Protein AF-A0AAW1TXA4-F1 (afdb_monomer)

Foldseek 3Di:
DPDDDPQDADAQAEFDADAPAPAKDKDKDFDPDFAQDPPRDPDRHTYGIYIYIYHHPDPPDDRVVVSVLVVVQCVDPQLVVQVVPDPDPVSNVVSVVVVVVVDDDDDPPPDDPPPDDDPPPPPCVVVVPDDPVVVVVVVVVVVVVLVVVCVVVLLDFPVAFLRSVVVLCVVQVVCLVVVVVVCPDPVNVVVVVVVCVVQLVQLQVLQCLLCVLQVNPGHSVNSVVCQVVVLVVCCNPPSDNVDHDHDDPVVSVVLSVLNVVCVVVVHDSVVVVVVVVVVVVVVVSVCSRRSVSSCCSVCDPVNVVVVVVVVVVVVVVVVVVVVVVVCVVDPPVVVPDPDPDPPDDDDDDDDDDDDDDDDDDDDDDDDDDDDDDDDDDDDDPPPPPVVPPDDPVVVVVCCCVPVVCVCVVVVVVCVVVVVVVVVVVVVVVPDPDDDDDDDDDDDDDDDDDDDDDDDD

Secondary structure (DSSP, 8-state):
-PPPPTT--EEEEEEEE-TT-SS-EEEEEEEEEEE--TTT-SS---EEEEEEEEE---TT--HHHHHHHHHHHHTSHHHHHHHHH--SHHHHHHHHHHHHH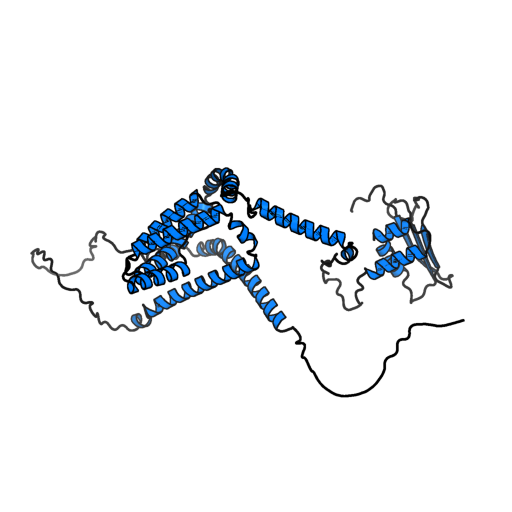HS-PPPTTS--TTS-PPP-S-TTSTTTTS-HHHHHHHHHHHHHHHHHHHHHHT-S--SSTTHHHHHHHHHHGGGHHHHHHHTTSHHHHHHHHHHHHHHHHHHHHHHHHHHHHTTTSS-HHHHHHHHHHHHHHHHHH-S-TTPPP---HHHHHHHHHHHHHHHHHT--HHHHHHHHHHHHHHHHHHHHHTTGGGGGGG--HHHHHHHHHHHHHHHHHHHHHHHHHHHHHS-THHHHS------------------------------------------SSSSSGGGTTS-HHHHHHHIIIIIHHHHHHHHHHHHHHHHHHHHHHHHHHS--------------------------

Mean predicted aligned error: 21.29 Å

Structure (mmCIF, N/CA/C/O backbone):
data_AF-A0AAW1TXA4-F1
#
_entry.id   AF-A0AAW1TXA4-F1
#
loop_
_atom_site.group_PDB
_atom_site.id
_atom_site.type_symbol
_atom_site.label_atom_id
_atom_site.label_alt_id
_atom_site.label_comp_id
_atom_site.label_asym_id
_atom_site.label_entity_id
_atom_site.label_seq_id
_atom_site.pdbx_PDB_ins_code
_atom_site.Cartn_x
_atom_site.Cartn_y
_atom_site.Cartn_z
_atom_site.occupancy
_atom_site.B_iso_or_equiv
_atom_site.auth_seq_id
_atom_site.auth_comp_id
_atom_site.auth_asym_id
_atom_site.auth_atom_id
_atom_site.pdbx_PDB_model_num
ATOM 1 N N . MET A 1 1 ? 42.302 7.452 -24.140 1.00 42.84 1 MET A N 1
ATOM 2 C CA . MET A 1 1 ? 41.934 7.221 -25.554 1.00 42.84 1 MET A CA 1
ATOM 3 C C . MET A 1 1 ? 41.126 5.936 -25.645 1.00 42.84 1 MET A C 1
ATOM 5 O O . MET A 1 1 ? 41.574 4.929 -25.106 1.00 42.84 1 MET A O 1
ATOM 9 N N . LYS A 1 2 ? 39.926 5.968 -26.246 1.00 45.69 2 LYS A N 1
ATOM 10 C CA . LYS A 1 2 ? 39.178 4.743 -26.594 1.00 45.69 2 LYS A CA 1
ATOM 11 C C . LYS A 1 2 ? 40.062 3.888 -27.514 1.00 45.69 2 LYS A C 1
ATOM 13 O O . LYS A 1 2 ? 40.710 4.440 -28.398 1.00 45.69 2 LYS A O 1
ATOM 18 N N . LYS A 1 3 ? 40.112 2.571 -27.291 1.00 64.00 3 LYS A N 1
ATOM 19 C CA . LYS A 1 3 ? 40.817 1.641 -28.188 1.00 64.00 3 LYS A CA 1
ATOM 20 C C . LYS A 1 3 ? 40.164 1.714 -29.572 1.00 64.00 3 LYS A C 1
ATOM 22 O O . LYS A 1 3 ? 38.961 1.497 -29.682 1.00 64.00 3 LYS A O 1
ATOM 27 N N . ILE A 1 4 ? 40.953 2.053 -30.587 1.00 72.44 4 ILE A N 1
ATOM 28 C CA . ILE A 1 4 ? 40.536 2.024 -31.993 1.00 72.44 4 ILE A CA 1
ATOM 29 C C . ILE A 1 4 ? 40.312 0.556 -32.374 1.00 72.44 4 ILE A C 1
ATOM 31 O O . ILE A 1 4 ? 41.081 -0.315 -31.961 1.00 72.44 4 ILE A O 1
ATOM 35 N N . SER A 1 5 ? 39.228 0.267 -33.093 1.00 74.06 5 SER A N 1
ATOM 36 C CA . SER A 1 5 ? 38.907 -1.093 -33.527 1.00 74.06 5 SER A CA 1
ATOM 37 C C . SER A 1 5 ? 39.913 -1.573 -34.579 1.00 74.06 5 SER A C 1
ATOM 39 O O . SER A 1 5 ? 40.418 -0.788 -35.378 1.00 74.06 5 SER A O 1
ATOM 41 N N . CYS A 1 6 ? 40.207 -2.876 -34.603 1.00 66.50 6 CYS A N 1
ATOM 42 C CA . CYS A 1 6 ? 41.157 -3.455 -35.563 1.00 66.50 6 CYS A CA 1
ATOM 43 C C . CYS A 1 6 ? 40.684 -3.358 -37.029 1.00 66.50 6 CYS A C 1
ATOM 45 O O . CYS A 1 6 ? 41.471 -3.594 -37.937 1.00 66.50 6 CYS A O 1
ATOM 47 N N . THR A 1 7 ? 39.414 -3.012 -37.253 1.00 77.50 7 THR A N 1
ATOM 48 C CA . THR A 1 7 ? 38.775 -2.821 -38.566 1.00 77.50 7 THR A CA 1
ATOM 49 C C . THR A 1 7 ? 38.449 -1.352 -38.849 1.00 77.50 7 THR A C 1
ATOM 51 O O . THR A 1 7 ? 37.590 -1.068 -39.679 1.00 77.50 7 THR A O 1
ATOM 54 N N . ALA A 1 8 ? 39.043 -0.410 -38.112 1.00 82.00 8 ALA A N 1
ATOM 55 C CA . ALA A 1 8 ? 38.817 1.007 -38.356 1.00 82.00 8 ALA A CA 1
ATOM 56 C C . ALA A 1 8 ? 39.364 1.414 -39.734 1.00 82.00 8 ALA A C 1
ATOM 58 O O . ALA A 1 8 ? 40.484 1.057 -40.097 1.00 82.00 8 ALA A O 1
ATOM 59 N N . GLU A 1 9 ? 38.577 2.193 -40.471 1.00 88.88 9 GLU A N 1
ATOM 60 C CA . GLU A 1 9 ? 38.967 2.808 -41.739 1.00 88.88 9 GLU A CA 1
ATOM 61 C C . GLU A 1 9 ? 38.910 4.335 -41.598 1.00 88.88 9 GLU A C 1
ATOM 63 O O . GLU A 1 9 ? 38.059 4.873 -40.888 1.00 88.88 9 GLU A O 1
ATOM 68 N N . ALA A 1 10 ? 39.819 5.042 -42.268 1.00 89.25 10 ALA A N 1
ATOM 69 C CA . ALA A 1 10 ? 39.917 6.495 -42.205 1.00 89.25 10 ALA A CA 1
ATOM 70 C C . ALA A 1 10 ? 39.165 7.183 -43.358 1.00 89.25 10 ALA A C 1
ATOM 72 O O . ALA A 1 10 ? 39.171 6.722 -44.507 1.00 89.25 10 ALA A O 1
ATOM 73 N N . CYS A 1 11 ? 38.561 8.332 -43.048 1.00 91.12 11 CYS A N 1
ATOM 74 C CA . CYS A 1 11 ? 38.061 9.304 -44.015 1.00 91.12 11 CYS A CA 1
ATOM 75 C C . CYS A 1 11 ? 38.919 10.567 -43.922 1.00 91.12 11 CYS A C 1
ATOM 77 O O . CYS A 1 11 ? 38.895 11.256 -42.904 1.00 91.12 11 CYS A O 1
ATOM 79 N N . ASN A 1 12 ? 39.664 10.872 -44.980 1.00 91.88 12 ASN A N 1
ATOM 80 C CA . ASN A 1 12 ? 40.547 12.033 -45.026 1.00 91.88 12 ASN A CA 1
ATOM 81 C C . ASN A 1 12 ? 39.839 13.211 -45.691 1.00 91.88 12 ASN A C 1
ATOM 83 O O . ASN A 1 12 ? 39.382 13.103 -46.828 1.00 91.88 12 ASN A O 1
ATOM 87 N N . ILE A 1 13 ? 39.761 14.335 -44.984 1.00 93.06 13 ILE A N 1
ATOM 88 C CA . ILE A 1 13 ? 39.079 15.554 -45.424 1.00 93.06 13 ILE A CA 1
ATOM 89 C C . ILE A 1 13 ? 40.139 16.639 -45.596 1.00 93.06 13 ILE A C 1
ATOM 91 O O . ILE A 1 13 ? 40.734 17.095 -44.625 1.00 93.06 13 ILE A O 1
ATOM 95 N N . MET A 1 14 ? 40.384 17.035 -46.839 1.00 91.50 14 MET A N 1
ATOM 96 C CA . MET A 1 14 ? 41.370 18.041 -47.217 1.00 91.50 14 MET A CA 1
ATOM 97 C C . MET A 1 14 ? 40.659 19.244 -47.816 1.00 91.50 14 MET A C 1
ATOM 99 O O . MET A 1 14 ? 39.961 19.134 -48.824 1.00 91.50 14 MET A O 1
ATOM 103 N N . VAL A 1 15 ? 40.854 20.397 -47.189 1.00 92.25 15 VAL A N 1
ATOM 104 C CA . VAL A 1 15 ? 40.222 21.654 -47.583 1.00 92.25 15 VAL A CA 1
ATOM 105 C C . VAL A 1 15 ? 41.281 22.753 -47.662 1.00 92.25 15 VAL A C 1
ATOM 107 O O . VAL A 1 15 ? 42.160 22.810 -46.802 1.00 92.25 15 VAL A O 1
ATOM 110 N N . GLY A 1 16 ? 41.242 23.605 -48.688 1.00 89.19 16 GLY A N 1
ATOM 111 C CA . GLY A 1 16 ? 42.282 24.620 -48.873 1.00 89.19 16 GLY A CA 1
ATOM 112 C C . GLY A 1 16 ? 41.961 25.704 -49.900 1.00 89.19 16 GLY A C 1
ATOM 113 O O . GLY A 1 16 ? 41.262 25.471 -50.883 1.00 89.19 16 GLY A O 1
ATOM 114 N N . GLY A 1 17 ? 42.498 26.900 -49.655 1.00 88.50 17 GLY A N 1
ATOM 115 C CA . GLY A 1 17 ? 42.453 28.026 -50.585 1.00 88.50 17 GLY A CA 1
ATOM 116 C C . GLY A 1 17 ? 43.663 28.017 -51.517 1.00 88.50 17 GLY A C 1
ATOM 117 O O . GLY A 1 17 ? 44.782 27.795 -51.057 1.00 88.50 17 GLY A O 1
ATOM 118 N N . VAL A 1 18 ? 43.446 28.237 -52.812 1.00 89.06 18 VAL A N 1
ATOM 119 C CA . VAL A 1 18 ? 44.491 28.189 -53.831 1.00 89.06 18 VAL A CA 1
ATOM 120 C C . VAL A 1 18 ? 44.287 29.264 -54.899 1.00 89.06 18 VAL A C 1
ATOM 122 O O . VAL A 1 18 ? 43.211 29.376 -55.477 1.00 89.06 18 VAL A O 1
ATOM 125 N N . ASP A 1 19 ? 45.342 30.025 -55.191 1.00 86.50 19 ASP A N 1
ATOM 126 C CA . ASP A 1 19 ? 45.274 31.270 -55.975 1.00 86.50 19 ASP A CA 1
ATOM 127 C C . ASP A 1 19 ? 45.052 31.068 -57.483 1.00 86.50 19 ASP A C 1
ATOM 129 O O . ASP A 1 19 ? 44.720 32.014 -58.191 1.00 86.50 19 ASP A O 1
ATOM 133 N N . TYR A 1 20 ? 45.240 29.846 -57.990 1.00 87.94 20 TYR A N 1
ATOM 134 C CA . TYR A 1 20 ? 45.138 29.528 -59.420 1.00 87.94 20 TYR A CA 1
ATOM 135 C C . TYR A 1 20 ? 43.778 28.948 -59.845 1.00 87.94 20 TYR A C 1
ATOM 137 O O . TYR A 1 20 ? 43.605 28.598 -61.012 1.00 87.94 20 TYR A O 1
ATOM 145 N N . LEU A 1 21 ? 42.825 28.790 -58.920 1.00 86.69 21 LEU A N 1
ATOM 146 C CA . LEU A 1 21 ? 41.495 28.247 -59.212 1.00 86.69 21 LEU A CA 1
ATOM 147 C C . LEU A 1 21 ? 40.468 29.379 -59.332 1.00 86.69 21 LEU A C 1
ATOM 149 O O . LEU A 1 21 ? 40.192 30.059 -58.353 1.00 86.69 21 LEU A O 1
ATOM 153 N N . ASP A 1 22 ? 39.820 29.522 -60.489 1.00 84.50 22 ASP A N 1
ATOM 154 C CA . ASP A 1 22 ? 38.753 30.524 -60.672 1.00 84.50 22 ASP A CA 1
ATOM 155 C C . ASP A 1 22 ? 37.431 30.133 -59.982 1.00 84.50 22 ASP A C 1
ATOM 157 O O . ASP A 1 22 ? 36.577 30.978 -59.705 1.00 84.50 22 ASP A O 1
ATOM 161 N N . LYS A 1 23 ? 37.224 28.835 -59.723 1.00 86.75 23 LYS A N 1
ATOM 162 C CA . LYS A 1 23 ? 36.007 28.270 -59.119 1.00 86.75 23 LYS A CA 1
ATOM 163 C C . LYS A 1 23 ? 36.366 27.188 -58.101 1.00 86.75 23 LYS A C 1
ATOM 165 O O . LYS A 1 23 ? 37.361 26.496 -58.310 1.00 86.75 23 LYS A O 1
ATOM 170 N N . PRO A 1 24 ? 35.564 26.998 -57.037 1.00 88.12 24 PRO A N 1
ATOM 171 C CA . PRO A 1 24 ? 35.779 25.905 -56.101 1.00 88.12 24 PRO A CA 1
ATOM 172 C C . PRO A 1 24 ? 35.553 24.546 -56.778 1.00 88.12 24 PRO A C 1
ATOM 174 O O . PRO A 1 24 ? 34.574 24.343 -57.497 1.00 88.12 24 PRO A O 1
ATOM 177 N N . LEU A 1 25 ? 36.461 23.614 -56.516 1.00 89.50 25 LEU A N 1
ATOM 178 C CA . LEU A 1 25 ? 36.434 22.222 -56.930 1.00 89.50 25 LEU A CA 1
ATOM 179 C C . LEU A 1 25 ? 36.222 21.349 -55.691 1.00 89.50 25 LEU A C 1
ATOM 181 O O . LEU A 1 25 ? 37.025 21.383 -54.759 1.00 89.50 25 LEU A O 1
ATOM 185 N N . ALA A 1 26 ? 35.162 20.543 -55.707 1.00 90.06 26 ALA A N 1
ATOM 186 C CA . ALA A 1 26 ? 34.879 19.551 -54.679 1.00 90.06 26 ALA A CA 1
ATOM 187 C C . ALA A 1 26 ? 34.898 18.144 -55.288 1.00 90.06 26 ALA A C 1
ATOM 189 O O . ALA A 1 26 ? 34.290 17.912 -56.333 1.00 90.06 26 ALA A O 1
ATOM 190 N N . ALA A 1 27 ? 35.561 17.201 -54.625 1.00 91.44 27 ALA A N 1
ATOM 191 C CA . ALA A 1 27 ? 35.566 15.797 -55.008 1.00 91.44 27 ALA A CA 1
ATOM 192 C C . ALA A 1 27 ? 35.427 14.906 -53.772 1.00 91.44 27 ALA A C 1
ATOM 194 O O . ALA A 1 27 ? 36.200 15.020 -52.822 1.00 91.44 27 ALA A O 1
ATOM 195 N N . PHE A 1 28 ? 34.455 13.994 -53.809 1.00 91.81 28 PHE A N 1
ATOM 196 C CA . PHE A 1 28 ? 34.300 12.923 -52.829 1.00 91.81 28 PHE A CA 1
ATOM 197 C C . PHE A 1 28 ? 34.663 11.598 -53.497 1.00 91.81 28 PHE A C 1
ATOM 199 O O . PHE A 1 28 ? 34.015 11.171 -54.452 1.00 91.81 28 PHE A O 1
ATOM 206 N N . ILE A 1 29 ? 35.731 10.965 -53.026 1.00 91.88 29 ILE A N 1
ATOM 207 C CA . ILE A 1 29 ? 36.340 9.792 -53.647 1.00 91.88 29 ILE A CA 1
ATOM 208 C C . ILE A 1 29 ? 36.236 8.620 -52.675 1.00 91.88 29 ILE A C 1
ATOM 210 O O . ILE A 1 29 ? 36.717 8.681 -51.543 1.00 91.88 29 ILE A O 1
ATOM 214 N N . ARG A 1 30 ? 35.646 7.518 -53.145 1.00 91.69 30 ARG A N 1
ATOM 215 C CA . ARG A 1 30 ? 35.623 6.236 -52.437 1.00 91.69 30 ARG A CA 1
ATOM 216 C C . ARG A 1 30 ? 36.601 5.269 -53.091 1.00 91.69 30 ARG A C 1
ATOM 218 O O . ARG A 1 30 ? 36.435 4.913 -54.258 1.00 91.69 30 ARG A O 1
ATOM 225 N N . LEU A 1 31 ? 37.588 4.802 -52.333 1.00 90.94 31 LEU A N 1
ATOM 226 C CA . LEU A 1 31 ? 38.533 3.790 -52.798 1.00 90.94 31 LEU A CA 1
ATOM 227 C C . LEU A 1 31 ? 37.883 2.398 -52.798 1.00 90.94 31 LEU A C 1
ATOM 229 O O . LEU A 1 31 ? 37.070 2.072 -51.934 1.00 90.94 31 LEU A O 1
ATOM 233 N N . LYS A 1 32 ? 38.242 1.553 -53.773 1.00 87.75 32 LYS A N 1
ATOM 234 C CA . LYS A 1 32 ? 37.720 0.175 -53.881 1.00 87.75 32 LYS A CA 1
ATOM 235 C C . LYS A 1 32 ? 38.222 -0.723 -52.745 1.00 87.75 32 LYS A C 1
ATOM 237 O O . LYS A 1 32 ? 37.461 -1.537 -52.222 1.00 87.75 32 LYS A O 1
ATOM 242 N N . SER A 1 33 ? 39.479 -0.552 -52.354 1.00 88.38 33 SER A N 1
ATOM 243 C CA . SER A 1 33 ? 40.130 -1.180 -51.202 1.00 88.38 33 SER A CA 1
ATOM 244 C C . SER A 1 33 ? 40.700 -0.083 -50.309 1.00 88.38 33 SER A C 1
ATOM 246 O O . SER A 1 33 ? 41.148 0.940 -50.822 1.00 88.38 33 SER A O 1
ATOM 248 N N . SER A 1 34 ? 40.678 -0.282 -48.993 1.00 88.75 34 SER A N 1
ATOM 249 C CA . SER A 1 34 ? 41.295 0.647 -48.048 1.00 88.75 34 SER A CA 1
ATOM 250 C C . SER A 1 34 ? 42.822 0.600 -48.202 1.00 88.75 34 SER A C 1
ATOM 252 O O . SER A 1 34 ? 43.397 -0.490 -48.224 1.00 88.75 34 SER A O 1
ATOM 254 N N . VAL A 1 35 ? 43.481 1.752 -48.326 1.00 90.62 35 VAL A N 1
ATOM 255 C CA . VAL A 1 35 ? 44.934 1.845 -48.570 1.00 90.62 35 VAL A CA 1
ATOM 256 C C . VAL A 1 35 ? 45.591 2.666 -47.467 1.00 90.62 35 VAL A C 1
ATOM 258 O O . VAL A 1 35 ? 45.064 3.704 -47.073 1.00 90.62 35 VAL A O 1
ATOM 261 N N . LEU A 1 36 ? 46.741 2.215 -46.964 1.00 88.38 36 LEU A N 1
ATOM 262 C CA . LEU A 1 36 ? 47.550 2.999 -46.033 1.00 88.38 36 LEU A CA 1
ATOM 263 C C . LEU A 1 36 ? 48.265 4.108 -46.816 1.00 88.38 36 LEU A C 1
ATOM 265 O O . LEU A 1 36 ? 49.089 3.822 -47.681 1.00 88.38 36 LEU A O 1
ATOM 269 N N . LEU A 1 37 ? 47.899 5.361 -46.548 1.00 85.75 37 LEU A N 1
ATOM 270 C CA . LEU A 1 37 ? 48.538 6.530 -47.143 1.00 85.75 37 LEU A CA 1
ATOM 271 C C . LEU A 1 37 ? 49.483 7.138 -46.107 1.00 85.75 37 LEU A C 1
ATOM 273 O O . LEU A 1 37 ? 49.033 7.752 -45.138 1.00 85.75 37 LEU A O 1
ATOM 277 N N . ASP A 1 38 ? 50.784 6.947 -46.311 1.00 76.62 38 ASP A N 1
ATOM 278 C CA . ASP A 1 38 ? 51.809 7.473 -45.411 1.00 76.62 38 ASP A CA 1
ATOM 279 C C . ASP A 1 38 ? 51.759 9.010 -45.375 1.00 76.62 38 ASP A C 1
ATOM 281 O O . ASP A 1 38 ? 51.639 9.671 -46.408 1.00 76.62 38 ASP A O 1
ATOM 285 N N . ASN A 1 39 ? 51.865 9.577 -44.169 1.00 79.94 39 ASN A N 1
ATOM 286 C CA . ASN A 1 39 ? 51.863 11.018 -43.868 1.00 79.94 39 ASN A CA 1
ATOM 287 C C . ASN A 1 39 ? 50.530 11.778 -44.019 1.00 79.94 39 ASN A C 1
ATOM 289 O O . ASN A 1 39 ? 50.529 12.995 -43.842 1.00 79.94 39 ASN A O 1
ATOM 293 N N . LEU A 1 40 ? 49.401 11.116 -44.303 1.00 80.69 40 LEU A N 1
ATOM 294 C CA . LEU A 1 40 ? 48.085 11.787 -44.317 1.00 80.69 40 LEU A CA 1
ATOM 295 C C . LEU A 1 40 ? 47.307 11.655 -43.004 1.00 80.69 40 LEU A C 1
ATOM 297 O O . LEU A 1 40 ? 46.517 12.534 -42.672 1.00 80.69 40 LEU A O 1
ATOM 301 N N . THR A 1 41 ? 47.528 10.580 -42.250 1.00 80.00 41 THR A N 1
ATOM 302 C CA . THR A 1 41 ? 46.833 10.310 -40.987 1.00 80.00 41 THR A CA 1
ATOM 303 C C . THR A 1 41 ? 47.828 10.251 -39.832 1.00 80.00 41 THR A C 1
ATOM 305 O O . THR A 1 41 ? 48.856 9.586 -39.928 1.00 80.00 41 THR A O 1
ATOM 308 N N . GLU A 1 42 ? 47.514 10.908 -38.711 1.00 79.88 42 GLU A N 1
ATOM 309 C CA . GLU A 1 42 ? 48.340 10.884 -37.487 1.00 79.88 42 GLU A CA 1
ATOM 310 C C . GLU A 1 42 ? 48.451 9.469 -36.883 1.00 79.88 42 GLU A C 1
ATOM 312 O O . GLU A 1 42 ? 49.449 9.113 -36.260 1.00 79.88 42 GLU A O 1
ATOM 317 N N . VAL A 1 43 ? 47.429 8.638 -37.110 1.00 81.38 43 VAL A N 1
ATOM 318 C CA . VAL A 1 43 ? 47.366 7.232 -36.691 1.00 81.38 43 VAL A CA 1
ATOM 319 C C . VAL A 1 43 ? 47.442 6.342 -37.941 1.00 81.38 43 VAL A C 1
ATOM 321 O O . VAL A 1 43 ? 46.798 6.679 -38.936 1.00 81.38 43 VAL A O 1
ATOM 324 N N . PRO A 1 44 ? 48.173 5.205 -37.926 1.00 79.38 44 PRO A N 1
ATOM 325 C CA . PRO A 1 44 ? 48.311 4.316 -39.085 1.00 79.38 44 PRO A CA 1
ATOM 326 C C . PRO A 1 44 ? 47.024 3.508 -39.339 1.00 79.38 44 PRO A C 1
ATOM 328 O O . PRO A 1 44 ? 46.944 2.316 -39.046 1.00 79.38 44 PRO A O 1
ATOM 331 N N . VAL A 1 45 ? 45.993 4.177 -39.857 1.00 87.50 45 VAL A N 1
ATOM 332 C CA . VAL A 1 45 ? 44.677 3.611 -40.187 1.00 87.50 45 VAL A CA 1
ATOM 333 C C . VAL A 1 45 ? 44.501 3.641 -41.709 1.00 87.50 45 VAL A C 1
ATOM 335 O O . VAL A 1 45 ? 44.762 4.676 -42.328 1.00 87.50 45 VAL A O 1
ATOM 338 N N . PRO A 1 46 ? 44.064 2.543 -42.354 1.00 90.06 46 PRO A N 1
ATOM 339 C CA . PRO A 1 46 ? 43.912 2.523 -43.802 1.00 90.06 46 PRO A CA 1
ATOM 340 C C . PRO A 1 46 ? 42.780 3.466 -44.242 1.00 90.06 46 PRO A C 1
ATOM 342 O O . PRO A 1 46 ? 41.690 3.473 -43.676 1.00 90.06 46 PRO A O 1
ATOM 345 N N . THR A 1 47 ? 43.033 4.276 -45.266 1.00 91.50 47 THR A N 1
ATOM 346 C CA . THR A 1 47 ? 42.089 5.267 -45.795 1.00 91.50 47 THR A CA 1
ATOM 347 C C . THR A 1 47 ? 41.120 4.623 -46.776 1.00 91.50 47 THR A C 1
ATOM 349 O O . THR A 1 47 ? 41.540 3.934 -47.707 1.00 91.50 47 THR A O 1
ATOM 352 N N . ARG A 1 48 ? 39.822 4.884 -46.598 1.00 91.94 48 ARG A N 1
ATOM 353 C CA . ARG A 1 48 ? 38.741 4.425 -47.483 1.00 91.94 48 ARG A CA 1
ATOM 354 C C . ARG A 1 48 ? 38.114 5.554 -48.290 1.00 91.94 48 ARG A C 1
ATOM 356 O O . ARG A 1 48 ? 37.820 5.372 -49.474 1.00 91.94 48 ARG A O 1
ATOM 363 N N . PHE A 1 49 ? 37.911 6.700 -47.650 1.00 93.25 49 PHE A N 1
ATOM 364 C CA . PHE A 1 49 ? 37.257 7.864 -48.239 1.00 93.25 49 PHE A CA 1
ATOM 365 C C . PHE A 1 49 ? 38.207 9.057 -48.260 1.00 93.25 49 PHE A C 1
ATOM 367 O O . PHE A 1 49 ? 38.981 9.266 -47.323 1.00 93.25 49 PHE A O 1
ATOM 374 N N . LEU A 1 50 ? 38.131 9.836 -49.333 1.00 92.50 50 LEU A N 1
ATOM 375 C CA . LEU A 1 50 ? 38.901 11.054 -49.526 1.00 92.50 50 LEU A CA 1
ATOM 376 C C . LEU A 1 50 ? 37.954 12.169 -49.959 1.00 92.50 50 LEU A C 1
ATOM 378 O O . LEU A 1 50 ? 37.265 12.035 -50.969 1.00 92.50 50 LEU A O 1
ATOM 382 N N . PHE A 1 51 ? 37.935 13.271 -49.226 1.00 93.56 51 PHE A N 1
ATOM 383 C CA . PHE A 1 51 ? 37.242 14.483 -49.629 1.00 93.56 51 PHE A CA 1
ATOM 384 C C . PHE A 1 51 ? 38.253 15.589 -49.893 1.00 93.56 51 PHE A C 1
ATOM 386 O O . PHE A 1 51 ? 39.103 15.871 -49.052 1.00 93.56 51 PHE A O 1
ATOM 393 N N . LEU A 1 52 ? 38.153 16.201 -51.067 1.00 93.31 52 LEU A N 1
ATOM 394 C CA . LEU A 1 52 ? 39.000 17.294 -51.524 1.00 93.31 52 LEU A CA 1
ATOM 395 C C . LEU A 1 52 ? 38.109 18.494 -51.826 1.00 93.31 52 LEU A C 1
ATOM 397 O O . LEU A 1 52 ? 37.218 18.390 -52.667 1.00 93.31 52 LEU A O 1
ATOM 401 N N . LEU A 1 53 ? 38.364 19.624 -51.175 1.00 92.44 53 LEU A N 1
ATOM 402 C CA . LEU A 1 53 ? 37.714 20.898 -51.465 1.00 92.44 53 LEU A CA 1
ATOM 403 C C . LEU A 1 53 ? 38.774 21.986 -51.624 1.00 92.44 53 LEU A C 1
ATOM 405 O O . LEU A 1 53 ? 39.386 22.417 -50.649 1.00 92.44 53 LEU A O 1
ATOM 409 N N . LEU A 1 54 ? 38.985 22.429 -52.858 1.00 91.69 54 LEU A N 1
ATOM 410 C CA . LEU A 1 54 ? 39.948 23.473 -53.198 1.00 91.69 54 LEU A CA 1
ATOM 411 C C . LEU A 1 54 ? 39.223 24.629 -53.875 1.00 91.69 54 LEU A C 1
ATOM 413 O O . LEU A 1 54 ? 38.335 24.395 -54.685 1.00 91.69 54 LEU A O 1
ATOM 417 N N . GLY A 1 55 ? 39.582 25.873 -53.594 1.00 90.25 55 GLY A N 1
ATOM 418 C CA . GLY A 1 55 ? 38.977 27.018 -54.278 1.00 90.25 55 GLY A CA 1
ATOM 419 C C . GLY A 1 55 ? 39.777 28.302 -54.111 1.00 90.25 55 GLY A C 1
ATOM 420 O O . GLY A 1 55 ? 40.719 28.316 -53.324 1.00 90.25 55 GLY A O 1
ATOM 421 N N . PRO A 1 56 ? 39.419 29.383 -54.824 1.00 89.12 56 PRO A N 1
ATOM 422 C CA . PRO A 1 56 ? 40.110 30.659 -54.684 1.00 89.12 56 PRO A CA 1
ATOM 423 C C . PRO A 1 56 ? 40.029 31.166 -53.240 1.00 89.12 56 PRO A C 1
ATOM 425 O O . PRO A 1 56 ? 38.970 31.022 -52.609 1.00 89.12 56 PRO A O 1
ATOM 428 N N . PRO A 1 57 ? 41.093 31.798 -52.707 1.00 81.06 57 PRO A N 1
ATOM 429 C CA . PRO A 1 57 ? 41.034 32.464 -51.413 1.00 81.06 57 PRO A CA 1
ATOM 430 C C . PRO A 1 57 ? 40.037 33.627 -51.492 1.00 81.06 57 PRO A C 1
ATOM 432 O O . PRO A 1 57 ? 40.338 34.724 -51.958 1.00 81.06 57 PRO A O 1
ATOM 435 N N . SER A 1 58 ? 38.809 33.377 -51.052 1.00 73.19 58 SER A N 1
ATOM 436 C CA . SER A 1 58 ? 37.728 34.357 -51.023 1.00 73.19 58 SER A CA 1
ATOM 437 C C . SER A 1 58 ? 37.292 34.564 -49.579 1.00 73.19 58 SER A C 1
ATOM 439 O O . SER A 1 58 ? 37.128 33.614 -48.822 1.00 73.19 58 SER A O 1
ATOM 441 N N . ARG A 1 59 ? 37.089 35.824 -49.178 1.00 66.12 59 ARG A N 1
ATOM 442 C CA . ARG A 1 59 ? 36.725 36.195 -47.795 1.00 66.12 59 ARG A CA 1
ATOM 443 C C . ARG A 1 59 ? 35.327 35.706 -47.372 1.00 66.12 59 ARG A C 1
ATOM 445 O O . ARG A 1 59 ? 34.942 35.882 -46.225 1.00 66.12 59 ARG A O 1
ATOM 452 N N . SER A 1 60 ? 34.555 35.147 -48.301 1.00 66.88 60 SER A N 1
ATOM 453 C CA . SER A 1 60 ? 33.165 34.727 -48.114 1.00 66.88 60 SER A CA 1
ATOM 454 C C . SER A 1 60 ? 32.980 33.231 -47.856 1.00 66.88 60 SER A C 1
ATOM 456 O O . SER A 1 60 ? 31.885 32.841 -47.463 1.00 66.88 60 SER A O 1
ATOM 458 N N . ILE A 1 61 ? 33.985 32.388 -48.123 1.00 75.19 61 ILE A N 1
ATOM 459 C CA . ILE A 1 61 ? 33.856 30.928 -48.020 1.00 75.19 61 ILE A CA 1
ATOM 460 C C . ILE A 1 61 ? 34.921 30.394 -47.066 1.00 75.19 61 ILE A C 1
ATOM 462 O O . ILE A 1 61 ? 36.094 30.289 -47.420 1.00 75.19 61 ILE A O 1
ATOM 466 N N . ASP A 1 62 ? 34.493 29.989 -45.873 1.00 83.00 62 ASP A N 1
ATOM 467 C CA . ASP A 1 62 ? 35.352 29.303 -44.913 1.00 83.00 62 ASP A CA 1
ATOM 468 C C . ASP A 1 62 ? 35.404 27.803 -45.239 1.00 83.00 62 ASP A C 1
ATOM 470 O O . ASP A 1 62 ? 34.609 26.999 -44.746 1.00 83.00 62 ASP A O 1
ATOM 474 N N . PHE A 1 63 ? 36.362 27.405 -46.083 1.00 88.12 63 PHE A N 1
ATOM 475 C CA . PHE A 1 63 ? 36.558 26.002 -46.483 1.00 88.12 63 PHE A CA 1
ATOM 476 C C . PHE A 1 63 ? 36.752 25.057 -45.284 1.00 88.12 63 PHE A C 1
ATOM 478 O O . PHE A 1 63 ? 36.320 23.903 -45.323 1.00 88.12 63 PHE A O 1
ATOM 485 N N . CYS A 1 64 ? 37.343 25.557 -44.196 1.00 87.69 64 CYS A N 1
ATOM 486 C CA . CYS A 1 64 ? 37.498 24.825 -42.941 1.00 87.69 64 CYS A CA 1
ATOM 487 C C . CYS A 1 64 ? 36.153 24.448 -42.305 1.00 87.69 64 CYS A C 1
ATOM 489 O O . CYS A 1 64 ? 36.003 23.321 -41.839 1.00 87.69 64 CYS A O 1
ATOM 491 N N . GLU A 1 65 ? 35.162 25.343 -42.315 1.00 87.25 65 GLU A N 1
ATOM 492 C CA . GLU A 1 65 ? 33.841 25.061 -41.736 1.00 87.25 65 GLU A CA 1
ATOM 493 C C . GLU A 1 65 ? 33.072 24.029 -42.567 1.00 87.25 65 GLU A C 1
ATOM 495 O O . GLU A 1 65 ? 32.417 23.148 -42.012 1.00 87.25 65 GLU A O 1
ATOM 500 N N . ILE A 1 66 ? 33.240 24.050 -43.893 1.00 88.56 66 ILE A N 1
ATOM 501 C CA . ILE A 1 66 ? 32.678 23.022 -44.782 1.00 88.56 66 ILE A CA 1
ATOM 502 C C . ILE A 1 66 ? 33.310 21.654 -44.487 1.00 88.56 66 ILE A C 1
ATOM 504 O O . ILE A 1 66 ? 32.602 20.653 -44.364 1.00 88.56 66 ILE A O 1
ATOM 508 N N . GLY A 1 67 ? 34.635 21.606 -44.311 1.00 90.44 67 GLY A N 1
ATOM 509 C CA . GLY A 1 67 ? 35.339 20.384 -43.918 1.00 90.44 67 GLY A CA 1
ATOM 510 C C . GLY A 1 67 ? 34.876 19.845 -42.560 1.00 90.44 67 GLY A C 1
ATOM 511 O O . GLY A 1 67 ? 34.643 18.645 -42.418 1.00 90.44 67 GLY A O 1
ATOM 512 N N . ARG A 1 68 ? 34.669 20.728 -41.574 1.00 88.44 68 ARG A N 1
ATOM 513 C CA . ARG A 1 68 ? 34.137 20.367 -40.248 1.00 88.44 68 ARG A CA 1
ATOM 514 C C . ARG A 1 68 ? 32.712 19.821 -40.322 1.00 88.44 68 ARG A C 1
ATOM 516 O O . ARG A 1 68 ? 32.420 18.821 -39.669 1.00 88.44 68 ARG A O 1
ATOM 523 N N . ALA A 1 69 ? 31.845 20.443 -41.119 1.00 88.12 69 ALA A N 1
ATOM 524 C CA . ALA A 1 69 ? 30.476 19.975 -41.320 1.00 88.12 69 ALA A CA 1
ATOM 525 C C . ALA A 1 69 ? 30.452 18.572 -41.946 1.00 88.12 69 ALA A C 1
ATOM 527 O O . ALA A 1 69 ? 29.736 17.692 -41.468 1.00 88.12 69 ALA A O 1
ATOM 528 N N . LEU A 1 70 ? 31.295 18.323 -42.954 1.00 90.62 70 LEU A N 1
ATOM 529 C CA . LEU A 1 70 ? 31.406 16.998 -43.559 1.00 90.62 70 LEU A CA 1
ATOM 530 C C . LEU A 1 70 ? 31.980 15.958 -42.586 1.00 90.62 70 LEU A C 1
ATOM 532 O O . LEU A 1 70 ? 31.509 14.823 -42.563 1.00 90.62 70 LEU A O 1
ATOM 536 N N . ALA A 1 71 ? 32.956 16.334 -41.755 1.00 89.44 71 ALA A N 1
ATOM 537 C CA . ALA A 1 71 ? 33.504 15.449 -40.726 1.00 89.44 71 ALA A CA 1
ATOM 538 C C . ALA A 1 71 ? 32.428 15.010 -39.718 1.00 89.44 71 ALA A C 1
ATOM 540 O O . ALA A 1 71 ? 32.372 13.839 -39.333 1.00 89.44 71 ALA A O 1
ATOM 541 N N . ALA A 1 72 ? 31.541 15.933 -39.332 1.00 88.19 72 ALA A N 1
ATOM 542 C CA . ALA A 1 72 ? 30.402 15.626 -38.475 1.00 88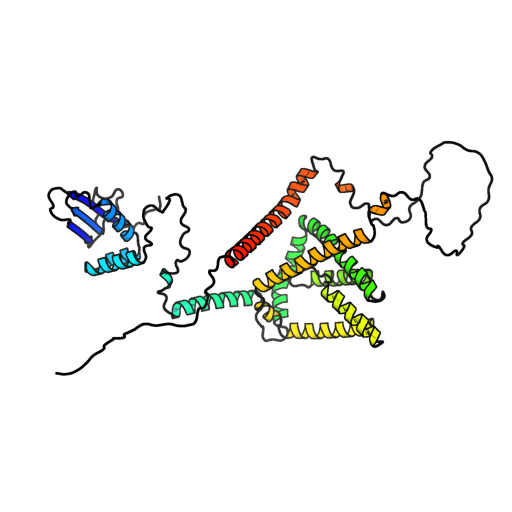.19 72 ALA A CA 1
ATOM 543 C C . ALA A 1 72 ? 29.420 14.663 -39.161 1.00 88.19 72 ALA A C 1
ATOM 545 O O . ALA A 1 72 ? 28.992 13.697 -38.536 1.00 88.19 72 ALA A O 1
ATOM 546 N N . CYS A 1 73 ? 29.135 14.858 -40.453 1.00 88.94 73 CYS A N 1
ATOM 547 C CA . CYS A 1 73 ? 28.276 13.951 -41.223 1.00 88.94 73 CYS A CA 1
ATOM 548 C C . CYS A 1 73 ? 28.880 12.542 -41.337 1.00 88.94 73 CYS A C 1
ATOM 550 O O . CYS A 1 73 ? 28.187 11.555 -41.134 1.00 88.94 73 CYS A O 1
ATOM 552 N N . MET A 1 74 ? 30.187 12.430 -41.596 1.00 89.31 74 MET A N 1
ATOM 553 C CA . MET A 1 74 ? 30.894 11.140 -41.675 1.00 89.31 74 MET A CA 1
ATOM 554 C C . MET A 1 74 ? 30.992 10.399 -40.334 1.00 89.31 74 MET A C 1
ATOM 556 O O . MET A 1 74 ? 31.354 9.224 -40.320 1.00 89.31 74 MET A O 1
ATOM 560 N N . SER A 1 75 ? 30.694 11.072 -39.219 1.00 86.94 75 SER A N 1
ATOM 561 C CA . SER A 1 75 ? 30.629 10.451 -37.892 1.00 86.94 75 SER A CA 1
ATOM 562 C C . SER A 1 75 ? 29.281 9.772 -37.618 1.00 86.94 75 SER A C 1
ATOM 564 O O . SER A 1 75 ? 29.168 9.044 -36.632 1.00 86.94 75 SER A O 1
ATOM 566 N N . ASP A 1 76 ? 28.270 10.008 -38.459 1.00 86.94 76 ASP A N 1
ATOM 567 C CA . ASP A 1 76 ? 26.962 9.366 -38.362 1.00 86.94 76 ASP A CA 1
ATOM 568 C C . ASP A 1 76 ? 26.951 7.991 -39.055 1.00 86.94 76 ASP A C 1
ATOM 570 O O . ASP A 1 76 ? 27.411 7.834 -40.189 1.00 86.94 76 ASP A O 1
ATOM 574 N N . GLU A 1 77 ? 26.399 6.983 -38.374 1.00 84.00 77 GLU A N 1
ATOM 575 C CA . GLU A 1 77 ? 26.371 5.596 -38.858 1.00 84.00 77 GLU A CA 1
ATOM 576 C C . GLU A 1 77 ? 25.489 5.429 -40.108 1.00 84.00 77 GLU A C 1
ATOM 578 O O . GLU A 1 77 ? 25.810 4.630 -40.992 1.00 84.00 77 GLU A O 1
ATOM 583 N N . ILE A 1 78 ? 24.394 6.194 -40.213 1.00 83.69 78 ILE A N 1
ATOM 584 C CA . ILE A 1 78 ? 23.447 6.106 -41.332 1.00 83.69 78 ILE A CA 1
ATOM 585 C C . ILE A 1 78 ? 24.092 6.702 -42.581 1.00 83.69 78 ILE A C 1
ATOM 587 O O . ILE A 1 78 ? 24.087 6.077 -43.645 1.00 83.69 78 ILE A O 1
ATOM 591 N N . PHE A 1 79 ? 24.700 7.883 -42.455 1.00 89.38 79 PHE A N 1
ATOM 592 C CA . PHE A 1 79 ? 25.414 8.500 -43.569 1.00 89.38 79 PHE A CA 1
ATOM 593 C C . PHE A 1 79 ? 26.605 7.667 -44.029 1.00 89.38 79 PHE A C 1
ATOM 595 O O . PHE A 1 79 ? 26.838 7.535 -45.232 1.00 89.38 79 PHE A O 1
ATOM 602 N N . GLN A 1 80 ? 27.334 7.059 -43.090 1.00 89.44 80 GLN A N 1
ATOM 603 C CA . GLN A 1 80 ? 28.443 6.177 -43.417 1.00 89.44 80 GLN A CA 1
ATOM 604 C C . GLN A 1 80 ? 27.977 4.982 -44.271 1.00 89.44 80 GLN A C 1
ATOM 606 O O . GLN A 1 80 ? 28.605 4.682 -45.290 1.00 89.44 80 GLN A O 1
ATOM 611 N N . ASP A 1 81 ? 26.857 4.335 -43.927 1.00 87.88 81 ASP A N 1
ATOM 612 C CA . ASP A 1 81 ? 26.290 3.233 -44.723 1.00 87.88 81 ASP A CA 1
ATOM 613 C C . ASP A 1 81 ? 25.861 3.701 -46.129 1.00 87.88 81 ASP A C 1
ATOM 615 O O . ASP A 1 81 ? 26.157 3.041 -47.133 1.00 87.88 81 ASP A O 1
ATOM 619 N N . VAL A 1 82 ? 25.260 4.892 -46.239 1.00 89.94 82 VAL A N 1
ATOM 620 C CA . VAL A 1 82 ? 24.938 5.515 -47.538 1.00 89.94 82 VAL A CA 1
ATOM 621 C C . VAL A 1 82 ? 26.209 5.786 -48.355 1.00 89.94 82 VAL A C 1
ATOM 623 O O . VAL A 1 82 ? 26.248 5.495 -49.554 1.00 89.94 82 VAL A O 1
ATOM 626 N N . ALA A 1 83 ? 27.288 6.262 -47.734 1.00 90.50 83 ALA A N 1
ATOM 627 C CA . ALA A 1 83 ? 28.569 6.489 -48.404 1.00 90.50 83 ALA A CA 1
ATOM 628 C C . ALA A 1 83 ? 29.203 5.178 -48.922 1.00 90.50 83 ALA A C 1
ATOM 630 O O . ALA A 1 83 ? 29.780 5.145 -50.016 1.00 90.50 83 ALA A O 1
ATOM 631 N N . TYR A 1 84 ? 29.047 4.061 -48.203 1.00 90.25 84 TYR A N 1
ATOM 632 C CA . TYR A 1 84 ? 29.511 2.745 -48.663 1.00 90.25 84 TYR A CA 1
ATOM 633 C C . TYR A 1 84 ? 28.684 2.158 -49.807 1.00 90.25 84 TYR A C 1
ATOM 635 O O . TYR A 1 84 ? 29.243 1.451 -50.647 1.00 90.25 84 TYR A O 1
ATOM 643 N N . ARG A 1 85 ? 27.379 2.440 -49.860 1.00 88.94 85 ARG A N 1
ATOM 644 C CA . ARG A 1 85 ? 26.464 1.847 -50.852 1.00 88.94 85 ARG A CA 1
ATOM 645 C C . ARG A 1 85 ? 26.225 2.713 -52.079 1.00 88.94 85 ARG A C 1
ATOM 647 O O . ARG A 1 85 ? 25.874 2.181 -53.128 1.00 88.94 85 ARG A O 1
ATOM 654 N N . SER A 1 86 ? 26.415 4.024 -51.964 1.00 89.50 86 SER A N 1
ATOM 655 C CA . SER A 1 86 ? 26.114 4.967 -53.041 1.00 89.50 86 SER A CA 1
ATOM 656 C C . SER A 1 86 ? 26.921 4.657 -54.305 1.00 89.50 86 SER A C 1
ATOM 658 O O . SER A 1 86 ? 28.123 4.382 -54.258 1.00 89.50 86 SER A O 1
ATOM 660 N N . ALA A 1 87 ? 26.248 4.661 -55.452 1.00 86.56 87 ALA A N 1
ATOM 661 C CA . ALA A 1 87 ? 26.887 4.542 -56.764 1.00 86.56 87 ALA A CA 1
ATOM 662 C C . ALA A 1 87 ? 27.008 5.906 -57.459 1.00 86.56 87 ALA A C 1
ATOM 664 O O . ALA A 1 87 ? 27.924 6.112 -58.249 1.00 86.56 87 ALA A O 1
ATOM 665 N N . ASN A 1 88 ? 26.113 6.838 -57.112 1.00 88.81 88 ASN A N 1
ATOM 666 C CA . ASN A 1 88 ? 25.972 8.147 -57.744 1.00 88.81 88 ASN A CA 1
ATOM 667 C C . ASN A 1 88 ? 26.037 9.276 -56.705 1.00 88.81 88 ASN A C 1
ATOM 669 O O . ASN A 1 88 ? 25.644 9.093 -55.552 1.00 88.81 88 ASN A O 1
ATOM 673 N N . CYS A 1 89 ? 26.451 10.467 -57.148 1.00 87.31 89 CYS A N 1
ATOM 674 C CA . CYS A 1 89 ? 26.515 11.675 -56.315 1.00 87.31 89 CYS A CA 1
ATOM 675 C C . CYS A 1 89 ? 25.146 12.050 -55.713 1.00 87.31 89 CYS A C 1
ATOM 677 O O . CYS A 1 89 ? 25.061 12.416 -54.546 1.00 87.31 89 CYS A O 1
ATOM 679 N N . GLU A 1 90 ? 24.058 11.867 -56.465 1.00 89.69 90 GLU A N 1
ATOM 680 C CA . GLU A 1 90 ? 22.693 12.175 -56.013 1.00 89.69 90 GLU A CA 1
ATOM 681 C C . GLU A 1 90 ? 22.273 11.377 -54.772 1.00 89.69 90 GLU A C 1
ATOM 683 O O . GLU A 1 90 ? 21.598 11.904 -53.894 1.00 89.69 90 GLU A O 1
ATOM 688 N N . GLN A 1 91 ? 22.710 10.119 -54.659 1.00 88.38 91 GLN A N 1
ATOM 689 C CA . GLN A 1 91 ? 22.406 9.280 -53.495 1.00 88.38 91 GLN A CA 1
ATOM 690 C C . GLN A 1 91 ? 23.153 9.755 -52.247 1.00 88.38 91 GLN A C 1
ATOM 692 O O . GLN A 1 91 ? 22.622 9.676 -51.142 1.00 88.38 91 GLN A O 1
ATOM 697 N N . LEU A 1 92 ? 24.372 10.269 -52.427 1.00 90.00 92 LEU A N 1
ATOM 698 C CA . LEU A 1 92 ? 25.150 10.853 -51.341 1.00 90.00 92 LEU A CA 1
ATOM 699 C C . LEU A 1 92 ? 24.537 12.185 -50.881 1.00 90.00 92 LEU A C 1
ATOM 701 O O . LEU A 1 92 ? 24.414 12.413 -49.680 1.00 90.00 92 LEU A O 1
ATOM 705 N N . LEU A 1 93 ? 24.090 13.025 -51.822 1.00 90.06 93 LEU A N 1
ATOM 706 C CA . LEU A 1 93 ? 23.383 14.277 -51.523 1.00 90.06 93 LEU A CA 1
ATOM 707 C C . LEU A 1 93 ? 22.048 14.027 -50.810 1.00 90.06 93 LEU A C 1
ATOM 709 O O . LEU A 1 93 ? 21.760 14.692 -49.823 1.00 90.06 93 LEU A O 1
ATOM 713 N N . ALA A 1 94 ? 21.282 13.017 -51.229 1.00 88.06 94 ALA A N 1
ATOM 714 C CA . ALA A 1 94 ? 20.051 12.630 -50.542 1.00 88.06 94 ALA A CA 1
ATOM 715 C C . ALA A 1 94 ? 20.305 12.176 -49.092 1.00 88.06 94 ALA A C 1
ATOM 717 O O . ALA A 1 94 ? 19.513 12.479 -48.202 1.00 88.06 94 ALA A O 1
ATOM 718 N N . GLY A 1 95 ? 21.420 11.478 -48.842 1.00 87.38 95 GLY A N 1
ATOM 719 C CA . GLY A 1 95 ? 21.846 11.124 -47.486 1.00 87.38 95 GLY A CA 1
ATOM 720 C C . GLY A 1 95 ? 22.198 12.351 -46.641 1.00 87.38 95 GLY A C 1
ATOM 721 O O . GLY A 1 95 ? 21.822 12.419 -45.474 1.00 87.38 95 GLY A O 1
ATOM 722 N N . LEU A 1 96 ? 22.867 13.340 -47.238 1.00 89.81 96 LEU A N 1
ATOM 723 C CA . LEU A 1 96 ? 23.196 14.600 -46.570 1.00 89.81 96 LEU A CA 1
ATOM 724 C C . LEU A 1 96 ? 21.935 15.411 -46.229 1.00 89.81 96 LEU A C 1
ATOM 726 O O . LEU A 1 96 ? 21.818 15.917 -45.115 1.00 89.81 96 LEU A O 1
ATOM 730 N N . ASP A 1 97 ? 20.970 15.486 -47.146 1.00 87.44 97 ASP A N 1
ATOM 731 C CA . ASP A 1 97 ? 19.685 16.156 -46.914 1.00 87.44 97 ASP A CA 1
ATOM 732 C C . ASP A 1 97 ? 18.885 15.504 -45.776 1.00 87.44 97 ASP A C 1
ATOM 734 O O . ASP A 1 97 ?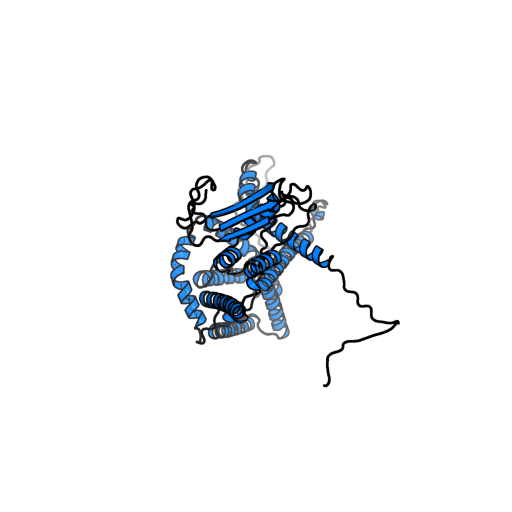 18.198 16.198 -45.026 1.00 87.44 97 ASP A O 1
ATOM 738 N N . GLU A 1 98 ? 18.960 14.178 -45.621 1.00 83.81 98 GLU A N 1
ATOM 739 C CA . GLU A 1 98 ? 18.306 13.468 -44.514 1.00 83.81 98 GLU A CA 1
ATOM 740 C C . GLU A 1 98 ? 18.929 13.855 -43.160 1.00 83.81 98 GLU A C 1
ATOM 742 O O . GLU A 1 98 ? 18.194 14.153 -42.219 1.00 83.81 98 GLU A O 1
ATOM 747 N N . ILE A 1 99 ? 20.262 13.960 -43.076 1.00 86.25 99 ILE A N 1
ATOM 748 C CA . ILE A 1 99 ? 20.957 14.436 -41.864 1.00 86.25 99 ILE A CA 1
ATOM 749 C C . ILE A 1 99 ? 20.565 15.874 -41.543 1.00 86.25 99 ILE A C 1
ATOM 751 O O . ILE A 1 99 ? 20.292 16.201 -40.391 1.00 86.25 99 ILE A O 1
ATOM 755 N N . LEU A 1 100 ? 20.524 16.746 -42.553 1.00 84.81 100 LEU A N 1
ATOM 756 C CA . LEU A 1 100 ? 20.186 18.155 -42.356 1.00 84.81 100 LEU A CA 1
ATOM 757 C C . LEU A 1 100 ? 18.749 18.350 -41.851 1.00 84.81 100 LEU A C 1
ATOM 759 O O . LEU A 1 100 ? 18.493 19.320 -41.143 1.00 84.81 100 LEU A O 1
ATOM 763 N N . LYS A 1 101 ? 17.822 17.432 -42.159 1.00 80.88 101 LYS A N 1
ATOM 764 C CA . LYS A 1 101 ? 16.461 17.441 -41.591 1.00 80.88 101 LYS A CA 1
ATOM 765 C C . LYS A 1 101 ? 16.423 17.041 -40.116 1.00 80.88 101 LYS A C 1
ATOM 767 O O . LYS A 1 101 ? 15.543 17.506 -39.398 1.00 80.88 101 LYS A O 1
ATOM 772 N N . GLU A 1 102 ? 17.326 16.166 -39.675 1.00 74.25 102 GLU A N 1
ATOM 773 C CA . GLU A 1 102 ? 17.426 15.729 -38.274 1.00 74.25 102 GLU A CA 1
ATOM 774 C C . GLU A 1 102 ? 18.288 16.684 -37.429 1.00 74.25 102 GLU A C 1
ATOM 776 O O . GLU A 1 102 ? 18.131 16.763 -36.210 1.00 74.25 102 GLU A O 1
ATOM 781 N N . ALA A 1 103 ? 19.173 17.453 -38.066 1.00 78.81 103 ALA A N 1
ATOM 782 C CA . ALA A 1 103 ? 20.053 18.396 -37.398 1.00 78.81 103 ALA A CA 1
ATOM 783 C C . ALA A 1 103 ? 19.281 19.579 -36.787 1.00 78.81 103 ALA A C 1
ATOM 785 O O . ALA A 1 103 ? 18.692 20.411 -37.481 1.00 78.81 103 ALA A O 1
ATOM 786 N N . THR A 1 104 ? 19.358 19.720 -35.465 1.00 75.25 104 THR A N 1
ATOM 787 C CA . THR A 1 104 ? 18.842 20.902 -34.769 1.00 75.25 104 THR A CA 1
ATOM 788 C C . THR A 1 104 ? 19.769 22.093 -35.002 1.00 75.25 104 THR A C 1
ATOM 790 O O . THR A 1 104 ? 20.876 22.154 -34.463 1.00 75.25 104 THR A O 1
ATOM 793 N N . VAL A 1 105 ? 19.313 23.071 -35.784 1.00 74.81 105 VAL A N 1
ATOM 794 C CA . VAL A 1 105 ? 20.055 24.315 -36.018 1.00 74.81 105 VAL A CA 1
ATOM 795 C C . VAL A 1 105 ? 19.817 25.284 -34.863 1.00 74.81 105 VAL A C 1
ATOM 797 O O . VAL A 1 105 ? 18.685 25.668 -34.573 1.00 74.81 105 VAL A O 1
ATOM 800 N N . LEU A 1 106 ? 20.901 25.714 -34.218 1.00 73.44 106 LEU A N 1
ATOM 801 C CA . LEU A 1 106 ? 20.858 26.750 -33.190 1.00 73.44 106 LEU A CA 1
ATOM 802 C C . LEU A 1 106 ? 21.178 28.120 -33.810 1.00 73.44 106 LEU A C 1
ATOM 804 O O . LEU A 1 106 ? 22.175 28.244 -34.525 1.00 73.44 106 LEU A O 1
ATOM 808 N N . PRO A 1 107 ? 20.376 29.168 -33.543 1.00 75.88 107 PRO A N 1
ATOM 809 C CA . PRO A 1 107 ? 20.635 30.497 -34.082 1.00 75.88 107 PRO A CA 1
ATOM 810 C C . PRO A 1 107 ? 21.909 31.115 -33.472 1.00 75.88 107 PRO A C 1
ATOM 812 O O . PRO A 1 107 ? 22.082 31.089 -32.246 1.00 75.88 107 PRO A O 1
ATOM 815 N N . PRO A 1 108 ? 22.789 31.722 -34.292 1.00 69.69 108 PRO A N 1
ATOM 816 C CA . PRO A 1 108 ? 24.027 32.327 -33.808 1.00 69.69 108 PRO A CA 1
ATOM 817 C C . PRO A 1 108 ? 23.746 33.535 -32.896 1.00 69.69 108 PRO A C 1
ATOM 819 O O . PRO A 1 108 ? 22.839 34.327 -33.145 1.00 69.69 108 PRO A O 1
ATOM 822 N N . GLY A 1 109 ? 24.527 33.682 -31.819 1.00 66.94 109 GLY A N 1
ATOM 823 C CA . GLY A 1 109 ? 24.517 34.861 -30.936 1.00 66.94 109 GLY A CA 1
ATOM 824 C C . GLY A 1 109 ? 23.527 34.846 -29.760 1.00 66.94 109 GLY A C 1
ATOM 825 O O . GLY A 1 109 ? 23.627 35.706 -28.891 1.00 66.94 109 GLY A O 1
ATOM 826 N N . LYS A 1 110 ? 22.608 33.872 -29.682 1.00 61.25 110 LYS A N 1
ATOM 827 C CA . LYS A 1 110 ? 21.683 33.699 -28.534 1.00 61.25 110 LYS A CA 1
ATOM 828 C C . LYS A 1 110 ? 22.047 32.535 -27.608 1.00 61.25 110 LYS A C 1
ATOM 830 O O . LYS A 1 110 ? 21.356 32.296 -26.620 1.00 61.25 110 LYS A O 1
ATOM 835 N N . TRP A 1 111 ? 23.107 31.802 -27.935 1.00 64.25 111 TRP A N 1
ATOM 836 C CA . TRP A 1 111 ? 23.504 30.584 -27.240 1.00 64.25 111 TRP A CA 1
ATOM 837 C C . TRP A 1 111 ? 24.814 30.777 -26.468 1.00 64.25 111 TRP A C 1
ATOM 839 O O . TRP A 1 111 ? 25.818 31.192 -27.045 1.00 64.25 111 TRP A O 1
ATOM 849 N N . ASN A 1 112 ? 24.814 30.443 -25.173 1.00 63.78 112 ASN A N 1
ATOM 850 C CA . ASN A 1 112 ? 26.001 30.491 -24.318 1.00 63.78 112 ASN A CA 1
ATOM 851 C C . ASN A 1 112 ? 26.697 29.113 -24.288 1.00 63.78 112 ASN A C 1
ATOM 853 O O . ASN A 1 112 ? 26.059 28.136 -23.896 1.00 63.78 112 ASN A O 1
ATOM 857 N N . PRO A 1 113 ? 28.006 29.007 -24.605 1.00 65.81 113 PRO A N 1
ATOM 858 C CA . PRO A 1 113 ? 28.745 27.733 -24.614 1.00 65.81 113 PRO A CA 1
ATOM 859 C C . PRO A 1 113 ? 28.754 26.979 -23.274 1.00 65.81 113 PRO A C 1
ATOM 861 O O . PRO A 1 113 ? 28.944 25.767 -23.247 1.00 65.81 113 PRO A O 1
ATOM 864 N N . ASN A 1 114 ? 28.532 27.692 -22.165 1.00 64.56 114 ASN A N 1
ATOM 865 C CA . ASN A 1 114 ? 28.522 27.135 -20.810 1.00 64.56 114 ASN A CA 1
ATOM 866 C C . ASN A 1 114 ? 27.136 26.628 -20.373 1.00 64.56 114 ASN A C 1
ATOM 868 O O . ASN A 1 114 ? 27.012 26.007 -19.316 1.00 64.56 114 ASN A O 1
ATOM 872 N N . THR A 1 115 ? 26.085 26.886 -21.153 1.00 63.53 115 THR A N 1
ATOM 873 C CA . THR A 1 115 ? 24.747 26.369 -20.866 1.00 63.53 115 THR A CA 1
ATOM 874 C C . THR A 1 115 ? 24.696 24.904 -21.288 1.00 63.53 115 THR A C 1
ATOM 876 O O . THR A 1 115 ? 24.780 24.573 -22.468 1.00 63.53 115 THR A O 1
ATOM 879 N N . ARG A 1 116 ? 24.590 24.000 -20.311 1.00 59.09 116 ARG A N 1
ATOM 880 C CA . ARG A 1 116 ? 24.499 22.556 -20.552 1.00 59.09 116 ARG A CA 1
ATOM 881 C C . ARG A 1 116 ? 23.172 22.247 -21.251 1.00 59.09 116 ARG A C 1
ATOM 883 O O . ARG A 1 116 ? 22.131 22.247 -20.600 1.00 59.09 116 ARG A O 1
ATOM 890 N N . VAL A 1 117 ? 23.214 21.983 -22.561 1.00 64.62 117 VAL A N 1
ATOM 891 C CA . VAL A 1 117 ? 22.074 21.415 -23.299 1.00 64.62 117 VAL A CA 1
ATOM 892 C C . VAL A 1 117 ? 21.743 20.094 -22.620 1.00 64.62 117 VAL A C 1
ATOM 894 O O . VAL A 1 117 ? 22.590 19.197 -22.562 1.00 64.62 117 VAL A O 1
ATOM 897 N N . GLN A 1 118 ? 20.548 19.975 -22.049 1.00 49.81 118 GLN A N 1
ATOM 898 C CA . GLN A 1 118 ? 20.077 18.658 -21.646 1.00 49.81 118 GLN A CA 1
ATOM 899 C C . GLN A 1 118 ? 19.973 17.816 -22.922 1.00 49.81 118 GLN A C 1
ATOM 901 O O . GLN A 1 118 ? 19.425 18.316 -23.907 1.00 49.81 118 GLN A O 1
ATOM 906 N N . PRO A 1 119 ? 20.526 16.589 -22.952 1.00 55.94 119 PRO A N 1
ATOM 907 C CA . PRO A 1 119 ? 20.333 15.713 -24.099 1.00 55.94 119 PRO A CA 1
ATOM 908 C C . PRO A 1 119 ? 18.832 15.647 -24.369 1.00 55.94 119 PRO A C 1
ATOM 910 O O . PRO A 1 119 ? 18.066 15.428 -23.430 1.00 55.94 119 PRO A O 1
ATOM 913 N N . CYS A 1 120 ? 18.417 15.927 -25.608 1.00 47.22 120 CYS A N 1
ATOM 914 C CA . CYS A 1 120 ? 17.009 15.853 -25.978 1.00 47.22 120 CYS A CA 1
ATOM 915 C C . CYS A 1 120 ? 16.510 14.461 -25.583 1.00 47.22 120 CYS A C 1
ATOM 917 O O . CYS A 1 120 ? 16.958 13.457 -26.132 1.00 47.22 120 CYS A O 1
ATOM 919 N N . VAL A 1 121 ? 15.640 14.407 -24.571 1.00 46.56 121 VAL A N 1
ATOM 920 C CA . VAL A 1 121 ? 15.056 13.155 -24.065 1.00 46.56 121 VAL A CA 1
ATOM 921 C C . VAL A 1 121 ? 14.113 12.551 -25.116 1.00 46.56 121 VAL A C 1
ATOM 923 O O . VAL A 1 121 ? 13.819 11.361 -25.094 1.00 46.56 121 VAL A O 1
ATOM 926 N N . ASP A 1 122 ? 13.761 13.341 -26.126 1.00 46.94 122 ASP A N 1
ATOM 927 C CA . ASP A 1 122 ? 13.105 12.905 -27.343 1.00 46.94 122 ASP A CA 1
ATOM 928 C C . ASP A 1 122 ? 14.107 12.418 -28.401 1.00 46.94 122 ASP A C 1
ATOM 930 O O . ASP A 1 122 ? 14.253 12.993 -29.475 1.00 46.94 122 ASP A O 1
ATOM 934 N N . ILE A 1 123 ? 14.691 11.238 -28.172 1.00 45.38 123 ILE A N 1
ATOM 935 C CA . ILE A 1 123 ? 15.066 10.327 -29.279 1.00 45.38 123 ILE A CA 1
ATOM 936 C C . ILE A 1 123 ? 13.785 9.628 -29.802 1.00 45.38 123 ILE A C 1
ATOM 938 O O . ILE A 1 123 ? 13.774 8.470 -30.214 1.00 45.38 123 ILE A O 1
ATOM 942 N N . THR A 1 124 ? 12.651 10.328 -29.762 1.00 42.31 124 THR A N 1
ATOM 943 C CA . THR A 1 124 ? 11.364 9.929 -30.332 1.00 42.31 124 THR A CA 1
ATOM 944 C C . THR A 1 124 ? 11.238 10.367 -31.792 1.00 42.31 124 THR A C 1
ATOM 946 O O . THR A 1 124 ? 10.415 9.802 -32.508 1.00 42.31 124 THR A O 1
ATOM 949 N N . SER A 1 125 ? 12.110 11.246 -32.308 1.00 44.31 125 SER A N 1
ATOM 950 C CA . SER A 1 125 ? 12.186 11.526 -33.753 1.00 44.31 125 SER A CA 1
ATOM 951 C C . SER A 1 125 ? 12.764 10.351 -34.556 1.00 44.31 125 SER A C 1
ATOM 953 O O . SER A 1 125 ? 12.336 10.116 -35.685 1.00 44.31 125 SER A O 1
ATOM 955 N N . ARG A 1 126 ? 13.616 9.513 -33.942 1.00 45.38 126 ARG A N 1
ATOM 956 C CA . ARG A 1 126 ? 14.012 8.205 -34.502 1.00 45.38 126 ARG A CA 1
ATOM 957 C C . ARG A 1 126 ? 12.848 7.192 -34.487 1.00 45.38 126 ARG A C 1
ATOM 959 O O . ARG A 1 126 ? 12.851 6.232 -35.255 1.00 45.38 126 ARG A O 1
ATOM 966 N N . ASN A 1 127 ? 11.813 7.433 -33.673 1.00 40.50 127 ASN A N 1
ATOM 967 C CA . ASN A 1 127 ? 10.624 6.582 -33.543 1.00 40.50 127 ASN A CA 1
ATOM 968 C C . ASN A 1 127 ? 9.452 6.971 -34.461 1.00 40.50 127 ASN A C 1
ATOM 970 O O . ASN A 1 127 ? 8.497 6.198 -34.569 1.00 40.50 127 ASN A O 1
ATOM 974 N N . THR A 1 128 ? 9.505 8.088 -35.194 1.00 44.00 128 THR A N 1
ATOM 975 C CA . THR A 1 128 ? 8.429 8.441 -36.146 1.00 44.00 128 THR A CA 1
ATOM 976 C C . THR A 1 128 ? 8.422 7.546 -37.400 1.00 44.00 128 THR A C 1
ATOM 978 O O . THR A 1 128 ? 7.482 7.591 -38.188 1.00 44.00 128 THR A O 1
ATOM 981 N N . ARG A 1 129 ? 9.426 6.668 -37.572 1.00 49.97 129 ARG A N 1
ATOM 982 C CA . ARG A 1 129 ? 9.463 5.616 -38.610 1.00 49.97 129 ARG A CA 1
ATOM 983 C C . ARG A 1 129 ? 9.315 4.186 -38.074 1.00 49.97 129 ARG A C 1
ATOM 985 O O . ARG A 1 129 ? 9.643 3.235 -38.781 1.00 49.97 129 ARG A O 1
ATOM 992 N N . ARG A 1 130 ? 8.783 3.987 -36.866 1.00 43.28 130 ARG A N 1
ATOM 993 C CA . ARG A 1 130 ? 8.280 2.659 -36.480 1.00 43.28 130 ARG A CA 1
ATOM 994 C C . ARG A 1 130 ? 6.953 2.411 -37.196 1.00 43.28 130 ARG A C 1
ATOM 996 O O . ARG A 1 130 ? 6.046 3.242 -37.128 1.00 43.28 130 ARG A O 1
ATOM 1003 N N . ARG A 1 131 ? 6.859 1.299 -37.936 1.00 48.47 131 ARG A N 1
ATOM 1004 C CA . ARG A 1 131 ? 5.612 0.877 -38.603 1.00 48.47 131 ARG A CA 1
ATOM 1005 C C . ARG A 1 131 ? 4.520 0.774 -37.521 1.00 48.47 131 ARG A C 1
ATOM 1007 O O . ARG A 1 131 ? 4.874 0.490 -36.380 1.00 48.47 131 ARG A O 1
ATOM 1014 N N . PRO A 1 132 ? 3.221 0.963 -37.817 1.00 53.59 132 PRO A N 1
ATOM 1015 C CA . PRO A 1 132 ? 2.151 0.832 -36.811 1.00 53.59 132 PRO A CA 1
ATOM 1016 C C . PRO A 1 132 ? 2.258 -0.458 -35.968 1.00 53.59 132 PRO A C 1
ATOM 1018 O O . PRO A 1 132 ? 2.025 -0.430 -34.767 1.00 53.59 132 PRO A O 1
ATOM 1021 N N . ILE A 1 133 ? 2.778 -1.531 -36.573 1.00 52.44 133 ILE A N 1
ATOM 1022 C CA . ILE A 1 133 ? 3.082 -2.832 -35.957 1.00 52.44 133 ILE A CA 1
ATOM 1023 C C . ILE A 1 133 ? 4.100 -2.744 -34.797 1.00 52.44 133 ILE A C 1
ATOM 1025 O O . ILE A 1 133 ? 4.021 -3.517 -33.849 1.00 52.44 133 ILE A O 1
ATOM 1029 N N . ASP A 1 134 ? 5.074 -1.836 -34.848 1.00 51.91 134 ASP A N 1
ATOM 1030 C CA . ASP A 1 134 ? 6.135 -1.736 -33.836 1.00 51.91 134 ASP A CA 1
ATOM 1031 C C . ASP A 1 134 ? 5.713 -0.884 -32.626 1.00 51.91 134 ASP A C 1
ATOM 1033 O O . ASP A 1 134 ? 6.204 -1.119 -31.525 1.00 51.91 134 ASP A O 1
ATOM 1037 N N . LYS A 1 135 ? 4.775 0.065 -32.801 1.00 54.59 135 LYS A N 1
ATOM 1038 C CA . LYS A 1 135 ? 4.126 0.772 -31.678 1.00 54.59 135 LYS A CA 1
ATOM 1039 C C . LYS A 1 135 ? 3.179 -0.155 -30.921 1.00 54.59 135 LYS A C 1
ATOM 1041 O O . LYS A 1 135 ? 3.234 -0.203 -29.700 1.00 54.59 135 LYS A O 1
ATOM 1046 N N . GLU A 1 136 ? 2.395 -0.941 -31.655 1.00 59.00 136 GLU A N 1
ATOM 1047 C CA . GLU A 1 136 ? 1.502 -1.953 -31.084 1.00 59.00 136 GLU A CA 1
ATOM 1048 C C . GLU A 1 136 ? 2.295 -3.016 -30.309 1.00 59.00 136 GLU A C 1
ATOM 1050 O O . GLU A 1 136 ? 1.922 -3.368 -29.199 1.00 59.00 136 GLU A O 1
ATOM 1055 N N . LYS A 1 137 ? 3.460 -3.453 -30.815 1.00 57.91 137 LYS A N 1
ATOM 1056 C CA . LYS A 1 137 ? 4.369 -4.355 -30.083 1.00 57.91 137 LYS A CA 1
ATOM 1057 C C . LYS A 1 137 ? 4.975 -3.740 -28.823 1.00 57.91 137 LYS A C 1
ATOM 1059 O O . LYS A 1 137 ? 5.187 -4.464 -27.859 1.00 57.91 137 LYS A O 1
ATOM 1064 N N . GLU A 1 138 ? 5.292 -2.448 -28.821 1.00 59.28 138 GLU A N 1
ATOM 1065 C CA . GLU A 1 138 ? 5.859 -1.778 -27.644 1.00 59.28 138 GLU A CA 1
ATOM 1066 C C . GLU A 1 138 ? 4.793 -1.522 -26.566 1.00 59.28 138 GLU A C 1
ATOM 1068 O O . GLU A 1 138 ? 5.062 -1.686 -25.377 1.00 59.28 138 GLU A O 1
ATOM 1073 N N . GLU A 1 139 ? 3.568 -1.173 -26.965 1.00 66.19 139 GLU A N 1
ATOM 1074 C CA . GLU A 1 139 ? 2.416 -1.115 -26.058 1.00 66.19 139 GLU A CA 1
ATOM 1075 C C . GLU A 1 139 ? 2.061 -2.504 -25.520 1.00 66.19 139 GLU A C 1
ATOM 1077 O O . GLU A 1 139 ? 1.863 -2.649 -24.316 1.00 66.19 139 GLU A O 1
ATOM 1082 N N . LEU A 1 140 ? 2.104 -3.538 -26.367 1.00 69.62 140 LEU A N 1
ATOM 1083 C CA . LEU A 1 140 ? 1.920 -4.930 -25.959 1.00 69.62 140 LEU A CA 1
ATOM 1084 C C . LEU A 1 140 ? 3.008 -5.378 -24.973 1.00 69.62 140 LEU A C 1
ATOM 1086 O O . LEU A 1 140 ? 2.694 -6.029 -23.987 1.00 69.62 140 LEU A O 1
ATOM 1090 N N . GLN A 1 141 ? 4.269 -4.988 -25.184 1.00 73.44 141 GLN A N 1
ATOM 1091 C CA . GLN A 1 141 ? 5.367 -5.273 -24.252 1.00 73.44 141 GLN A CA 1
ATOM 1092 C C . GLN A 1 141 ? 5.170 -4.579 -22.902 1.00 73.44 141 GLN A C 1
ATOM 1094 O O . GLN A 1 141 ? 5.343 -5.214 -21.866 1.00 73.44 141 GLN A O 1
ATOM 1099 N N . LYS A 1 142 ? 4.756 -3.306 -22.892 1.00 73.56 142 LYS A N 1
ATOM 1100 C CA . LYS A 1 142 ? 4.435 -2.587 -21.647 1.00 73.56 142 LYS A CA 1
ATOM 1101 C C . LYS A 1 142 ? 3.231 -3.200 -20.935 1.00 73.56 142 LYS A C 1
ATOM 1103 O O . LYS A 1 142 ? 3.225 -3.291 -19.709 1.00 73.56 142 LYS A O 1
ATOM 1108 N N . GLU A 1 143 ? 2.223 -3.644 -21.681 1.00 73.56 143 GLU A N 1
ATOM 1109 C CA . GLU A 1 143 ? 1.067 -4.337 -21.117 1.00 73.56 143 GLU A CA 1
ATOM 1110 C C . GLU A 1 143 ? 1.446 -5.725 -20.576 1.00 73.56 143 GLU A C 1
ATOM 1112 O O . GLU A 1 143 ? 0.986 -6.109 -19.503 1.00 73.56 143 GLU A O 1
ATOM 1117 N N . GLU A 1 144 ? 2.325 -6.461 -21.259 1.00 75.75 144 GLU A N 1
ATOM 1118 C CA . GLU A 1 144 ? 2.873 -7.738 -20.793 1.00 75.75 144 GLU A CA 1
ATOM 1119 C C . GLU A 1 144 ? 3.733 -7.572 -19.538 1.00 75.75 144 GLU A C 1
ATOM 1121 O O . GLU A 1 144 ? 3.603 -8.363 -18.608 1.00 75.75 144 GLU A O 1
ATOM 1126 N N . GLU A 1 145 ? 4.583 -6.548 -19.469 1.00 75.88 145 GLU A N 1
ATOM 1127 C CA . GLU A 1 145 ? 5.356 -6.224 -18.265 1.00 75.88 145 GLU A CA 1
ATOM 1128 C C . GLU A 1 145 ? 4.432 -5.852 -17.103 1.00 75.88 145 GLU A C 1
ATOM 1130 O O . GLU A 1 145 ? 4.581 -6.376 -15.998 1.00 75.88 145 GLU A O 1
ATOM 1135 N N . ALA A 1 146 ? 3.409 -5.030 -17.353 1.00 73.06 146 ALA A N 1
ATOM 1136 C CA . ALA A 1 146 ? 2.398 -4.711 -16.353 1.00 73.06 146 ALA A CA 1
ATOM 1137 C C . ALA A 1 146 ? 1.621 -5.960 -15.900 1.00 73.06 146 ALA A C 1
ATOM 1139 O O . ALA A 1 146 ? 1.331 -6.102 -14.713 1.00 73.06 146 ALA A O 1
ATOM 1140 N N . ARG A 1 147 ? 1.306 -6.891 -16.809 1.00 73.62 147 ARG A N 1
ATOM 1141 C CA . ARG A 1 147 ? 0.677 -8.179 -16.472 1.00 73.62 147 ARG A CA 1
ATOM 1142 C C . ARG A 1 147 ? 1.601 -9.067 -15.645 1.00 73.62 147 ARG A C 1
ATOM 1144 O O . ARG A 1 147 ? 1.146 -9.591 -14.637 1.00 73.62 147 ARG A O 1
ATOM 1151 N N . LYS A 1 148 ? 2.887 -9.165 -15.988 1.00 76.19 148 LYS A N 1
ATOM 1152 C CA . LYS A 1 148 ? 3.880 -9.921 -15.204 1.00 76.19 148 LYS A CA 1
ATOM 1153 C C . LYS A 1 148 ? 4.011 -9.379 -13.787 1.00 76.19 148 LYS A C 1
ATOM 1155 O O . LYS A 1 148 ? 3.965 -10.152 -12.840 1.00 76.19 148 LYS A O 1
ATOM 1160 N N . ILE A 1 149 ? 4.064 -8.057 -13.623 1.00 76.00 149 ILE A N 1
ATOM 1161 C CA . ILE A 1 149 ? 4.080 -7.429 -12.294 1.00 76.00 149 ILE A CA 1
ATOM 1162 C C . ILE A 1 149 ? 2.799 -7.775 -11.516 1.00 76.00 149 ILE A C 1
ATOM 1164 O O . ILE A 1 149 ? 2.860 -8.062 -10.321 1.00 76.00 149 ILE A O 1
ATOM 1168 N N . ARG A 1 150 ? 1.630 -7.799 -12.172 1.00 74.81 150 ARG A N 1
ATOM 1169 C CA . ARG A 1 150 ? 0.359 -8.213 -11.541 1.00 74.81 150 ARG A CA 1
ATOM 1170 C C . ARG A 1 150 ? 0.364 -9.684 -11.126 1.00 74.81 150 ARG A C 1
ATOM 1172 O O . ARG A 1 150 ? -0.153 -10.017 -10.062 1.00 74.81 150 ARG A O 1
ATOM 1179 N N . GLU A 1 151 ? 0.948 -10.555 -11.940 1.00 71.88 151 GLU A N 1
ATOM 1180 C CA . GLU A 1 151 ? 1.094 -11.982 -11.641 1.00 71.88 151 GLU A CA 1
ATOM 1181 C C . GLU A 1 151 ? 2.064 -12.212 -10.474 1.00 71.88 151 GLU A C 1
ATOM 1183 O O . GLU A 1 151 ? 1.728 -12.926 -9.531 1.00 71.88 151 GLU A O 1
ATOM 1188 N N . GLU A 1 152 ? 3.218 -11.540 -10.471 1.00 71.69 152 GLU A N 1
ATOM 1189 C CA . GLU A 1 152 ? 4.208 -11.600 -9.386 1.00 71.69 152 GLU A CA 1
ATOM 1190 C C . GLU A 1 152 ? 3.653 -11.063 -8.062 1.00 71.69 152 GLU A C 1
ATOM 1192 O O . GLU A 1 152 ? 3.918 -11.614 -6.988 1.00 71.69 152 GLU A O 1
ATOM 1197 N N . THR A 1 153 ? 2.837 -10.009 -8.130 1.00 72.19 153 THR A N 1
ATOM 1198 C CA . THR A 1 153 ? 2.149 -9.439 -6.965 1.00 72.19 153 THR A CA 1
ATOM 1199 C C . THR A 1 153 ? 0.915 -10.241 -6.547 1.00 72.19 153 THR A C 1
ATOM 1201 O O . THR A 1 153 ? 0.432 -10.035 -5.433 1.00 72.19 153 THR A O 1
ATOM 1204 N N . GLY A 1 154 ? 0.499 -11.261 -7.306 1.00 71.31 154 GLY A N 1
ATOM 1205 C CA . GLY A 1 154 ? -0.634 -12.126 -6.957 1.00 71.31 154 GLY A CA 1
ATOM 1206 C C . GLY A 1 154 ? -1.989 -11.431 -7.099 1.00 71.31 154 GLY A C 1
ATOM 1207 O O . GLY A 1 154 ? -2.985 -11.895 -6.557 1.00 71.31 154 GLY A O 1
ATOM 1208 N N . LEU A 1 155 ? -2.039 -10.316 -7.830 1.00 75.81 155 LEU A N 1
ATOM 1209 C CA . LEU A 1 155 ? -3.241 -9.504 -8.024 1.00 75.81 155 LEU A CA 1
ATOM 1210 C C . LEU A 1 155 ? -4.028 -9.907 -9.286 1.00 75.81 155 LEU A C 1
ATOM 1212 O O . LEU A 1 155 ? -4.841 -9.141 -9.806 1.00 75.81 155 LEU A O 1
ATOM 1216 N N . VAL A 1 156 ? -3.783 -11.114 -9.797 1.00 78.62 156 VAL A N 1
ATOM 1217 C CA . VAL A 1 156 ? -4.535 -11.724 -10.898 1.00 78.62 156 VAL A CA 1
ATOM 1218 C C . VAL A 1 156 ? -5.540 -12.713 -10.321 1.00 78.62 156 VAL A C 1
ATOM 1220 O O . VAL A 1 156 ? -5.218 -13.479 -9.416 1.00 78.62 156 VAL A O 1
ATOM 1223 N N . ARG A 1 157 ? -6.768 -12.712 -10.854 1.00 78.62 157 ARG A N 1
ATOM 1224 C CA . ARG A 1 157 ? -7.801 -13.668 -10.431 1.00 78.62 157 ARG A CA 1
ATOM 1225 C C . ARG A 1 157 ? -7.342 -15.096 -10.692 1.00 78.62 157 ARG A C 1
ATOM 1227 O O . ARG A 1 157 ? -7.012 -15.434 -11.826 1.00 78.62 157 ARG A O 1
ATOM 1234 N N . SER A 1 158 ? -7.406 -15.940 -9.666 1.00 76.44 158 SER A N 1
ATOM 1235 C CA . SER A 1 158 ? -7.000 -17.339 -9.774 1.00 76.44 158 SER A CA 1
ATOM 1236 C C . SER A 1 158 ? -8.071 -18.211 -10.436 1.00 76.44 158 SER A C 1
ATOM 1238 O O . SER A 1 158 ? -7.755 -19.301 -10.907 1.00 76.44 158 SER A O 1
ATOM 1240 N N . GLY A 1 159 ? -9.336 -17.770 -10.450 1.00 77.50 159 GLY A N 1
ATOM 1241 C CA . GLY A 1 159 ? -10.460 -18.498 -11.059 1.00 77.50 159 GLY A CA 1
ATOM 1242 C C . GLY A 1 159 ? -10.917 -19.740 -10.281 1.00 77.50 159 GLY A C 1
ATOM 1243 O O . GLY A 1 159 ? -11.804 -20.458 -10.739 1.00 77.50 159 GLY A O 1
ATOM 1244 N N . VAL A 1 160 ? -10.340 -19.978 -9.102 1.00 85.00 160 VAL A N 1
ATOM 1245 C CA . VAL A 1 160 ? -10.665 -21.070 -8.177 1.00 85.00 160 VAL A CA 1
ATOM 1246 C C . VAL A 1 160 ? -11.041 -20.449 -6.836 1.00 85.00 160 VAL A C 1
ATOM 1248 O O . VAL A 1 160 ? -10.407 -19.484 -6.415 1.00 85.00 160 VAL A O 1
ATOM 1251 N N . LEU A 1 161 ? -12.047 -21.002 -6.152 1.00 85.62 161 LEU A N 1
ATOM 1252 C CA . LEU A 1 161 ? -12.422 -20.534 -4.815 1.00 85.62 161 LEU A CA 1
ATOM 1253 C C . LEU A 1 161 ? -11.223 -20.640 -3.860 1.00 85.62 161 LEU A C 1
ATOM 1255 O O . LEU A 1 161 ? -10.612 -21.703 -3.758 1.00 85.62 161 LEU A O 1
ATOM 1259 N N . PHE A 1 162 ? -10.907 -19.538 -3.170 1.00 85.69 162 PHE A N 1
ATOM 1260 C CA . PHE A 1 162 ? -9.732 -19.379 -2.293 1.00 85.69 162 PHE A CA 1
ATOM 1261 C C . PHE A 1 162 ? -8.363 -19.489 -2.992 1.00 85.69 162 PHE A C 1
ATOM 1263 O O . PHE A 1 162 ? -7.335 -19.569 -2.316 1.00 85.69 162 PHE A O 1
ATOM 1270 N N . GLY A 1 163 ? -8.312 -19.472 -4.327 1.00 84.06 163 GLY A N 1
ATOM 1271 C CA . GLY A 1 163 ? -7.065 -19.611 -5.081 1.00 84.06 163 GLY A CA 1
ATOM 1272 C C . GLY A 1 163 ? -6.054 -18.500 -4.781 1.00 84.06 163 GLY A C 1
ATOM 1273 O O . GLY A 1 163 ? -4.879 -18.794 -4.546 1.00 84.06 163 GLY A O 1
ATOM 1274 N N . GLY A 1 164 ? -6.506 -17.242 -4.697 1.00 86.38 164 GLY A N 1
ATOM 1275 C CA . GLY A 1 164 ? -5.658 -16.108 -4.320 1.00 86.38 164 GLY A CA 1
ATOM 1276 C C . GLY A 1 164 ? -5.048 -16.267 -2.925 1.00 86.38 164 GLY A C 1
ATOM 1277 O O . GLY A 1 164 ? -3.836 -16.141 -2.765 1.00 86.38 164 GLY A O 1
ATOM 1278 N N . LEU A 1 165 ? -5.858 -16.665 -1.936 1.00 88.19 165 LEU A N 1
ATOM 1279 C CA . LEU A 1 165 ? -5.402 -16.871 -0.556 1.00 88.19 165 LEU A CA 1
ATOM 1280 C C . LEU A 1 165 ? -4.312 -17.951 -0.455 1.00 88.19 165 LEU A C 1
ATOM 1282 O O . LEU A 1 165 ? -3.302 -17.753 0.220 1.00 88.19 165 LEU A O 1
ATOM 1286 N N . PHE A 1 166 ? -4.483 -19.093 -1.130 1.00 88.50 166 PHE A N 1
ATOM 1287 C CA . PHE A 1 166 ? -3.464 -20.149 -1.124 1.00 88.50 166 PHE A CA 1
ATOM 1288 C C . PHE A 1 166 ? -2.158 -19.702 -1.791 1.00 88.50 166 PHE A C 1
ATOM 1290 O O . PHE A 1 166 ? -1.077 -20.042 -1.301 1.00 88.50 166 PHE A O 1
ATOM 1297 N N . ASN A 1 167 ? -2.239 -18.923 -2.872 1.00 87.94 167 ASN A N 1
ATOM 1298 C CA . ASN A 1 167 ? -1.060 -18.362 -3.532 1.00 87.94 167 ASN A CA 1
ATOM 1299 C C . ASN A 1 167 ? -0.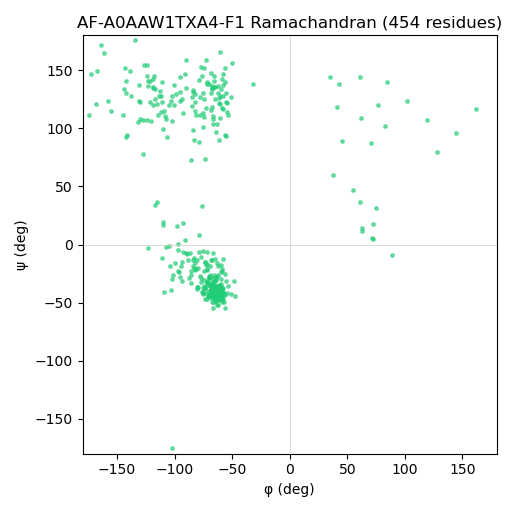317 -17.375 -2.620 1.00 87.94 167 ASN A C 1
ATOM 1301 O O . ASN A 1 167 ? 0.914 -17.429 -2.536 1.00 87.94 167 ASN A O 1
ATOM 1305 N N . ASP A 1 168 ? -1.048 -16.545 -1.875 1.00 88.94 168 ASP A N 1
ATOM 1306 C CA . ASP A 1 168 ? -0.476 -15.623 -0.892 1.00 88.94 168 ASP A CA 1
ATOM 1307 C C . ASP A 1 168 ? 0.231 -16.363 0.245 1.00 88.94 168 ASP A C 1
ATOM 1309 O O . ASP A 1 168 ? 1.382 -16.051 0.564 1.00 88.94 168 ASP A O 1
ATOM 1313 N N . ILE A 1 169 ? -0.400 -17.403 0.801 1.00 89.88 169 ILE A N 1
ATOM 1314 C CA . ILE A 1 169 ? 0.206 -18.244 1.843 1.00 89.88 169 ILE A CA 1
ATOM 1315 C C . ILE A 1 169 ? 1.473 -18.921 1.314 1.00 89.88 169 ILE A C 1
ATOM 1317 O O . ILE A 1 169 ? 2.512 -18.878 1.971 1.00 89.88 169 ILE A O 1
ATOM 1321 N N . LYS A 1 170 ? 1.423 -19.509 0.113 1.00 90.75 170 LYS A N 1
ATOM 1322 C CA . LYS A 1 170 ? 2.574 -20.184 -0.506 1.00 90.75 170 LYS A CA 1
ATOM 1323 C C . LYS A 1 170 ? 3.760 -19.236 -0.696 1.00 90.75 170 LYS A C 1
ATOM 1325 O O . LYS A 1 170 ? 4.905 -19.644 -0.505 1.00 90.75 170 LYS A O 1
ATOM 1330 N N . ARG A 1 171 ? 3.491 -17.979 -1.054 1.00 88.62 171 ARG A N 1
ATOM 1331 C CA . ARG A 1 171 ? 4.506 -16.936 -1.227 1.00 88.62 171 ARG A CA 1
ATOM 1332 C C . ARG A 1 171 ? 5.062 -16.428 0.106 1.00 88.62 171 ARG A C 1
ATOM 1334 O O . ARG A 1 171 ? 6.257 -16.160 0.182 1.00 88.62 171 ARG A O 1
ATOM 1341 N N . ARG A 1 172 ? 4.227 -16.309 1.145 1.00 90.00 172 ARG A N 1
ATOM 1342 C CA . ARG A 1 172 ? 4.597 -15.773 2.469 1.00 90.00 172 ARG A CA 1
ATOM 1343 C C . ARG A 1 172 ? 5.304 -16.791 3.369 1.00 90.00 172 ARG A C 1
ATOM 1345 O O . ARG A 1 172 ? 6.248 -16.425 4.065 1.00 90.00 172 ARG A O 1
ATOM 1352 N N . ALA A 1 173 ? 4.884 -18.055 3.337 1.00 89.69 173 ALA A N 1
ATOM 1353 C CA . ALA A 1 173 ? 5.370 -19.123 4.214 1.00 89.69 173 ALA A CA 1
ATOM 1354 C C . ALA A 1 173 ? 6.907 -19.242 4.351 1.00 89.69 173 ALA A C 1
ATOM 1356 O O . ALA A 1 173 ? 7.366 -19.385 5.486 1.00 89.69 173 ALA A O 1
ATOM 1357 N N . PRO A 1 174 ? 7.732 -19.166 3.280 1.00 90.88 174 PRO A N 1
ATOM 1358 C CA . PRO A 1 174 ? 9.181 -19.341 3.423 1.00 90.88 174 PRO A CA 1
ATOM 1359 C C . PRO A 1 174 ? 9.873 -18.191 4.172 1.00 90.88 174 PRO A C 1
ATOM 1361 O O . PRO A 1 174 ? 10.915 -18.409 4.785 1.00 90.88 174 PRO A O 1
ATOM 1364 N N . TRP A 1 175 ? 9.303 -16.983 4.153 1.00 90.00 175 TRP A N 1
ATOM 1365 C CA . TRP A 1 175 ? 9.915 -15.791 4.753 1.00 90.00 175 TRP A CA 1
ATOM 1366 C C . TRP A 1 175 ? 9.670 -15.678 6.257 1.00 90.00 175 TRP A C 1
ATOM 1368 O O . TRP A 1 175 ? 10.442 -15.027 6.951 1.00 90.00 175 TRP A O 1
ATOM 1378 N N . PHE A 1 176 ? 8.652 -16.362 6.788 1.00 89.75 176 PHE A N 1
ATOM 1379 C CA . PHE A 1 176 ? 8.221 -16.221 8.182 1.00 89.75 176 PHE A CA 1
ATOM 1380 C C . PHE A 1 176 ? 9.351 -16.438 9.206 1.00 89.75 176 PHE A C 1
ATOM 1382 O O . PHE A 1 176 ? 9.489 -15.685 10.167 1.00 89.75 176 PHE A O 1
ATOM 1389 N N . TRP A 1 177 ? 10.204 -17.443 8.983 1.00 89.00 177 TRP A N 1
ATOM 1390 C CA . TRP A 1 177 ? 11.337 -17.733 9.872 1.00 89.00 177 TRP A CA 1
ATOM 1391 C C . TRP A 1 177 ? 12.515 -16.770 9.690 1.00 89.00 177 TRP A C 1
ATOM 1393 O O . TRP A 1 177 ? 13.253 -16.521 10.644 1.00 89.00 177 TRP A O 1
ATOM 1403 N N . SER A 1 178 ? 12.683 -16.214 8.485 1.00 92.12 178 SER A N 1
ATOM 1404 C CA . SER A 1 178 ? 13.679 -15.170 8.224 1.00 92.12 178 SER A CA 1
ATOM 1405 C C . SER A 1 178 ? 13.297 -13.876 8.939 1.00 92.12 178 SER A C 1
ATOM 1407 O O . SER A 1 178 ? 14.125 -13.317 9.650 1.00 92.12 178 SER A O 1
ATOM 1409 N N . ASP A 1 179 ? 12.029 -13.467 8.845 1.00 91.19 179 ASP A N 1
ATOM 1410 C CA . ASP A 1 179 ? 11.516 -12.230 9.446 1.00 91.19 179 ASP A CA 1
ATOM 1411 C C . ASP A 1 179 ? 11.687 -12.219 10.975 1.00 91.19 179 ASP A C 1
ATOM 1413 O O . ASP A 1 179 ? 12.099 -11.214 11.556 1.00 91.19 179 ASP A O 1
ATOM 1417 N N . LEU A 1 180 ? 11.437 -13.354 11.644 1.00 88.06 180 LEU A N 1
ATOM 1418 C CA . LEU A 1 180 ? 11.667 -13.480 13.089 1.00 88.06 180 LEU A CA 1
ATOM 1419 C C . LEU A 1 180 ? 13.147 -13.353 13.458 1.00 88.06 180 LEU A C 1
ATOM 1421 O O . LEU A 1 180 ? 13.469 -12.784 14.498 1.00 88.06 180 LEU A O 1
ATOM 1425 N N . LYS A 1 181 ? 14.051 -13.866 12.617 1.00 89.44 181 LYS A N 1
ATOM 1426 C CA . LYS A 1 181 ? 15.496 -13.748 12.838 1.00 89.44 181 LYS A CA 1
ATOM 1427 C C . LYS A 1 181 ? 15.976 -12.309 12.631 1.00 89.44 181 LYS A C 1
ATOM 1429 O O . LYS A 1 181 ? 16.784 -11.827 13.423 1.00 89.44 181 LYS A O 1
ATOM 1434 N N . ASP A 1 182 ? 15.454 -11.626 11.615 1.00 88.94 182 ASP A N 1
ATOM 1435 C CA . ASP A 1 182 ? 15.803 -10.238 11.294 1.00 88.94 182 ASP A CA 1
ATOM 1436 C C . ASP A 1 182 ? 15.276 -9.245 12.345 1.00 88.94 182 ASP A C 1
ATOM 1438 O O . ASP A 1 182 ? 15.912 -8.224 12.619 1.00 88.94 182 ASP A O 1
ATOM 1442 N N . GLY A 1 183 ? 14.170 -9.579 13.019 1.00 86.00 183 GLY A N 1
ATOM 1443 C CA . GLY A 1 183 ? 13.596 -8.782 14.107 1.00 86.00 183 GLY A CA 1
ATOM 1444 C C . GLY A 1 183 ? 14.484 -8.624 15.352 1.00 86.00 183 GLY A C 1
ATOM 1445 O O . GLY A 1 183 ? 14.250 -7.717 16.149 1.00 86.00 183 GLY A O 1
ATOM 1446 N N . PHE A 1 184 ? 15.531 -9.442 15.522 1.00 86.62 184 PHE A N 1
ATOM 1447 C CA . PHE A 1 184 ? 16.455 -9.356 16.667 1.00 86.62 184 PHE A CA 1
ATOM 1448 C C . PHE A 1 184 ? 17.509 -8.239 16.553 1.00 86.62 184 PHE A C 1
ATOM 1450 O O . PHE A 1 184 ? 18.420 -8.146 17.379 1.00 86.62 184 PHE A O 1
ATOM 1457 N N . HIS A 1 185 ? 17.410 -7.365 15.552 1.00 90.06 185 HIS A N 1
ATOM 1458 C CA . HIS A 1 185 ? 18.308 -6.225 15.411 1.00 90.06 185 HIS A CA 1
ATOM 1459 C C . HIS A 1 185 ? 18.029 -5.136 16.470 1.00 90.06 185 HIS A C 1
ATOM 1461 O O . HIS A 1 185 ? 16.884 -4.788 16.747 1.00 90.06 185 HIS A O 1
ATOM 1467 N N . LEU A 1 186 ? 19.074 -4.517 17.037 1.00 88.19 186 LEU A N 1
ATOM 1468 C CA . LEU A 1 186 ? 18.937 -3.538 18.134 1.00 88.19 186 LEU A CA 1
ATOM 1469 C C . LEU A 1 186 ? 18.084 -2.306 17.752 1.00 88.19 186 LEU A C 1
ATOM 1471 O O . LEU A 1 186 ? 17.398 -1.724 18.588 1.00 88.19 186 LEU A O 1
ATOM 1475 N N . GLN A 1 187 ? 18.081 -1.930 16.470 1.00 89.56 187 GLN A N 1
ATOM 1476 C CA . GLN A 1 187 ? 17.242 -0.848 15.935 1.00 89.56 187 GLN A CA 1
ATOM 1477 C C . GLN A 1 187 ? 15.733 -1.162 16.001 1.00 89.56 187 GLN A C 1
ATOM 1479 O O . GLN A 1 187 ? 14.912 -0.244 16.099 1.00 89.56 187 GLN A O 1
ATOM 1484 N N . CYS A 1 188 ? 15.355 -2.444 15.988 1.00 90.75 188 CYS A N 1
ATOM 1485 C CA . CYS A 1 188 ? 13.964 -2.871 16.123 1.00 90.75 188 CYS A CA 1
ATOM 1486 C C . CYS A 1 188 ? 13.422 -2.556 17.522 1.00 90.75 188 CYS A C 1
ATOM 1488 O O . CYS A 1 188 ? 12.265 -2.170 17.642 1.00 90.75 188 CYS A O 1
ATOM 1490 N N . ILE A 1 189 ? 14.268 -2.601 18.559 1.00 90.31 189 ILE A N 1
ATOM 1491 C CA . ILE A 1 189 ? 13.881 -2.254 19.937 1.00 90.31 189 ILE A CA 1
ATOM 1492 C C . ILE A 1 189 ? 13.481 -0.777 20.036 1.00 90.31 189 ILE A C 1
ATOM 1494 O O . ILE A 1 189 ? 12.443 -0.452 20.609 1.00 90.31 189 ILE A O 1
ATOM 1498 N N . ALA A 1 190 ? 14.266 0.123 19.433 1.00 89.94 190 ALA A N 1
ATOM 1499 C CA . ALA A 1 190 ? 13.941 1.551 19.407 1.00 89.94 190 ALA A CA 1
ATOM 1500 C C . ALA A 1 190 ? 12.623 1.820 18.661 1.00 89.94 190 ALA A C 1
ATOM 1502 O O . ALA A 1 190 ? 11.794 2.606 19.119 1.00 89.94 190 ALA A O 1
ATOM 1503 N N . SER A 1 191 ? 12.412 1.124 17.540 1.00 91.00 191 SER A N 1
ATOM 1504 C CA . SER A 1 191 ? 11.177 1.229 16.756 1.00 91.00 191 SER A CA 1
ATOM 1505 C C . SER A 1 191 ? 9.971 0.692 17.534 1.00 91.00 191 SER A C 1
ATOM 1507 O O . SER A 1 191 ? 8.920 1.319 17.523 1.00 91.00 191 SER A O 1
ATOM 1509 N N . TRP A 1 192 ? 10.128 -0.413 18.269 1.00 90.56 192 TRP A N 1
ATOM 1510 C CA . TRP A 1 192 ? 9.076 -1.004 19.098 1.00 90.56 192 TRP A CA 1
ATOM 1511 C C . TRP A 1 192 ? 8.604 -0.058 20.209 1.00 90.56 192 TRP A C 1
ATOM 1513 O O . TRP A 1 192 ? 7.404 0.175 20.338 1.00 90.56 192 TRP A O 1
ATOM 1523 N N . ILE A 1 193 ? 9.534 0.551 20.955 1.00 91.81 193 ILE A N 1
ATOM 1524 C CA . ILE A 1 193 ? 9.197 1.520 22.012 1.00 91.81 193 ILE A CA 1
ATOM 1525 C C . ILE A 1 193 ? 8.496 2.749 21.416 1.00 91.81 193 ILE A C 1
ATOM 1527 O O . ILE A 1 193 ? 7.500 3.221 21.962 1.00 91.81 193 ILE A O 1
ATOM 1531 N N . PHE A 1 194 ? 8.986 3.259 20.281 1.00 91.25 194 PHE A N 1
ATOM 1532 C CA . PHE A 1 194 ? 8.371 4.403 19.606 1.00 91.25 194 PHE A CA 1
ATOM 1533 C C . PHE A 1 194 ? 6.948 4.091 19.114 1.00 91.25 194 PHE A C 1
ATOM 1535 O O . PHE A 1 194 ? 6.022 4.847 19.409 1.00 91.25 194 PHE A O 1
ATOM 1542 N N . LEU A 1 195 ? 6.755 2.962 18.420 1.00 91.12 195 LEU A N 1
ATOM 1543 C CA . LEU A 1 195 ? 5.441 2.530 17.935 1.00 91.12 195 LEU A CA 1
ATOM 1544 C C . LEU A 1 195 ? 4.466 2.282 19.089 1.00 91.12 195 LEU A C 1
ATOM 1546 O O . LEU A 1 195 ? 3.291 2.612 18.951 1.00 91.12 195 LEU A O 1
ATOM 1550 N N . TYR A 1 196 ? 4.935 1.751 20.223 1.00 91.25 196 TYR A N 1
ATOM 1551 C CA . TYR A 1 196 ? 4.097 1.526 21.399 1.00 91.25 196 TYR A CA 1
ATOM 1552 C C . TYR A 1 196 ? 3.424 2.824 21.861 1.00 91.25 196 TYR A C 1
ATOM 1554 O O . TYR A 1 196 ? 2.198 2.892 21.902 1.00 91.25 196 TYR A O 1
ATOM 1562 N N . PHE A 1 197 ? 4.195 3.886 22.118 1.00 89.12 197 PHE A N 1
ATOM 1563 C CA . PHE A 1 197 ? 3.621 5.173 22.532 1.00 89.12 197 PHE A CA 1
ATOM 1564 C C . PHE A 1 197 ? 2.804 5.845 21.423 1.00 89.12 197 PHE A C 1
ATOM 1566 O O . PHE A 1 197 ? 1.775 6.459 21.711 1.00 89.12 197 PHE A O 1
ATOM 1573 N N . ALA A 1 198 ? 3.223 5.699 20.162 1.00 88.06 198 ALA A N 1
ATOM 1574 C CA . ALA A 1 198 ? 2.493 6.247 19.023 1.00 88.06 198 ALA A CA 1
ATOM 1575 C C . ALA A 1 198 ? 1.104 5.610 18.851 1.00 88.06 198 ALA A C 1
ATOM 1577 O O . ALA A 1 198 ? 0.162 6.311 18.495 1.00 88.06 198 ALA A O 1
ATOM 1578 N N . CYS A 1 199 ? 0.959 4.311 19.131 1.00 88.56 199 CYS A N 1
ATOM 1579 C CA . CYS A 1 199 ? -0.317 3.600 19.011 1.00 88.56 199 CYS A CA 1
ATOM 1580 C C . CYS A 1 199 ? -1.167 3.692 20.284 1.00 88.56 199 CYS A C 1
ATOM 1582 O O . CYS A 1 199 ? -2.394 3.669 20.198 1.00 88.56 199 CYS A O 1
ATOM 1584 N N . LEU A 1 200 ? -0.532 3.823 21.455 1.00 88.94 200 LEU A N 1
ATOM 1585 C CA . LEU A 1 200 ? -1.215 3.883 22.747 1.00 88.94 200 LEU A CA 1
ATOM 1586 C C . LEU A 1 200 ? -2.055 5.160 22.914 1.00 88.94 200 LEU A C 1
ATOM 1588 O O . LEU A 1 200 ? -3.138 5.111 23.487 1.00 88.94 200 LEU A O 1
ATOM 1592 N N . SER A 1 201 ? -1.587 6.303 22.409 1.00 86.12 201 SER A N 1
ATOM 1593 C CA . SER A 1 201 ? -2.336 7.560 22.542 1.00 86.12 201 SER A CA 1
ATOM 1594 C C . SER A 1 201 ? -3.662 7.538 21.754 1.00 86.12 201 SER A C 1
ATOM 1596 O O . SER A 1 201 ? -4.710 7.669 22.390 1.00 86.12 201 SER A O 1
ATOM 1598 N N . PRO A 1 202 ? -3.680 7.250 20.432 1.00 84.50 202 PRO A N 1
ATOM 1599 C CA . PRO A 1 202 ? -4.922 7.195 19.659 1.00 84.50 202 PRO A CA 1
ATOM 1600 C C . PRO A 1 202 ? -5.919 6.146 20.160 1.00 84.50 202 PRO A C 1
ATOM 1602 O O . PRO A 1 202 ? -7.122 6.386 20.158 1.00 84.50 202 PRO A O 1
ATOM 1605 N N . ILE A 1 203 ? -5.451 4.973 20.600 1.00 88.62 203 ILE A N 1
ATOM 1606 C CA . ILE A 1 203 ? -6.364 3.919 21.066 1.00 88.62 203 ILE A CA 1
ATOM 1607 C C . ILE A 1 203 ? -7.061 4.306 22.377 1.00 88.62 203 ILE A C 1
ATOM 1609 O O . ILE A 1 203 ? -8.249 4.029 22.537 1.00 88.62 203 ILE A O 1
ATOM 1613 N N . ILE A 1 204 ? -6.361 4.999 23.285 1.00 89.31 204 ILE A N 1
ATOM 1614 C CA . ILE A 1 204 ? -6.950 5.503 24.530 1.00 89.31 204 ILE A CA 1
ATOM 1615 C C . ILE A 1 204 ? -7.911 6.654 24.233 1.00 89.31 204 ILE A C 1
ATOM 1617 O O . ILE A 1 204 ? -9.014 6.669 24.776 1.00 89.31 204 ILE A O 1
ATOM 1621 N N . THR A 1 205 ? -7.538 7.601 23.365 1.00 86.12 205 THR A N 1
ATOM 1622 C CA . THR A 1 205 ? -8.408 8.741 23.033 1.00 86.12 205 THR A CA 1
ATOM 1623 C C . THR A 1 205 ? -9.680 8.286 22.327 1.00 86.12 205 THR A C 1
ATOM 1625 O O . THR A 1 205 ? -10.771 8.668 22.748 1.00 86.12 205 THR A O 1
ATOM 1628 N N . PHE A 1 206 ? -9.573 7.423 21.311 1.00 85.06 206 PHE A N 1
ATOM 1629 C CA . PHE A 1 206 ? -10.749 6.883 20.627 1.00 85.06 206 PHE A CA 1
ATOM 1630 C C . PHE A 1 206 ? -11.586 5.993 21.545 1.00 85.06 206 PHE A C 1
ATOM 1632 O O . PHE A 1 206 ? -12.808 6.090 21.508 1.00 85.06 206 PHE A O 1
ATOM 1639 N N . GLY A 1 207 ? -10.963 5.186 22.407 1.00 88.31 207 GLY A N 1
ATOM 1640 C CA . GLY A 1 207 ? -11.682 4.381 23.395 1.00 88.31 207 GLY A CA 1
ATOM 1641 C C . GLY A 1 207 ? -12.436 5.229 24.428 1.00 88.31 207 GLY A C 1
ATOM 1642 O O . GLY A 1 207 ? -13.563 4.906 24.795 1.00 88.31 207 GLY A O 1
ATOM 1643 N N . ALA A 1 208 ? -11.859 6.354 24.860 1.00 86.50 208 ALA A N 1
ATOM 1644 C CA . ALA A 1 208 ? -12.512 7.291 25.771 1.00 86.50 208 ALA A CA 1
ATOM 1645 C C . ALA A 1 208 ? -13.693 8.016 25.110 1.00 86.50 208 ALA A C 1
ATOM 1647 O O . ALA A 1 208 ? -14.752 8.141 25.725 1.00 86.50 208 ALA A O 1
ATOM 1648 N N . LEU A 1 209 ? -13.538 8.458 23.856 1.00 85.62 209 LEU A N 1
ATOM 1649 C CA . LEU A 1 209 ? -14.642 9.038 23.090 1.00 85.62 209 LEU A CA 1
ATOM 1650 C C . LEU A 1 209 ? -15.760 8.012 22.894 1.00 85.62 209 LEU A C 1
ATOM 1652 O O . LEU A 1 209 ? -16.918 8.331 23.149 1.00 85.62 209 LEU A O 1
ATOM 1656 N N . LEU A 1 210 ? -15.414 6.770 22.537 1.00 85.81 210 LEU A N 1
ATOM 1657 C CA . LEU A 1 210 ? -16.374 5.684 22.345 1.00 85.81 210 LEU A CA 1
ATOM 1658 C C . LEU A 1 210 ? -17.170 5.385 23.625 1.00 85.81 210 LEU A C 1
ATOM 1660 O O . LEU A 1 210 ? -18.379 5.171 23.556 1.00 85.81 210 LEU A O 1
ATOM 1664 N N . SER A 1 211 ? -16.533 5.476 24.795 1.00 88.12 211 SER A N 1
ATOM 1665 C CA . SER A 1 211 ? -17.209 5.346 26.091 1.00 88.12 211 SER A CA 1
ATOM 1666 C C . SER A 1 211 ? -18.283 6.404 26.313 1.00 88.12 211 SER A C 1
ATOM 1668 O O . SER A 1 211 ? -19.306 6.111 26.930 1.00 88.12 211 SER A O 1
ATOM 1670 N N . GLN A 1 212 ? -18.050 7.631 25.842 1.00 86.19 212 GLN A N 1
ATOM 1671 C CA . GLN A 1 212 ? -18.988 8.739 26.014 1.00 86.19 212 GLN A CA 1
ATOM 1672 C C . GLN A 1 212 ? -20.182 8.611 25.070 1.00 86.19 212 GLN A C 1
ATOM 1674 O O . GLN A 1 212 ? -21.309 8.847 25.496 1.00 86.19 212 GLN A O 1
ATOM 1679 N N . VAL A 1 213 ? -19.954 8.202 23.817 1.00 85.69 213 VAL A N 1
ATOM 1680 C CA . VAL A 1 213 ? -21.046 8.037 22.842 1.00 85.69 213 VAL A CA 1
ATOM 1681 C C . VAL A 1 213 ? -21.850 6.753 23.032 1.00 85.69 213 VAL A C 1
ATOM 1683 O O . VAL A 1 213 ? -23.022 6.745 22.696 1.00 85.69 213 VAL A O 1
ATOM 1686 N N . THR A 1 214 ? -21.274 5.685 23.594 1.00 85.75 214 THR A N 1
ATOM 1687 C CA . THR A 1 214 ? -21.963 4.383 23.748 1.00 85.75 214 THR A CA 1
ATOM 1688 C C . THR A 1 214 ? -22.562 4.149 25.139 1.00 85.75 214 THR A C 1
ATOM 1690 O O . THR A 1 214 ? -22.845 3.007 25.510 1.00 85.75 214 THR A O 1
ATOM 1693 N N . GLY A 1 215 ? -22.713 5.201 25.950 1.00 82.38 215 GLY A N 1
ATOM 1694 C CA . GLY A 1 215 ? -23.283 5.087 27.298 1.00 82.38 215 GLY A CA 1
ATOM 1695 C C . GLY A 1 215 ? -22.481 4.170 28.230 1.00 82.38 215 GLY A C 1
ATOM 1696 O O . GLY A 1 215 ? -23.069 3.438 29.017 1.00 82.38 215 GLY A O 1
ATOM 1697 N N . ALA A 1 216 ? -21.148 4.179 28.114 1.00 82.25 216 ALA A N 1
ATOM 1698 C CA . ALA A 1 216 ? -20.216 3.311 28.843 1.00 82.25 216 ALA A CA 1
ATOM 1699 C C . ALA A 1 216 ? -20.343 1.798 28.570 1.00 82.25 216 ALA A C 1
ATOM 1701 O O . ALA A 1 216 ? -19.733 1.001 29.280 1.00 82.25 216 ALA A O 1
ATOM 1702 N N . ASN A 1 217 ? -21.055 1.388 27.514 1.00 81.06 217 ASN A N 1
ATOM 1703 C CA . ASN A 1 217 ? -21.063 -0.012 27.081 1.00 81.06 217 ASN A CA 1
ATOM 1704 C C . ASN A 1 217 ? -19.721 -0.442 26.467 1.00 81.06 217 ASN A C 1
ATOM 1706 O O . ASN A 1 217 ? -19.367 -1.615 26.532 1.00 81.06 217 ASN A O 1
ATOM 1710 N N . MET A 1 218 ? -18.971 0.486 25.866 1.00 82.19 218 MET A N 1
ATOM 1711 C CA . MET A 1 218 ? -17.655 0.217 25.288 1.00 82.19 218 MET A CA 1
ATOM 1712 C C . MET A 1 218 ? -16.656 1.275 25.748 1.00 82.19 218 MET A C 1
ATOM 1714 O O . MET A 1 218 ? -16.704 2.408 25.272 1.00 82.19 218 MET A O 1
ATOM 1718 N N . ALA A 1 219 ? -15.754 0.923 26.662 1.00 84.88 219 ALA A N 1
ATOM 1719 C CA . ALA A 1 219 ? -14.798 1.860 27.229 1.00 84.88 219 ALA A CA 1
ATOM 1720 C C . ALA A 1 219 ? -13.386 1.706 26.630 1.00 84.88 219 ALA A C 1
ATOM 1722 O O . ALA A 1 219 ? -13.119 0.975 25.663 1.00 84.88 219 ALA A O 1
ATOM 1723 N N . ALA A 1 220 ? -12.451 2.477 27.190 1.00 86.50 220 ALA A N 1
ATOM 1724 C CA . ALA A 1 220 ? -11.062 2.484 26.749 1.00 86.50 220 ALA A CA 1
ATOM 1725 C C . ALA A 1 220 ? -10.359 1.137 26.994 1.00 86.50 220 ALA A C 1
ATOM 1727 O O . ALA A 1 220 ? -9.501 0.743 26.204 1.00 86.50 220 ALA A O 1
ATOM 1728 N N . MET A 1 221 ? -10.738 0.407 28.048 1.00 89.31 221 MET A N 1
ATOM 1729 C CA . MET A 1 221 ? -10.107 -0.866 28.406 1.00 89.31 221 MET A CA 1
ATOM 1730 C C . MET A 1 221 ? -10.447 -1.978 27.410 1.00 89.31 221 MET A C 1
ATOM 1732 O O . MET A 1 221 ? -9.554 -2.704 26.977 1.00 89.31 221 MET A O 1
ATOM 1736 N N . GLU A 1 222 ? -11.702 -2.080 26.976 1.00 90.44 222 GLU A N 1
ATOM 1737 C CA . GLU A 1 222 ? -12.146 -3.045 25.966 1.00 90.44 222 GLU A CA 1
ATOM 1738 C C . GLU A 1 222 ? -11.465 -2.769 24.625 1.00 90.44 222 GLU A C 1
ATOM 1740 O O . GLU A 1 222 ? -11.013 -3.694 23.948 1.00 90.44 222 GLU A O 1
ATOM 1745 N N . SER A 1 223 ? -11.318 -1.487 24.276 1.00 88.75 223 SER A N 1
ATOM 1746 C CA . SER A 1 223 ? -10.618 -1.052 23.064 1.00 88.75 223 SER A CA 1
ATOM 1747 C C . SER A 1 223 ? -9.132 -1.431 23.098 1.00 88.75 223 SER A C 1
ATOM 1749 O O . SER A 1 223 ? -8.603 -1.923 22.100 1.00 88.75 223 SER A O 1
ATOM 1751 N N . LEU A 1 224 ? -8.468 -1.276 24.250 1.00 91.44 224 LEU A N 1
ATOM 1752 C CA . LEU A 1 224 ? -7.076 -1.695 24.453 1.00 91.44 224 LEU A CA 1
ATOM 1753 C C . LEU A 1 224 ? -6.905 -3.212 24.322 1.00 91.44 224 LEU A C 1
ATOM 1755 O O . LEU A 1 224 ? -6.011 -3.670 23.608 1.00 91.44 224 LEU A O 1
ATOM 1759 N N . VAL A 1 225 ? -7.772 -3.993 24.973 1.00 92.75 225 VAL A N 1
ATOM 1760 C CA . VAL A 1 225 ? -7.731 -5.462 24.905 1.00 92.75 225 VAL A CA 1
ATOM 1761 C C . VAL A 1 225 ? -7.994 -5.944 23.477 1.00 92.75 225 VAL A C 1
ATOM 1763 O O . VAL A 1 225 ? -7.259 -6.795 22.972 1.00 92.75 225 VAL A O 1
ATOM 1766 N N . ALA A 1 226 ? -8.982 -5.365 22.789 1.00 90.94 226 ALA A N 1
ATOM 1767 C CA . ALA A 1 226 ? -9.266 -5.678 21.393 1.00 90.94 226 ALA A CA 1
ATOM 1768 C C . ALA A 1 226 ? -8.072 -5.352 20.483 1.00 90.94 226 ALA A C 1
ATOM 1770 O O . ALA A 1 226 ? -7.687 -6.185 19.660 1.00 90.94 226 ALA A O 1
ATOM 1771 N N . GLY A 1 227 ? -7.443 -4.185 20.663 1.00 90.88 227 GLY A N 1
ATOM 1772 C CA . GLY A 1 227 ? -6.247 -3.785 19.920 1.00 90.88 227 GLY A CA 1
ATOM 1773 C C . GLY A 1 227 ? -5.064 -4.727 20.144 1.00 90.88 227 GLY A C 1
ATOM 1774 O O . GLY A 1 227 ? -4.404 -5.118 19.182 1.00 90.88 227 GLY A O 1
ATOM 1775 N N . PHE A 1 228 ? -4.834 -5.160 21.387 1.00 91.69 228 PHE A N 1
ATOM 1776 C CA . PHE A 1 228 ? -3.784 -6.123 21.723 1.00 91.69 228 PHE A CA 1
ATOM 1777 C C . PHE A 1 228 ? -4.002 -7.479 21.036 1.00 91.69 228 PHE A C 1
ATOM 1779 O O . PHE A 1 228 ? -3.105 -7.975 20.352 1.00 91.69 228 PHE A O 1
ATOM 1786 N N . VAL A 1 229 ? -5.199 -8.062 21.172 1.00 94.50 229 VAL A N 1
ATOM 1787 C CA . VAL A 1 229 ? -5.513 -9.376 20.587 1.00 94.50 229 VAL A CA 1
ATOM 1788 C C . VAL A 1 229 ? -5.473 -9.317 19.058 1.00 94.50 229 VAL A C 1
ATOM 1790 O O . VAL A 1 229 ? -4.847 -10.171 18.428 1.00 94.50 229 VAL A O 1
ATOM 1793 N N . CYS A 1 230 ? -6.080 -8.293 18.450 1.00 92.50 230 CYS A N 1
ATOM 1794 C CA . CYS A 1 230 ? -6.081 -8.132 16.995 1.00 92.50 230 CYS A CA 1
ATOM 1795 C C . CYS A 1 230 ? -4.673 -7.866 16.451 1.00 92.50 230 CYS A C 1
ATOM 1797 O O . CYS A 1 230 ? -4.297 -8.449 15.437 1.00 92.50 230 CYS A O 1
ATOM 1799 N N . GLY A 1 231 ? -3.879 -7.032 17.128 1.00 91.81 231 GLY A N 1
ATOM 1800 C CA . GLY A 1 231 ? -2.500 -6.737 16.742 1.00 91.81 231 GLY A CA 1
ATOM 1801 C C . GLY A 1 231 ? -1.596 -7.968 16.798 1.00 91.81 231 GLY A C 1
ATOM 1802 O O . GLY A 1 231 ? -0.820 -8.195 15.873 1.00 91.81 231 GLY A O 1
ATOM 1803 N N . LEU A 1 232 ? -1.737 -8.807 17.831 1.00 92.56 232 LEU A N 1
ATOM 1804 C CA . LEU A 1 232 ? -0.975 -10.051 17.961 1.00 92.56 232 LEU A CA 1
ATOM 1805 C C . LEU A 1 232 ? -1.352 -11.054 16.864 1.00 92.56 232 LEU A C 1
ATOM 1807 O O . LEU A 1 232 ? -0.474 -11.580 16.179 1.00 92.56 232 LEU A O 1
ATOM 1811 N N . LEU A 1 233 ? -2.653 -11.289 16.656 1.00 94.31 233 LEU A N 1
ATOM 1812 C CA . LEU A 1 233 ? -3.131 -12.198 15.611 1.00 94.31 233 LEU A CA 1
ATOM 1813 C C . LEU A 1 233 ? -2.722 -11.716 14.213 1.00 94.31 233 LEU A C 1
ATOM 1815 O O . LEU A 1 233 ? -2.228 -12.503 13.407 1.00 94.31 233 LEU A O 1
ATOM 1819 N N . TYR A 1 234 ? -2.862 -10.421 13.933 1.00 93.19 234 TYR A N 1
ATOM 1820 C CA . TYR A 1 234 ? -2.450 -9.845 12.657 1.00 93.19 234 TYR A CA 1
ATOM 1821 C C . TYR A 1 234 ? -0.930 -9.910 12.466 1.00 93.19 234 TYR A C 1
ATOM 1823 O O . TYR A 1 234 ? -0.463 -10.277 11.391 1.00 93.19 234 TYR A O 1
ATOM 1831 N N . GLY A 1 235 ? -0.138 -9.637 13.503 1.00 90.50 235 GLY A N 1
ATOM 1832 C CA . GLY A 1 235 ? 1.322 -9.715 13.435 1.00 90.50 235 GLY A CA 1
ATOM 1833 C C . GLY A 1 235 ? 1.836 -11.104 13.041 1.00 90.50 235 GLY A C 1
ATOM 1834 O O . GLY A 1 235 ? 2.731 -11.205 12.204 1.00 90.50 235 GLY A O 1
ATOM 1835 N N . PHE A 1 236 ? 1.244 -12.175 13.583 1.00 90.00 236 PHE A N 1
ATOM 1836 C CA . PHE A 1 236 ? 1.665 -13.547 13.270 1.00 90.00 236 PHE A CA 1
ATOM 1837 C C . PHE A 1 236 ? 1.118 -14.082 11.941 1.00 90.00 236 PHE A C 1
ATOM 1839 O O . PHE A 1 236 ? 1.825 -14.819 11.257 1.00 90.00 236 PHE A O 1
ATOM 1846 N N . PHE A 1 237 ? -0.120 -13.738 11.571 1.00 90.50 237 PHE A N 1
ATOM 1847 C CA . PHE A 1 237 ? -0.804 -14.361 10.429 1.00 90.50 237 PHE A CA 1
ATOM 1848 C C . PHE A 1 237 ? -0.942 -13.463 9.186 1.00 90.50 237 PHE A C 1
ATOM 1850 O O . PHE A 1 237 ? -1.452 -13.923 8.166 1.00 90.50 237 PHE A O 1
ATOM 1857 N N . SER A 1 238 ? -0.501 -12.201 9.221 1.00 90.88 238 SER A N 1
ATOM 1858 C CA . SER A 1 238 ? -0.615 -11.295 8.067 1.00 90.88 238 SER A CA 1
ATOM 1859 C C . SER A 1 238 ? 0.423 -11.554 6.967 1.00 90.88 238 SER A C 1
ATOM 1861 O O . SER A 1 238 ? 1.548 -12.006 7.197 1.00 90.88 238 SER A O 1
ATOM 1863 N N . GLY A 1 239 ? 0.052 -11.196 5.732 1.00 86.31 239 GLY A N 1
ATOM 1864 C CA . GLY A 1 239 ? 0.973 -11.160 4.591 1.00 86.31 239 GLY A CA 1
ATOM 1865 C C . GLY A 1 239 ? 1.983 -10.005 4.652 1.00 86.31 239 GLY A C 1
ATOM 1866 O O . GLY A 1 239 ? 3.049 -10.099 4.042 1.00 86.31 239 GLY A O 1
ATOM 1867 N N . GLN A 1 240 ? 1.675 -8.945 5.409 1.00 89.81 240 GLN A N 1
ATOM 1868 C CA . GLN A 1 240 ? 2.515 -7.761 5.599 1.00 89.81 240 GLN A CA 1
ATOM 1869 C C . GLN A 1 240 ? 2.441 -7.280 7.065 1.00 89.81 240 GLN A C 1
ATOM 1871 O O . GLN A 1 240 ? 1.556 -6.491 7.409 1.00 89.81 240 GLN A O 1
ATOM 1876 N N . PRO A 1 241 ? 3.383 -7.709 7.928 1.00 87.88 241 PRO A N 1
ATOM 1877 C CA . PRO A 1 241 ? 3.369 -7.398 9.361 1.00 87.88 241 PRO A CA 1
ATOM 1878 C C . PRO A 1 241 ? 3.791 -5.957 9.687 1.00 87.88 241 PRO A C 1
ATOM 1880 O O . PRO A 1 241 ? 3.715 -5.542 10.836 1.00 87.88 241 PRO A O 1
ATOM 1883 N N . LEU A 1 242 ? 4.229 -5.179 8.689 1.00 89.31 242 LEU A N 1
ATOM 1884 C CA . LEU A 1 242 ? 4.536 -3.752 8.856 1.00 89.31 242 LEU A CA 1
ATOM 1885 C C . LEU A 1 242 ? 3.272 -2.891 9.015 1.00 89.31 242 LEU A C 1
ATOM 1887 O O . LEU A 1 242 ? 3.367 -1.748 9.458 1.00 89.31 242 LEU A O 1
ATOM 1891 N N . THR A 1 243 ? 2.101 -3.409 8.636 1.00 90.50 243 THR A N 1
ATOM 1892 C CA . THR A 1 243 ? 0.831 -2.693 8.775 1.00 90.50 243 THR A CA 1
ATOM 1893 C C . THR A 1 243 ? 0.350 -2.751 10.222 1.00 90.50 243 THR A C 1
ATOM 1895 O O . THR A 1 243 ? 0.213 -3.830 10.794 1.00 90.50 243 THR A O 1
ATOM 1898 N N . ILE A 1 244 ? 0.051 -1.588 10.800 1.00 89.31 244 ILE A N 1
ATOM 1899 C CA . ILE A 1 244 ? -0.438 -1.458 12.175 1.00 89.31 244 ILE A CA 1
ATOM 1900 C C . ILE A 1 244 ? -1.957 -1.307 12.149 1.00 89.31 244 ILE A C 1
ATOM 1902 O O . ILE A 1 244 ? -2.489 -0.454 11.439 1.00 89.31 244 ILE A O 1
ATOM 1906 N N . LEU A 1 245 ? -2.654 -2.119 12.941 1.00 88.50 245 LEU A N 1
ATOM 1907 C CA . LEU A 1 245 ? -4.096 -2.004 13.122 1.00 88.50 245 LEU A CA 1
ATOM 1908 C C . LEU A 1 245 ? -4.405 -0.971 14.208 1.00 88.50 245 LEU A C 1
ATOM 1910 O O . LEU A 1 245 ? -3.913 -1.077 15.329 1.00 88.50 245 LEU A O 1
ATOM 1914 N N . ALA A 1 246 ? -5.248 0.003 13.882 1.00 84.81 246 ALA A N 1
ATOM 1915 C CA . ALA A 1 246 ? -5.743 0.998 14.823 1.00 84.81 246 ALA A CA 1
ATOM 1916 C C . ALA A 1 246 ? -7.206 1.334 14.517 1.00 84.81 246 ALA A C 1
ATOM 1918 O O . ALA A 1 246 ? -7.652 1.232 13.371 1.00 84.81 246 ALA A O 1
ATOM 1919 N N . SER A 1 247 ? -7.949 1.744 15.546 1.00 81.06 247 SER A N 1
ATOM 1920 C CA . SER A 1 247 ? -9.282 2.316 15.349 1.00 81.06 247 SER A CA 1
ATOM 1921 C C . SER A 1 247 ? -9.169 3.647 14.603 1.00 81.06 247 SER A C 1
ATOM 1923 O O . SER A 1 247 ? -8.202 4.387 14.785 1.00 81.06 247 SER A O 1
ATOM 1925 N N . THR A 1 248 ? -10.147 3.943 13.750 1.00 86.81 248 THR A N 1
ATOM 1926 C CA . THR A 1 248 ? -10.162 5.154 12.920 1.00 86.81 248 THR A CA 1
ATOM 1927 C C . THR A 1 248 ? -11.435 5.956 13.167 1.00 86.81 248 THR A C 1
ATOM 1929 O O . THR A 1 248 ? -12.473 5.398 13.529 1.00 86.81 248 THR A O 1
ATOM 1932 N N . GLY A 1 249 ? -11.379 7.268 12.925 1.00 83.62 249 GLY A N 1
ATOM 1933 C CA . GLY A 1 249 ? -12.525 8.169 13.087 1.00 83.62 249 GLY A CA 1
ATOM 1934 C C . GLY A 1 249 ? -13.815 7.711 12.381 1.00 83.62 249 GLY A C 1
ATOM 1935 O O . GLY A 1 249 ? -14.870 7.756 13.008 1.00 83.62 249 GLY A O 1
ATOM 1936 N N . PRO A 1 250 ? -13.779 7.203 11.131 1.00 87.25 250 PRO A N 1
ATOM 1937 C CA . PRO A 1 250 ? -14.981 6.693 10.469 1.00 87.25 250 PRO A CA 1
ATOM 1938 C C . PRO A 1 250 ? -15.647 5.526 11.203 1.00 87.25 250 PRO A C 1
ATOM 1940 O O . PRO A 1 250 ? -16.873 5.448 11.227 1.00 87.25 250 PRO A O 1
ATOM 1943 N N . VAL A 1 251 ? -14.858 4.644 11.829 1.00 87.44 251 VAL A N 1
ATOM 1944 C CA . VAL A 1 251 ? -15.400 3.555 12.653 1.00 87.44 251 VAL A CA 1
ATOM 1945 C C . VAL A 1 251 ? -16.098 4.137 13.877 1.00 87.44 251 VAL A C 1
ATOM 1947 O O . VAL A 1 251 ? -17.215 3.733 14.164 1.00 87.44 251 VAL A O 1
ATOM 1950 N N . LEU A 1 252 ? -15.515 5.139 14.543 1.00 85.56 252 LEU A N 1
ATOM 1951 C CA . LEU A 1 252 ? -16.166 5.810 15.673 1.00 85.56 252 LEU A CA 1
ATOM 1952 C C . LEU A 1 252 ? -17.518 6.420 15.280 1.00 85.56 252 LEU A C 1
ATOM 1954 O O . LEU A 1 252 ? -18.504 6.201 15.974 1.00 85.56 252 LEU A O 1
ATOM 1958 N N . VAL A 1 253 ? -17.582 7.135 14.153 1.00 89.69 253 VAL A N 1
ATOM 1959 C CA . VAL A 1 253 ? -18.836 7.739 13.667 1.00 89.69 253 VAL A CA 1
ATOM 1960 C C . VAL A 1 253 ? -19.878 6.667 13.352 1.00 89.69 253 VAL A C 1
ATOM 1962 O O . VAL A 1 253 ? -21.046 6.820 13.704 1.00 89.69 253 VAL A O 1
ATOM 1965 N N . PHE A 1 254 ? -19.465 5.570 12.714 1.00 91.62 254 PHE A N 1
ATOM 1966 C CA . PHE A 1 254 ? -20.348 4.438 12.451 1.00 91.62 254 PHE A CA 1
ATOM 1967 C C . PHE A 1 254 ? -20.919 3.848 13.749 1.00 91.62 254 PHE A C 1
ATOM 1969 O O . PHE A 1 254 ? -22.122 3.621 13.836 1.00 91.62 254 PHE A O 1
ATOM 1976 N N . GLU A 1 255 ? -20.083 3.655 14.768 1.00 90.94 255 GLU A N 1
ATOM 1977 C CA . GLU A 1 255 ? -20.500 3.118 16.067 1.00 90.94 255 GLU A CA 1
ATOM 1978 C C . GLU A 1 255 ? -21.476 4.044 16.798 1.00 90.94 255 GLU A C 1
ATOM 1980 O O . GLU A 1 255 ? -22.462 3.564 17.352 1.00 90.94 255 GLU A O 1
ATOM 1985 N N . THR A 1 256 ? -21.261 5.364 16.750 1.00 89.56 256 THR A N 1
ATOM 1986 C CA . THR A 1 256 ? -22.213 6.346 17.296 1.00 89.56 256 THR A CA 1
ATOM 1987 C C . THR A 1 256 ? -23.582 6.217 16.633 1.00 89.56 256 THR A C 1
ATOM 1989 O O . THR A 1 256 ? -24.590 6.118 17.322 1.00 89.56 256 THR A O 1
ATOM 1992 N N . ILE A 1 257 ? -23.624 6.134 15.299 1.00 93.31 257 ILE A N 1
ATOM 1993 C CA . ILE A 1 257 ? -24.887 5.998 14.558 1.00 93.31 257 ILE A CA 1
ATOM 1994 C C . ILE A 1 257 ? -25.591 4.682 14.906 1.00 93.31 257 ILE A C 1
ATOM 1996 O O . ILE A 1 257 ? -26.810 4.660 15.059 1.00 93.31 257 ILE A O 1
ATOM 2000 N N . VAL A 1 258 ? -24.845 3.579 15.025 1.00 93.19 258 VAL A N 1
ATOM 2001 C CA . VAL A 1 258 ? -25.410 2.274 15.400 1.00 93.19 258 VAL A CA 1
ATOM 2002 C C . VAL A 1 258 ? -25.974 2.308 16.817 1.00 93.19 258 VAL A C 1
ATOM 2004 O O . VAL A 1 258 ? -27.058 1.769 17.043 1.00 93.19 258 VAL A O 1
ATOM 2007 N N . TYR A 1 259 ? -25.269 2.941 17.753 1.00 92.75 259 TYR A N 1
ATOM 2008 C CA . TYR A 1 259 ? -25.730 3.097 19.126 1.00 92.75 259 TYR A CA 1
ATOM 2009 C C . TYR A 1 259 ? -27.020 3.925 19.197 1.00 92.75 259 TYR A C 1
ATOM 2011 O O . TYR A 1 259 ? -28.021 3.435 19.720 1.00 92.75 259 TYR A O 1
ATOM 2019 N N . ASP A 1 260 ? -27.037 5.109 18.577 1.00 92.44 260 ASP A N 1
ATOM 2020 C CA . ASP A 1 260 ? -28.218 5.981 18.522 1.00 92.44 260 ASP A CA 1
ATOM 2021 C C . ASP A 1 260 ? -29.408 5.269 17.859 1.00 92.44 260 ASP A C 1
ATOM 2023 O O . ASP A 1 260 ? -30.549 5.355 18.313 1.00 92.44 260 ASP A O 1
ATOM 2027 N N . TYR A 1 261 ? -29.152 4.501 16.798 1.00 93.69 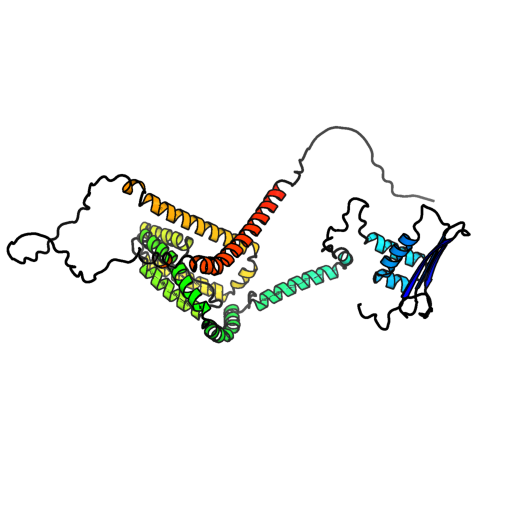261 TYR A N 1
ATOM 2028 C CA . TYR A 1 261 ? -30.182 3.712 16.128 1.00 93.69 261 TYR A CA 1
ATOM 2029 C C . TYR A 1 261 ? -30.772 2.631 17.045 1.00 93.69 261 TYR A C 1
ATOM 2031 O O . TYR A 1 261 ? -31.994 2.484 17.113 1.00 93.69 261 TYR A O 1
ATOM 2039 N N . CYS A 1 262 ? -29.928 1.903 17.781 1.00 92.56 262 CYS A N 1
ATOM 2040 C CA . CYS A 1 262 ? -30.385 0.895 18.738 1.00 92.56 262 CYS A CA 1
ATOM 2041 C C . CYS A 1 262 ? -31.221 1.520 19.860 1.00 92.56 262 CYS A C 1
ATOM 2043 O O . CYS A 1 262 ? -32.256 0.955 20.212 1.00 92.56 262 CYS A O 1
ATOM 2045 N N . ASP A 1 263 ? -30.827 2.696 20.355 1.00 91.25 263 ASP A N 1
ATOM 2046 C CA . ASP A 1 263 ? -31.553 3.423 21.400 1.00 91.25 263 ASP A CA 1
ATOM 2047 C C . ASP A 1 263 ? -32.949 3.862 20.923 1.00 91.25 263 ASP A C 1
ATOM 2049 O O . ASP A 1 263 ? -33.948 3.618 21.598 1.00 91.25 263 ASP A O 1
ATOM 2053 N N . THR A 1 264 ? -33.063 4.388 19.695 1.00 94.50 264 THR A N 1
ATOM 2054 C CA . THR A 1 264 ? -34.369 4.802 19.139 1.00 94.50 264 THR A CA 1
ATOM 2055 C C . THR A 1 264 ? -35.359 3.650 18.944 1.00 94.50 264 THR A C 1
ATOM 2057 O O . THR A 1 264 ? -36.571 3.859 19.024 1.00 94.50 264 THR A O 1
ATOM 2060 N N . ILE A 1 265 ? -34.864 2.439 18.676 1.00 94.00 265 ILE A N 1
ATOM 2061 C CA . ILE A 1 265 ? -35.689 1.244 18.447 1.00 94.00 265 ILE A CA 1
ATOM 2062 C C . ILE A 1 265 ? -35.879 0.431 19.740 1.00 94.00 265 ILE A C 1
ATOM 2064 O O . ILE A 1 265 ? -36.815 -0.365 19.838 1.00 94.00 265 ILE A O 1
ATOM 2068 N N . GLY A 1 266 ? -35.028 0.641 20.747 1.00 91.50 266 GLY A N 1
ATOM 2069 C CA . GLY A 1 266 ? -34.996 -0.146 21.979 1.00 91.50 266 GLY A CA 1
ATOM 2070 C C . GLY A 1 266 ? -34.369 -1.531 21.794 1.00 91.50 266 GLY A C 1
ATOM 2071 O O . GLY A 1 266 ? -34.789 -2.491 22.442 1.00 91.50 266 GLY A O 1
ATOM 2072 N N . TRP A 1 267 ? -33.409 -1.672 20.876 1.00 92.06 267 TRP A N 1
ATOM 2073 C CA . TRP A 1 267 ? -32.643 -2.909 20.692 1.00 92.06 267 TRP A CA 1
ATOM 2074 C C . TRP A 1 267 ? -31.371 -2.903 21.536 1.00 92.06 267 TRP A C 1
ATOM 2076 O O . TRP A 1 267 ? -30.742 -1.867 21.726 1.00 92.06 267 TRP A O 1
ATOM 2086 N N . ASP A 1 268 ? -30.966 -4.082 22.014 1.00 91.56 268 ASP A N 1
ATOM 2087 C CA . ASP A 1 268 ? -29.699 -4.223 22.727 1.00 91.56 268 ASP A CA 1
ATOM 2088 C C . ASP A 1 268 ? -28.514 -4.011 21.773 1.00 91.56 268 ASP A C 1
ATOM 2090 O O . ASP A 1 268 ? -28.288 -4.788 20.836 1.00 91.56 268 ASP A O 1
ATOM 2094 N N . TYR A 1 269 ? -27.748 -2.955 22.042 1.00 90.19 269 TYR A N 1
ATOM 2095 C CA . TYR A 1 269 ? -26.598 -2.542 21.247 1.00 90.19 269 TYR A CA 1
ATOM 2096 C C . TYR A 1 269 ? -25.548 -3.653 21.124 1.00 90.19 269 TYR A C 1
ATOM 2098 O O . TYR A 1 269 ? -25.050 -3.904 20.025 1.00 90.19 269 TYR A O 1
ATOM 2106 N N . MET A 1 270 ? -25.240 -4.369 22.212 1.00 90.25 270 MET A N 1
ATOM 2107 C CA . MET A 1 270 ? -24.199 -5.404 22.201 1.00 90.25 270 MET A CA 1
ATOM 2108 C C . MET A 1 270 ? -24.574 -6.589 21.308 1.00 90.25 270 MET A C 1
ATOM 2110 O O . MET A 1 270 ? -23.772 -7.035 20.480 1.00 90.25 270 MET A O 1
ATOM 2114 N N . SER A 1 271 ? -25.813 -7.067 21.423 1.00 93.38 271 SER A N 1
ATOM 2115 C CA . SER A 1 271 ? -26.335 -8.148 20.584 1.00 93.38 271 SER A CA 1
ATOM 2116 C C . SER A 1 271 ? -26.394 -7.751 19.105 1.00 93.38 271 SER A C 1
ATOM 2118 O O . SER A 1 271 ? -26.005 -8.529 18.227 1.00 93.38 271 SER A O 1
ATOM 2120 N N . PHE A 1 272 ? -26.831 -6.523 18.806 1.00 92.75 272 PHE A N 1
ATOM 2121 C CA . PHE A 1 272 ? -26.895 -6.027 17.432 1.00 92.75 272 PHE A CA 1
ATOM 2122 C C . PHE A 1 272 ? -25.501 -5.849 16.815 1.00 92.75 272 PHE A C 1
ATOM 2124 O O . PHE A 1 272 ? -25.262 -6.284 15.685 1.00 92.75 272 PHE A O 1
ATOM 2131 N N . ARG A 1 273 ? -24.545 -5.317 17.585 1.00 90.56 273 ARG A N 1
ATOM 2132 C CA . ARG A 1 273 ? -23.131 -5.200 17.201 1.00 90.56 273 ARG A CA 1
ATOM 2133 C C . ARG A 1 273 ? -22.527 -6.557 16.833 1.00 90.56 273 ARG A C 1
ATOM 2135 O O . ARG A 1 273 ? -21.833 -6.664 15.821 1.00 90.56 273 ARG A O 1
ATOM 2142 N N . PHE A 1 274 ? -22.812 -7.607 17.606 1.00 93.12 274 PHE A N 1
ATOM 2143 C CA . PHE A 1 274 ? -22.359 -8.967 17.294 1.00 93.12 274 PHE A CA 1
ATOM 2144 C C . PHE A 1 274 ? -22.940 -9.486 15.968 1.00 93.12 274 PHE A C 1
ATOM 2146 O O . PHE A 1 274 ? -22.222 -10.090 15.165 1.00 93.12 274 PHE A O 1
ATOM 2153 N N . CYS A 1 275 ? -24.219 -9.207 15.698 1.00 94.88 275 CYS A N 1
ATOM 2154 C CA . CYS A 1 275 ? -24.857 -9.554 14.428 1.00 94.88 275 CYS A CA 1
ATOM 2155 C C . CYS A 1 275 ? -24.186 -8.834 13.246 1.00 94.88 275 CYS A C 1
ATOM 2157 O O . CYS A 1 275 ? -23.822 -9.482 12.263 1.00 94.88 275 CYS A O 1
ATOM 2159 N N . ILE A 1 276 ? -23.930 -7.523 13.365 1.00 94.50 276 ILE A N 1
ATOM 2160 C CA . ILE A 1 276 ? -23.196 -6.744 12.353 1.00 94.50 276 ILE A CA 1
ATOM 2161 C C . ILE A 1 276 ? -21.808 -7.348 12.111 1.00 94.50 276 ILE A C 1
ATOM 2163 O O . ILE A 1 276 ? -21.443 -7.609 10.965 1.00 94.50 276 ILE A O 1
ATOM 2167 N N . GLY A 1 277 ? -21.047 -7.624 13.175 1.00 93.56 277 GLY A N 1
ATOM 2168 C CA . GLY A 1 277 ? -19.717 -8.229 13.070 1.00 93.56 277 GLY A CA 1
ATOM 2169 C C . GLY A 1 277 ? -19.736 -9.598 12.383 1.00 93.56 277 GLY A C 1
ATOM 2170 O O . GLY A 1 277 ? -18.881 -9.884 11.544 1.00 93.56 277 GLY A O 1
ATOM 2171 N N . THR A 1 278 ? -20.754 -10.413 12.668 1.00 95.12 278 THR A N 1
ATOM 2172 C CA . THR A 1 278 ? -20.959 -11.716 12.018 1.00 95.12 278 THR A CA 1
ATOM 2173 C C . THR A 1 278 ? -21.206 -11.555 10.516 1.00 95.12 278 THR A C 1
ATOM 2175 O O . THR A 1 278 ? -20.589 -12.254 9.713 1.00 95.12 278 THR A O 1
ATOM 2178 N N . TRP A 1 279 ? -22.044 -10.597 10.109 1.00 96.25 279 TRP A N 1
ATOM 2179 C CA . TRP A 1 279 ? -22.275 -10.301 8.692 1.00 96.25 279 TRP A CA 1
ATOM 2180 C C . TRP A 1 279 ? -21.027 -9.772 7.985 1.00 96.25 279 TRP A C 1
ATOM 2182 O O . TRP A 1 279 ? -20.733 -10.211 6.873 1.00 96.25 279 TRP A O 1
ATOM 2192 N N . ILE A 1 280 ? -20.256 -8.892 8.630 1.00 95.06 280 ILE A N 1
ATOM 2193 C CA . ILE A 1 280 ? -18.980 -8.403 8.089 1.00 95.06 280 ILE A CA 1
ATOM 2194 C C . ILE A 1 280 ? -18.020 -9.576 7.862 1.00 95.06 280 ILE A C 1
ATOM 2196 O O . ILE A 1 280 ? -17.434 -9.677 6.786 1.00 95.06 280 ILE A O 1
ATOM 2200 N N . ALA A 1 281 ? -17.903 -10.504 8.817 1.00 94.44 281 ALA A N 1
ATOM 2201 C CA . ALA A 1 281 ? -17.062 -11.689 8.666 1.00 94.44 281 ALA A CA 1
ATOM 2202 C C . ALA A 1 281 ? -17.504 -12.568 7.482 1.00 94.44 281 ALA A C 1
ATOM 2204 O O . ALA A 1 281 ? -16.667 -12.979 6.678 1.00 94.44 281 ALA A O 1
ATOM 2205 N N . VAL A 1 282 ? -18.811 -12.810 7.321 1.00 96.06 282 VAL A N 1
ATOM 2206 C CA . VAL A 1 282 ? -19.352 -13.576 6.183 1.00 96.06 282 VAL A CA 1
ATOM 2207 C C . VAL A 1 282 ? -19.043 -12.887 4.850 1.00 96.06 282 VAL A C 1
ATOM 2209 O O . VAL A 1 282 ? -18.576 -13.540 3.918 1.00 96.06 282 VAL A O 1
ATOM 2212 N N . ILE A 1 283 ? -19.248 -11.570 4.755 1.00 95.12 283 ILE A N 1
ATOM 2213 C CA . ILE A 1 283 ? -18.968 -10.802 3.533 1.00 95.12 283 ILE A CA 1
ATOM 2214 C C . ILE A 1 283 ? -17.470 -10.833 3.207 1.00 95.12 283 ILE A C 1
ATOM 2216 O O . ILE A 1 283 ? -17.105 -11.084 2.060 1.00 95.12 283 ILE A O 1
ATOM 2220 N N . LEU A 1 284 ? -16.596 -10.644 4.200 1.00 94.38 284 LEU A N 1
ATOM 2221 C CA . LEU A 1 284 ? -15.145 -10.715 4.007 1.00 94.38 284 LEU A CA 1
ATOM 2222 C C . LEU A 1 284 ? -14.701 -12.103 3.533 1.00 94.38 284 LEU A C 1
ATOM 2224 O O . LEU A 1 284 ? -13.899 -12.198 2.607 1.00 94.38 284 LEU A O 1
ATOM 2228 N N . MET A 1 285 ? -15.266 -13.177 4.090 1.00 92.75 285 MET A N 1
ATOM 2229 C CA . MET A 1 285 ? -14.985 -14.542 3.633 1.00 92.75 285 MET A CA 1
ATOM 2230 C C . MET A 1 285 ? -15.398 -14.763 2.174 1.00 92.75 285 MET A C 1
ATOM 2232 O O . MET A 1 285 ? -14.652 -15.383 1.416 1.00 92.75 285 MET A O 1
ATOM 2236 N N . ILE A 1 286 ? -16.544 -14.220 1.750 1.00 93.25 286 ILE A N 1
ATOM 2237 C CA . ILE A 1 286 ? -16.989 -14.279 0.349 1.00 93.25 286 ILE A CA 1
ATOM 2238 C C . ILE A 1 286 ? -16.038 -13.485 -0.558 1.00 93.25 286 ILE A C 1
ATOM 2240 O O . ILE A 1 286 ? -15.655 -13.975 -1.618 1.00 93.25 286 ILE A O 1
ATOM 2244 N N . LEU A 1 287 ? -15.614 -12.285 -0.149 1.00 91.88 287 LEU A N 1
ATOM 2245 C CA . LEU A 1 287 ? -14.684 -11.462 -0.930 1.00 91.88 287 LEU A CA 1
ATOM 2246 C C . LEU A 1 287 ? -13.316 -12.133 -1.106 1.00 91.88 287 LEU A C 1
ATOM 2248 O O . LEU A 1 287 ? -12.745 -12.075 -2.196 1.00 91.88 287 LEU A O 1
ATOM 2252 N N . VAL A 1 288 ? -12.817 -12.806 -0.066 1.00 91.69 288 VAL A N 1
ATOM 2253 C CA . VAL A 1 288 ? -11.590 -13.614 -0.141 1.00 91.69 288 VAL A CA 1
ATOM 2254 C C . VAL A 1 288 ? -11.789 -14.820 -1.062 1.00 91.69 288 VAL A C 1
ATOM 2256 O O . VAL A 1 288 ? -10.918 -15.109 -1.876 1.00 91.69 288 VAL A O 1
ATOM 2259 N N . ALA A 1 289 ? -12.939 -15.498 -0.996 1.00 90.19 289 ALA A N 1
ATOM 2260 C CA . ALA A 1 289 ? -13.225 -16.650 -1.850 1.00 90.19 289 ALA A CA 1
ATOM 2261 C C . ALA A 1 289 ? -13.323 -16.294 -3.348 1.00 90.19 289 ALA A C 1
ATOM 2263 O O . ALA A 1 289 ? -12.999 -17.134 -4.186 1.00 90.19 289 ALA A O 1
ATOM 2264 N N . VAL A 1 290 ? -13.759 -15.071 -3.681 1.00 90.31 290 VAL A N 1
ATOM 2265 C CA . VAL A 1 290 ? -13.944 -14.561 -5.060 1.00 90.31 290 VAL A CA 1
ATOM 2266 C C . VAL A 1 290 ? -12.689 -13.850 -5.608 1.00 90.31 290 VAL A C 1
ATOM 2268 O O . VAL A 1 290 ? -12.710 -13.325 -6.722 1.00 90.31 290 VAL A O 1
ATOM 2271 N N . ASP A 1 291 ? -11.578 -13.836 -4.864 1.00 88.44 291 ASP A N 1
ATOM 2272 C CA . ASP A 1 291 ? -10.350 -13.109 -5.220 1.00 88.44 291 ASP A CA 1
ATOM 2273 C C . ASP A 1 291 ? -10.610 -11.606 -5.490 1.00 88.44 291 ASP A C 1
ATOM 2275 O O . ASP A 1 291 ? -10.155 -11.028 -6.485 1.00 88.44 291 ASP A O 1
ATOM 2279 N N . ALA A 1 292 ? -11.368 -10.939 -4.608 1.00 87.06 292 ALA A N 1
ATOM 2280 C CA . ALA A 1 292 ? -11.675 -9.510 -4.742 1.00 87.06 292 ALA A CA 1
ATOM 2281 C C . ALA A 1 292 ? -10.424 -8.606 -4.678 1.00 87.06 292 ALA A C 1
ATOM 2283 O O . ALA A 1 292 ? -10.457 -7.475 -5.165 1.00 87.06 292 ALA A O 1
ATOM 2284 N N . SER A 1 293 ? -9.303 -9.109 -4.148 1.00 85.19 293 SER A N 1
ATOM 2285 C CA . SER A 1 293 ? -8.005 -8.418 -4.130 1.00 85.19 293 SER A CA 1
ATOM 2286 C C . SER A 1 293 ? -7.517 -8.014 -5.526 1.00 85.19 293 SER A C 1
ATOM 2288 O O . SER A 1 293 ? -6.830 -7.004 -5.658 1.00 85.19 293 SER A O 1
ATOM 2290 N N . ALA A 1 294 ? -7.944 -8.706 -6.589 1.00 83.69 294 ALA A N 1
ATOM 2291 C CA . ALA A 1 294 ? -7.619 -8.331 -7.966 1.00 83.69 294 ALA A CA 1
ATOM 2292 C C . ALA A 1 294 ? -8.119 -6.922 -8.347 1.00 83.69 294 ALA A C 1
ATOM 2294 O O . ALA A 1 294 ? -7.557 -6.284 -9.236 1.00 83.69 294 ALA A O 1
ATOM 2295 N N . PHE A 1 295 ? -9.149 -6.397 -7.672 1.00 84.75 295 PHE A N 1
ATOM 2296 C CA . PHE A 1 295 ? -9.629 -5.035 -7.917 1.00 84.75 295 PHE A CA 1
ATOM 2297 C C . PHE A 1 295 ? -8.683 -3.951 -7.390 1.00 84.75 295 PHE A C 1
ATOM 2299 O O . PHE A 1 295 ? -8.716 -2.827 -7.889 1.00 84.75 295 PHE A O 1
ATOM 2306 N N . VAL A 1 296 ? -7.801 -4.280 -6.443 1.00 85.62 296 VAL A N 1
ATOM 2307 C CA . VAL A 1 296 ? -6.805 -3.338 -5.909 1.00 85.62 296 VAL A CA 1
ATOM 2308 C C . VAL A 1 296 ? -5.848 -2.871 -7.013 1.00 85.62 296 VAL A C 1
ATOM 2310 O O . VAL A 1 296 ? -5.390 -1.737 -6.971 1.00 85.62 296 VAL A O 1
ATOM 2313 N N . CYS A 1 297 ? -5.643 -3.664 -8.075 1.00 79.44 297 CYS A N 1
ATOM 2314 C CA . CYS A 1 297 ? -4.876 -3.252 -9.261 1.00 79.44 297 CYS A CA 1
ATOM 2315 C C . CYS A 1 297 ? -5.421 -2.020 -9.991 1.00 79.44 297 CYS A C 1
ATOM 2317 O O . CYS A 1 297 ? -4.691 -1.419 -10.779 1.00 79.44 297 CYS A O 1
ATOM 2319 N N . TYR A 1 298 ? -6.698 -1.679 -9.806 1.00 83.31 298 TYR A N 1
ATOM 2320 C CA . TYR A 1 298 ? -7.284 -0.486 -10.418 1.00 83.31 298 TYR A CA 1
ATOM 2321 C C . TYR A 1 298 ? -7.026 0.778 -9.597 1.00 83.31 298 TYR A C 1
ATOM 2323 O O . TYR A 1 298 ? -7.217 1.882 -10.107 1.00 83.31 298 TYR A O 1
ATOM 2331 N N . ILE A 1 299 ? -6.575 0.632 -8.348 1.00 87.12 299 ILE A N 1
ATOM 2332 C CA . ILE A 1 299 ? -6.147 1.756 -7.524 1.00 87.12 299 ILE A CA 1
ATOM 2333 C C . ILE A 1 299 ? -4.809 2.234 -8.079 1.00 87.12 299 ILE A C 1
ATOM 2335 O O . ILE A 1 299 ? -3.823 1.503 -8.130 1.00 87.12 299 ILE A O 1
ATOM 2339 N N . THR A 1 300 ? -4.797 3.476 -8.548 1.00 89.12 300 THR A N 1
ATOM 2340 C CA . THR A 1 300 ? -3.598 4.092 -9.113 1.00 89.12 300 THR A CA 1
ATOM 2341 C C . THR A 1 300 ? -2.803 4.793 -8.020 1.00 89.12 300 THR A C 1
ATOM 2343 O O . THR A 1 300 ? -3.347 5.210 -6.995 1.00 89.12 300 THR A O 1
ATOM 2346 N N . ARG A 1 301 ? -1.514 5.019 -8.280 1.00 85.81 301 ARG A N 1
ATOM 2347 C CA . ARG A 1 301 ? -0.658 5.822 -7.400 1.00 85.81 301 ARG A CA 1
ATOM 2348 C C . ARG A 1 301 ? -1.249 7.206 -7.106 1.00 85.81 301 ARG A C 1
ATOM 2350 O O . ARG A 1 301 ? -1.158 7.686 -5.988 1.00 85.81 301 ARG A O 1
ATOM 2357 N N . PHE A 1 302 ? -1.924 7.812 -8.084 1.00 89.19 302 PHE A N 1
ATOM 2358 C CA . PHE A 1 302 ? -2.614 9.086 -7.888 1.00 89.19 302 PHE A CA 1
ATOM 2359 C C . PHE A 1 302 ? -3.668 8.997 -6.777 1.00 89.19 302 PHE A C 1
ATOM 2361 O O . PHE A 1 302 ? -3.706 9.847 -5.893 1.00 89.19 302 PHE A O 1
ATOM 2368 N N . THR A 1 303 ? -4.508 7.961 -6.780 1.00 90.81 303 THR A N 1
ATOM 2369 C CA . THR A 1 303 ? -5.523 7.780 -5.731 1.00 90.81 303 THR A CA 1
ATOM 2370 C C . THR A 1 303 ? -4.911 7.478 -4.361 1.00 90.81 303 THR A C 1
ATOM 2372 O O . THR A 1 303 ? -5.414 7.982 -3.360 1.00 90.81 303 THR A O 1
ATOM 2375 N N . GLU A 1 304 ? -3.809 6.726 -4.311 1.00 87.62 304 GLU A N 1
ATOM 2376 C CA . GLU A 1 304 ? -3.076 6.427 -3.071 1.00 87.62 304 GLU A CA 1
ATOM 2377 C C . GLU A 1 304 ? -2.436 7.684 -2.459 1.00 87.62 304 GLU A C 1
ATOM 2379 O O . GLU A 1 304 ? -2.589 7.942 -1.261 1.00 87.62 304 GLU A O 1
ATOM 2384 N N . ASP A 1 305 ? -1.787 8.508 -3.287 1.00 91.50 305 ASP A N 1
ATOM 2385 C CA . ASP A 1 305 ? -1.149 9.753 -2.855 1.00 91.50 305 ASP A CA 1
ATOM 2386 C C . ASP A 1 305 ? -2.204 10.748 -2.327 1.00 91.50 305 ASP A C 1
ATOM 2388 O O . ASP A 1 305 ? -2.036 11.323 -1.250 1.00 91.50 305 ASP A O 1
ATOM 2392 N N . ASN A 1 306 ? -3.341 10.892 -3.023 1.00 93.75 306 ASN A N 1
ATOM 2393 C CA . ASN A 1 306 ? -4.449 11.745 -2.571 1.00 93.75 306 ASN A CA 1
ATOM 2394 C C . ASN A 1 306 ? -5.061 11.256 -1.250 1.00 93.75 306 ASN A C 1
ATOM 2396 O O . ASN A 1 306 ? -5.331 12.060 -0.356 1.00 93.75 306 ASN A O 1
ATOM 2400 N N . PHE A 1 307 ? -5.265 9.944 -1.105 1.00 89.31 307 PHE A N 1
ATOM 2401 C CA . PHE A 1 307 ? -5.799 9.362 0.125 1.00 89.31 307 PHE A CA 1
ATOM 2402 C C . PHE A 1 307 ? -4.851 9.573 1.312 1.00 89.31 307 PHE A C 1
ATOM 2404 O O . PHE A 1 307 ? -5.285 9.968 2.394 1.00 89.31 307 PHE A O 1
ATOM 2411 N N . THR A 1 308 ? -3.547 9.394 1.098 1.00 88.56 308 THR A N 1
ATOM 2412 C CA . THR A 1 308 ? -2.526 9.612 2.132 1.00 88.56 308 THR A CA 1
ATOM 2413 C C . THR A 1 308 ? -2.485 11.073 2.583 1.00 88.56 308 THR A C 1
ATOM 2415 O O . THR A 1 308 ? -2.425 11.347 3.783 1.00 88.56 308 THR A O 1
ATOM 2418 N N . ILE A 1 309 ? -2.583 12.024 1.645 1.00 93.00 309 ILE A N 1
ATOM 2419 C CA . ILE A 1 309 ? -2.657 13.458 1.965 1.00 93.00 309 ILE A CA 1
ATOM 2420 C C . ILE A 1 309 ? -3.918 13.768 2.777 1.00 93.00 309 ILE A C 1
ATOM 2422 O O . ILE A 1 309 ? -3.835 14.482 3.776 1.00 93.00 309 ILE A O 1
ATOM 2426 N N . LEU A 1 310 ? -5.071 13.213 2.397 1.00 90.12 310 LEU A N 1
ATOM 2427 C CA . LEU A 1 310 ? -6.329 13.421 3.115 1.00 90.12 310 LEU A CA 1
ATOM 2428 C C . LEU A 1 310 ? -6.229 12.959 4.575 1.00 90.12 310 LEU A C 1
ATOM 2430 O O . LEU A 1 310 ? -6.559 13.718 5.486 1.00 90.12 310 LEU A O 1
ATOM 2434 N N . VAL A 1 311 ? -5.733 11.740 4.806 1.00 87.62 311 VAL A N 1
ATOM 2435 C CA . VAL A 1 311 ? -5.558 11.190 6.160 1.00 87.62 311 VAL A CA 1
ATOM 2436 C C . VAL A 1 311 ? -4.556 12.021 6.967 1.00 87.62 311 VAL A C 1
ATOM 2438 O O . VAL A 1 311 ? -4.806 12.315 8.135 1.00 87.62 311 VAL A O 1
ATOM 2441 N N . ALA A 1 312 ? -3.458 12.467 6.349 1.00 87.75 312 ALA A N 1
ATOM 2442 C CA . ALA A 1 312 ? -2.476 13.327 7.007 1.00 87.75 312 ALA A CA 1
ATOM 2443 C C . ALA A 1 312 ? -3.079 14.673 7.447 1.00 87.75 312 ALA A C 1
ATOM 2445 O O . ALA A 1 312 ? -2.840 15.119 8.570 1.00 87.75 312 ALA A O 1
ATOM 2446 N N . VAL A 1 313 ? -3.893 15.30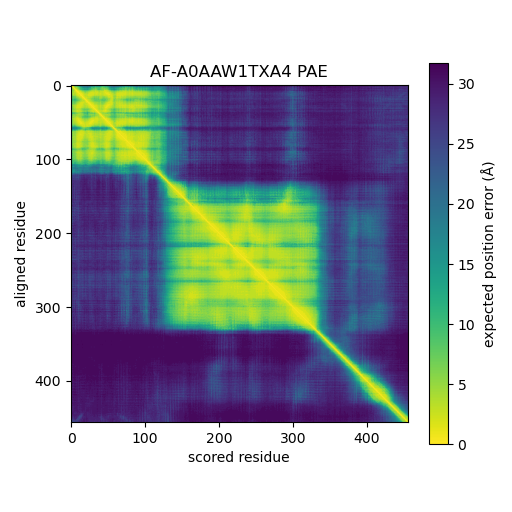6 6.597 1.00 89.44 313 VAL A N 1
ATOM 2447 C CA . VAL A 1 313 ? -4.582 16.564 6.928 1.00 89.44 313 VAL A CA 1
ATOM 2448 C C . VAL A 1 313 ? -5.573 16.367 8.077 1.00 89.44 313 VAL A C 1
ATOM 2450 O O . VAL A 1 313 ? -5.611 17.200 8.982 1.00 89.44 313 VAL A O 1
ATOM 2453 N N . ILE A 1 314 ? -6.329 15.263 8.085 1.00 86.38 314 ILE A N 1
ATOM 2454 C CA . ILE A 1 314 ? -7.269 14.941 9.171 1.00 86.38 314 ILE A CA 1
ATOM 2455 C C . ILE A 1 314 ? -6.528 14.786 10.505 1.00 86.38 314 ILE A C 1
ATOM 2457 O O . ILE A 1 314 ? -6.929 15.406 11.488 1.00 86.38 314 ILE A O 1
ATOM 2461 N N . PHE A 1 315 ? -5.413 14.047 10.541 1.00 81.25 315 PHE A N 1
ATOM 2462 C CA . PHE A 1 315 ? -4.624 13.891 11.769 1.00 81.25 315 PHE A CA 1
ATOM 2463 C C . PHE A 1 315 ? -4.048 15.217 12.284 1.00 81.25 315 PHE A C 1
ATOM 2465 O O . PHE A 1 315 ? -4.055 15.462 13.490 1.00 81.25 315 PHE A O 1
ATOM 2472 N N . ILE A 1 316 ? -3.570 16.093 11.392 1.00 86.69 316 ILE A N 1
ATOM 2473 C CA . ILE A 1 316 ? -3.082 17.426 11.779 1.00 86.69 316 ILE A CA 1
ATOM 2474 C C . ILE A 1 316 ? -4.225 18.266 12.357 1.00 86.69 316 ILE A C 1
ATOM 2476 O O . ILE A 1 316 ? -4.055 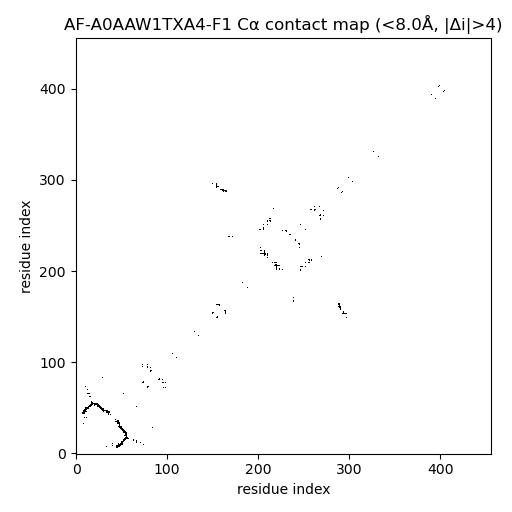18.911 13.392 1.00 86.69 316 ILE A O 1
ATOM 2480 N N . TYR A 1 317 ? -5.390 18.248 11.707 1.00 86.50 317 TYR A N 1
ATOM 2481 C CA . TYR A 1 317 ? -6.567 18.976 12.170 1.00 86.50 317 TYR A CA 1
ATOM 2482 C C . TYR A 1 317 ? -7.022 18.498 13.555 1.00 86.50 317 TYR A C 1
ATOM 2484 O O . TYR A 1 317 ? -7.264 19.319 14.439 1.00 86.50 317 TYR A O 1
ATOM 2492 N N . GLU A 1 318 ? -7.075 17.183 13.773 1.00 77.94 318 GLU A N 1
ATOM 2493 C CA . GLU A 1 318 ? -7.447 16.589 15.059 1.00 77.94 318 GLU A CA 1
ATOM 2494 C C . GLU A 1 318 ? -6.441 16.938 16.166 1.00 77.94 318 GLU A C 1
ATOM 2496 O O . GLU A 1 318 ? -6.838 17.336 17.263 1.00 77.94 318 GLU A O 1
ATOM 2501 N N . ALA A 1 319 ? -5.137 16.889 15.875 1.00 79.81 319 ALA A N 1
ATOM 2502 C CA . ALA A 1 319 ? -4.101 17.285 16.827 1.00 79.81 319 ALA A CA 1
ATOM 2503 C C . ALA A 1 319 ? -4.256 18.752 17.267 1.00 79.81 319 ALA A C 1
ATOM 2505 O O . ALA A 1 319 ? -4.190 19.052 18.460 1.00 79.81 319 ALA A O 1
ATOM 2506 N N . ILE A 1 320 ? -4.514 19.660 16.321 1.00 86.50 320 ILE A N 1
ATOM 2507 C CA . ILE A 1 320 ? -4.761 21.079 16.607 1.00 86.50 320 ILE A CA 1
ATOM 2508 C C . ILE A 1 320 ? -6.050 21.254 17.426 1.00 86.50 320 ILE A C 1
ATOM 2510 O O . ILE A 1 320 ? -6.059 21.993 18.413 1.00 86.50 320 ILE A O 1
ATOM 2514 N N . GLY A 1 321 ? -7.127 20.552 17.060 1.00 79.19 321 GLY A N 1
ATOM 2515 C CA . GLY A 1 321 ? -8.398 20.579 17.787 1.00 79.19 321 GLY A CA 1
ATOM 2516 C C . GLY A 1 321 ? -8.256 20.144 19.247 1.00 79.19 321 GLY A C 1
ATOM 2517 O O . GLY A 1 321 ? -8.773 20.815 20.143 1.00 79.19 321 GLY A O 1
ATOM 2518 N N . ASN A 1 322 ? -7.486 19.084 19.500 1.00 76.00 322 ASN A N 1
ATOM 2519 C CA . ASN A 1 322 ? -7.205 18.594 20.849 1.00 76.00 322 ASN A CA 1
ATOM 2520 C C . ASN A 1 322 ? -6.425 19.618 21.691 1.00 76.00 322 ASN A C 1
ATOM 2522 O O . ASN A 1 322 ? -6.750 19.817 22.862 1.00 76.00 322 ASN A O 1
ATOM 2526 N N . VAL A 1 323 ? -5.455 20.328 21.102 1.00 83.12 323 VAL A N 1
ATOM 2527 C CA . VAL A 1 323 ? -4.708 21.397 21.794 1.00 83.12 323 VAL A CA 1
ATOM 2528 C C . VAL A 1 323 ? -5.629 22.557 22.185 1.00 83.12 323 VAL A C 1
ATOM 2530 O O . VAL A 1 323 ? -5.609 22.994 23.337 1.00 83.12 323 VAL A O 1
ATOM 2533 N N . PHE A 1 324 ? -6.500 23.013 21.280 1.00 83.88 324 PHE A N 1
ATOM 2534 C CA . PHE A 1 324 ? -7.480 24.062 21.595 1.00 83.88 324 PHE A CA 1
ATOM 2535 C C . PHE A 1 324 ? -8.529 23.621 22.628 1.00 83.88 324 PHE A C 1
ATOM 2537 O O . PHE A 1 324 ? -9.046 24.447 23.384 1.00 83.88 324 PHE A O 1
ATOM 2544 N N . GLY A 1 325 ? -8.847 22.326 22.696 1.00 77.88 325 GLY A N 1
ATOM 2545 C CA . GLY A 1 325 ? -9.712 21.769 23.738 1.00 77.88 325 GLY A CA 1
ATOM 2546 C C . GLY A 1 325 ? -9.137 21.954 25.147 1.00 77.88 325 GLY A C 1
ATOM 2547 O O . GLY A 1 325 ? -9.880 22.268 26.080 1.00 77.88 325 GLY A O 1
ATOM 2548 N N . ILE A 1 326 ? -7.814 21.830 25.296 1.00 81.31 326 ILE A N 1
ATOM 2549 C CA . ILE A 1 326 ? -7.119 22.032 26.576 1.00 81.31 326 ILE A CA 1
ATOM 2550 C C . ILE A 1 326 ? -7.183 23.502 27.001 1.00 81.31 326 ILE A C 1
ATOM 2552 O O . ILE A 1 326 ? -7.496 23.779 28.157 1.00 81.31 326 ILE A O 1
ATOM 2556 N N . GLU A 1 327 ? -6.959 24.437 26.073 1.00 78.25 327 GLU A N 1
ATOM 2557 C CA . GLU A 1 327 ? -7.021 25.882 26.345 1.00 78.25 327 GLU A CA 1
ATOM 2558 C C . GLU A 1 327 ? -8.394 26.310 26.887 1.00 78.25 327 GLU A C 1
ATOM 2560 O O . GLU A 1 327 ? -8.481 27.083 27.840 1.00 78.25 327 GLU A O 1
ATOM 2565 N N . LYS A 1 328 ? -9.481 25.761 26.330 1.00 78.69 328 LYS A N 1
ATOM 2566 C CA . LYS A 1 328 ? -10.843 26.039 26.810 1.00 78.69 328 LYS A CA 1
ATOM 2567 C C . LYS A 1 328 ? -11.113 25.457 28.198 1.00 78.69 328 LYS A C 1
ATOM 2569 O O . LYS A 1 328 ? -11.858 26.058 28.967 1.00 78.69 328 LYS A O 1
ATOM 2574 N N . LYS A 1 329 ? -10.541 24.288 28.509 1.00 78.81 329 LYS A N 1
ATOM 2575 C CA . LYS A 1 329 ? -10.732 23.606 29.799 1.00 78.81 329 LYS A CA 1
ATOM 2576 C C . LYS A 1 329 ? -9.905 24.242 30.921 1.00 78.81 329 LYS A C 1
ATOM 2578 O O . LYS A 1 329 ? -10.359 24.264 32.061 1.00 78.81 329 LYS A O 1
ATOM 2583 N N . PHE A 1 330 ? -8.730 24.780 30.597 1.00 79.19 330 PHE A N 1
ATOM 2584 C CA . PHE A 1 330 ? -7.830 25.457 31.532 1.00 79.19 330 PHE A CA 1
ATOM 2585 C C . PHE A 1 330 ? -7.441 26.843 30.998 1.00 79.19 330 PHE A C 1
ATOM 2587 O O . PHE A 1 330 ? -6.338 27.017 30.471 1.00 79.19 330 PHE A O 1
ATOM 2594 N N . PRO A 1 331 ? -8.327 27.849 31.119 1.00 77.88 331 PRO A N 1
ATOM 2595 C CA . PRO A 1 331 ? -8.016 29.191 30.652 1.00 77.88 331 PRO A CA 1
ATOM 2596 C C . PRO A 1 331 ? -6.854 29.780 31.465 1.00 77.88 331 PRO A C 1
ATOM 2598 O O . PRO A 1 331 ? -6.932 29.901 32.686 1.00 77.88 331 PRO A O 1
ATOM 2601 N N . MET A 1 332 ? -5.793 30.225 30.783 1.00 67.12 332 MET A N 1
ATOM 2602 C CA . MET A 1 332 ? -4.580 30.802 31.399 1.00 67.12 332 MET A CA 1
ATOM 2603 C C . MET A 1 332 ? -4.845 32.041 32.284 1.00 67.12 332 MET A C 1
ATOM 2605 O O . MET A 1 332 ? -3.979 32.458 33.053 1.00 67.12 332 MET A O 1
ATOM 2609 N N . GLY A 1 333 ? -6.048 32.621 32.217 1.00 59.16 333 GLY A N 1
ATOM 2610 C CA . GLY A 1 333 ? -6.478 33.736 33.062 1.00 59.16 333 GLY A CA 1
ATOM 2611 C C . GLY A 1 333 ? -6.747 33.383 34.532 1.00 59.16 333 GLY A C 1
ATOM 2612 O O . GLY A 1 333 ? -6.764 34.297 35.353 1.00 59.16 333 GLY A O 1
ATOM 2613 N N . SER A 1 334 ? -6.915 32.104 34.901 1.00 54.06 334 SER A N 1
ATOM 2614 C CA . SER A 1 334 ? -7.207 31.714 36.295 1.00 54.06 334 SER A CA 1
ATOM 2615 C C . SER A 1 334 ? -5.975 31.662 37.209 1.00 54.06 334 SER A C 1
ATOM 2617 O O . SER A 1 334 ? -6.126 31.599 38.425 1.00 54.06 334 SER A O 1
ATOM 2619 N N . VAL A 1 335 ? -4.760 31.700 36.649 1.00 53.97 335 VAL A N 1
ATOM 2620 C CA . VAL A 1 335 ? -3.499 31.643 37.419 1.00 53.97 335 VAL A CA 1
ATOM 2621 C C . VAL A 1 335 ? -2.913 33.040 37.673 1.00 53.97 335 VAL A C 1
ATOM 2623 O O . VAL A 1 335 ? -2.177 33.234 38.636 1.00 53.97 335 VAL A O 1
ATOM 2626 N N . LEU A 1 336 ? -3.263 34.040 36.854 1.00 49.47 336 LEU A N 1
ATOM 2627 C CA . LEU A 1 336 ? -2.750 35.416 36.978 1.00 49.47 336 LEU A CA 1
ATOM 2628 C C . LEU A 1 336 ? -3.638 36.351 37.813 1.00 49.47 336 LEU A C 1
ATOM 2630 O O . LEU A 1 336 ? -3.159 37.390 38.261 1.00 49.47 336 LEU A O 1
ATOM 2634 N N . TYR A 1 337 ? -4.890 35.976 38.082 1.00 41.88 337 TYR A N 1
ATOM 2635 C CA . TYR A 1 337 ? -5.717 36.629 39.095 1.00 41.88 337 TYR A CA 1
ATOM 2636 C C . TYR A 1 337 ? -5.839 35.712 40.306 1.00 41.88 337 TYR A C 1
ATOM 2638 O O . TYR A 1 337 ? -6.718 34.859 40.380 1.00 41.88 337 TYR A O 1
ATOM 2646 N N . GLY A 1 338 ? -4.938 35.903 41.269 1.00 45.78 338 GLY A N 1
ATOM 2647 C CA . GLY A 1 338 ? -5.113 35.377 42.612 1.00 45.78 338 GLY A CA 1
ATOM 2648 C C . GLY A 1 338 ? -6.358 35.985 43.249 1.00 45.78 338 GLY A C 1
ATOM 2649 O O . GLY A 1 338 ? -6.270 37.012 43.907 1.00 45.78 338 GLY A O 1
ATOM 2650 N N . ASN A 1 339 ? -7.500 35.329 43.070 1.00 36.72 339 ASN A N 1
ATOM 2651 C CA . ASN A 1 339 ? -8.597 35.395 44.018 1.00 36.72 339 ASN A CA 1
ATOM 2652 C C . ASN A 1 339 ? -8.683 34.028 44.686 1.00 36.72 339 ASN A C 1
ATOM 2654 O O . ASN A 1 339 ? -9.203 33.057 44.142 1.00 36.72 339 ASN A O 1
ATOM 2658 N N . THR A 1 340 ? -8.116 33.968 45.884 1.00 46.00 340 THR A N 1
ATOM 2659 C CA . THR A 1 340 ? -8.414 32.965 46.896 1.00 46.00 340 THR A CA 1
ATOM 2660 C C . THR A 1 340 ? -9.913 32.987 47.181 1.00 46.00 340 THR A C 1
ATOM 2662 O O . THR A 1 340 ? -10.397 33.747 48.014 1.00 46.00 340 THR A O 1
ATOM 2665 N N . SER A 1 341 ? -10.653 32.126 46.501 1.00 31.81 341 SER A N 1
ATOM 2666 C CA . SER A 1 341 ? -11.940 31.634 46.970 1.00 31.81 341 SER A CA 1
ATOM 2667 C C . SER A 1 341 ? -12.022 30.168 46.581 1.00 31.81 341 SER A C 1
ATOM 2669 O O . SER A 1 341 ? -12.371 29.809 45.461 1.00 31.81 341 SER A O 1
ATOM 2671 N N . TYR A 1 342 ? -11.605 29.332 47.524 1.00 35.78 342 TYR A N 1
ATOM 2672 C CA . TYR A 1 342 ? -11.926 27.914 47.596 1.00 35.78 342 TYR A CA 1
ATOM 2673 C C . TYR A 1 342 ? -13.452 27.777 47.587 1.00 35.78 342 TYR A C 1
ATOM 2675 O O . TYR A 1 342 ? -14.105 27.877 48.622 1.00 35.78 342 TYR A O 1
ATOM 2683 N N . GLU A 1 343 ? -14.025 27.583 46.406 1.00 31.17 343 GLU A N 1
ATOM 2684 C CA . GLU A 1 343 ? -15.373 27.052 46.278 1.00 31.17 343 GLU A CA 1
ATOM 2685 C C . GLU A 1 343 ? -15.240 25.530 46.358 1.00 31.17 343 GLU A C 1
ATOM 2687 O O . GLU A 1 343 ? -14.785 24.847 45.440 1.00 31.17 343 GLU A O 1
ATOM 2692 N N . SER A 1 344 ? -15.512 25.022 47.555 1.00 33.12 344 SER A N 1
ATOM 2693 C CA . SER A 1 344 ? -15.591 23.607 47.878 1.00 33.12 344 SER A CA 1
ATOM 2694 C C . SER A 1 344 ? -16.593 22.901 46.961 1.00 33.12 344 SER A C 1
ATOM 2696 O O . SER A 1 344 ? -17.776 23.243 46.958 1.00 33.12 344 SER A O 1
ATOM 2698 N N . LEU A 1 345 ? -16.141 21.876 46.238 1.00 29.00 345 LEU A N 1
ATOM 2699 C CA . LEU A 1 345 ? -17.022 20.834 45.703 1.00 29.00 345 LEU A CA 1
ATOM 2700 C C . LEU A 1 345 ? -17.823 20.201 46.864 1.00 29.00 345 LEU A C 1
ATOM 2702 O O . LEU A 1 345 ? -17.245 19.990 47.935 1.00 29.00 345 LEU A O 1
ATOM 2706 N N . PRO A 1 346 ? -19.123 19.883 46.700 1.00 29.45 346 PRO A N 1
ATOM 2707 C CA . PRO A 1 346 ? -19.906 19.275 47.764 1.00 29.45 346 PRO A CA 1
ATOM 2708 C C . PRO A 1 346 ? -19.503 17.803 47.887 1.00 29.45 346 PRO A C 1
ATOM 2710 O O . PRO A 1 346 ? -19.926 16.961 47.099 1.00 29.45 346 PRO A O 1
ATOM 2713 N N . PHE A 1 347 ? -18.665 17.492 48.873 1.00 27.39 347 PHE A N 1
ATOM 2714 C CA . PHE A 1 347 ? -18.461 16.119 49.314 1.00 27.39 347 PHE A CA 1
ATOM 2715 C C . PHE A 1 347 ? -19.615 15.766 50.257 1.00 27.39 347 PHE A C 1
ATOM 2717 O O . PHE A 1 347 ? -19.770 16.354 51.327 1.00 27.39 347 PHE A O 1
ATOM 2724 N N . SER A 1 348 ? -20.483 14.861 49.813 1.00 28.62 348 SER A N 1
ATOM 2725 C CA . SER A 1 348 ? -21.542 14.274 50.626 1.00 28.62 348 SER A CA 1
ATOM 2726 C C . SER A 1 348 ? -20.927 13.537 51.817 1.00 28.62 348 SER A C 1
ATOM 2728 O O . SER A 1 348 ? -20.137 12.613 51.636 1.00 28.62 348 SER A O 1
ATOM 2730 N N . ASN A 1 349 ? -21.302 13.954 53.026 1.00 27.50 349 ASN A N 1
ATOM 2731 C CA . ASN A 1 349 ? -20.942 13.294 54.275 1.00 27.50 349 ASN A CA 1
ATOM 2732 C C . ASN A 1 349 ? -21.598 11.909 54.361 1.00 27.50 349 ASN A C 1
ATOM 2734 O O . ASN A 1 349 ? -22.789 11.818 54.651 1.00 27.50 349 ASN A O 1
ATOM 2738 N N . GLU A 1 350 ? -20.807 10.849 54.227 1.00 28.64 350 GLU A N 1
ATOM 2739 C CA . GLU A 1 350 ? -21.021 9.624 54.998 1.00 28.64 350 GLU A CA 1
ATOM 2740 C C . GLU A 1 350 ? -19.788 9.376 55.870 1.00 28.64 350 GLU A C 1
ATOM 2742 O O . GLU A 1 350 ? -18.648 9.311 55.413 1.00 28.64 350 GLU A O 1
ATOM 2747 N N . SER A 1 351 ? -20.050 9.356 57.171 1.00 25.47 351 SER A N 1
ATOM 2748 C CA . SER A 1 351 ? -19.112 9.287 58.281 1.00 25.47 351 SER A CA 1
ATOM 2749 C C . SER A 1 351 ? -18.521 7.891 58.454 1.00 25.47 351 SER A C 1
ATOM 2751 O O . SER A 1 351 ? -19.270 6.931 58.632 1.00 25.47 351 SER A O 1
ATOM 2753 N N . ILE A 1 352 ? -17.196 7.801 58.566 1.00 25.52 352 ILE A N 1
ATOM 2754 C CA . ILE A 1 352 ? -16.546 6.720 59.313 1.00 25.52 352 ILE A CA 1
ATOM 2755 C C . ILE A 1 352 ? -15.715 7.373 60.417 1.00 25.52 352 ILE A C 1
ATOM 2757 O O . ILE A 1 352 ? -14.696 8.013 60.168 1.00 25.52 352 ILE A O 1
ATOM 2761 N N . GLU A 1 353 ? -16.213 7.249 61.646 1.00 24.64 353 GLU A N 1
ATOM 2762 C CA . GLU A 1 353 ? -15.496 7.594 62.868 1.00 24.64 353 GLU A CA 1
ATOM 2763 C C . GLU A 1 353 ? -14.360 6.596 63.118 1.00 24.64 353 GLU A C 1
ATOM 2765 O O . GLU A 1 353 ? -14.558 5.383 63.052 1.00 24.64 353 GLU A O 1
ATOM 2770 N N . MET A 1 354 ? -13.200 7.101 63.537 1.00 23.00 354 MET A N 1
ATOM 2771 C CA . MET A 1 354 ? -12.346 6.355 64.457 1.00 23.00 354 MET A CA 1
ATOM 2772 C C . MET A 1 354 ? -11.646 7.322 65.416 1.00 23.00 354 MET A C 1
ATOM 2774 O O . MET A 1 354 ? -10.816 8.139 65.026 1.00 23.00 354 MET A O 1
ATOM 2778 N N . GLN A 1 355 ? -12.050 7.245 66.684 1.00 28.27 355 GLN A N 1
ATOM 2779 C CA . GLN A 1 355 ? -11.481 7.966 67.820 1.00 28.27 355 GLN A CA 1
ATOM 2780 C C . GLN A 1 355 ? -10.100 7.413 68.186 1.00 28.27 355 GLN A C 1
ATOM 2782 O O . GLN A 1 355 ? -9.991 6.202 68.356 1.00 28.27 355 GLN A O 1
ATOM 2787 N N . VAL A 1 356 ? -9.120 8.275 68.493 1.00 25.38 356 VAL A N 1
ATOM 2788 C CA . VAL A 1 356 ? -8.117 7.994 69.541 1.00 25.38 356 VAL A CA 1
ATOM 2789 C C . VAL A 1 356 ? -7.748 9.278 70.303 1.00 25.38 356 VAL A C 1
ATOM 2791 O O . VAL A 1 356 ? -7.524 10.339 69.731 1.00 25.38 356 VAL A O 1
ATOM 2794 N N . SER A 1 357 ? -7.740 9.116 71.624 1.00 23.47 357 SER A N 1
ATOM 2795 C CA . SER A 1 357 ? -7.535 10.051 72.734 1.00 23.47 357 SER A CA 1
ATOM 2796 C C . SER A 1 357 ? -6.071 10.498 72.928 1.00 23.47 357 SER A C 1
ATOM 2798 O O . SER A 1 357 ? -5.176 9.686 72.706 1.00 23.47 357 SER A O 1
ATOM 2800 N N . GLY A 1 358 ? -5.823 11.707 73.468 1.00 26.25 358 GLY A N 1
ATOM 2801 C CA . GLY A 1 358 ? -4.560 12.023 74.175 1.00 26.25 358 GLY A CA 1
ATOM 2802 C C . GLY A 1 358 ? -3.968 13.440 74.034 1.00 26.25 358 GLY A C 1
ATOM 2803 O O . GLY A 1 358 ? -3.242 13.706 73.091 1.00 26.25 358 GLY A O 1
ATOM 2804 N N . GLU A 1 359 ? -4.278 14.292 75.019 1.00 23.98 359 GLU A N 1
ATOM 2805 C CA . GLU A 1 359 ? -3.514 15.361 75.716 1.00 23.98 359 GLU A CA 1
ATOM 2806 C C . GLU A 1 359 ? -2.442 16.280 75.052 1.00 23.98 359 GLU A C 1
ATOM 2808 O O . GLU A 1 359 ? -1.617 15.910 74.227 1.00 23.98 359 GLU A O 1
ATOM 2813 N N . ILE A 1 360 ? -2.457 17.534 75.527 1.00 34.41 360 ILE A N 1
ATOM 2814 C CA . ILE A 1 360 ? -1.760 18.760 75.086 1.00 34.41 360 ILE A CA 1
ATOM 2815 C C . ILE A 1 360 ? -0.284 18.811 75.533 1.00 34.41 360 ILE A C 1
ATOM 2817 O O . ILE A 1 360 ? -0.011 18.543 76.698 1.00 34.41 360 ILE A O 1
ATOM 2821 N N . THR A 1 361 ? 0.649 19.310 74.696 1.00 24.45 361 THR A N 1
ATOM 2822 C CA . THR A 1 361 ? 1.786 20.174 75.134 1.00 24.45 361 THR A CA 1
ATOM 2823 C C . THR A 1 361 ? 2.560 20.863 73.981 1.00 24.45 361 THR A C 1
ATOM 2825 O O . THR A 1 361 ? 3.112 20.223 73.098 1.00 24.45 361 THR A O 1
ATOM 2828 N N . THR A 1 362 ? 2.581 22.203 74.037 1.00 23.92 362 THR A N 1
ATOM 2829 C CA . THR A 1 362 ? 3.652 23.184 73.704 1.00 23.92 362 THR A CA 1
ATOM 2830 C C . THR A 1 362 ? 4.569 23.049 72.460 1.00 23.92 362 THR A C 1
ATOM 2832 O O . THR A 1 362 ? 5.431 22.185 72.366 1.00 23.92 362 THR A O 1
ATOM 2835 N N . VAL A 1 363 ? 4.455 24.075 71.604 1.00 26.47 363 VAL A N 1
ATOM 2836 C CA . VAL A 1 363 ? 5.307 24.616 70.505 1.00 26.47 363 VAL A CA 1
ATOM 2837 C C . VAL A 1 363 ? 6.715 25.066 71.014 1.00 26.47 363 VAL A C 1
ATOM 2839 O O . VAL A 1 363 ? 6.791 25.301 72.222 1.00 26.47 363 VAL A O 1
ATOM 2842 N N . PRO A 1 364 ? 7.797 25.329 70.214 1.00 39.50 364 PRO A N 1
ATOM 2843 C CA . PRO A 1 364 ? 8.023 25.244 68.750 1.00 39.50 364 PRO A CA 1
ATOM 2844 C C . PRO A 1 364 ? 9.345 24.563 68.275 1.00 39.50 364 PRO A C 1
ATOM 2846 O O . PRO A 1 364 ? 10.285 24.346 69.031 1.00 39.50 364 PRO A O 1
ATOM 2849 N N . ASN A 1 365 ? 9.453 24.441 66.943 1.00 34.50 365 ASN A N 1
ATOM 2850 C CA . ASN A 1 365 ? 10.679 24.418 66.126 1.00 34.50 365 ASN A CA 1
ATOM 2851 C C . ASN A 1 365 ? 11.577 23.182 66.235 1.00 34.50 365 ASN A C 1
ATOM 2853 O O . ASN A 1 365 ? 12.597 23.200 66.912 1.00 34.50 365 ASN A O 1
ATOM 2857 N N . ASN A 1 366 ? 11.269 22.171 65.421 1.00 25.20 366 ASN A N 1
ATOM 2858 C CA . ASN A 1 366 ? 12.289 21.442 64.673 1.00 25.20 366 ASN A CA 1
ATOM 2859 C C . ASN A 1 366 ? 11.657 20.756 63.461 1.00 25.20 366 ASN A C 1
ATOM 2861 O O . ASN A 1 366 ? 10.718 19.972 63.578 1.00 25.20 366 ASN A O 1
ATOM 2865 N N . ILE A 1 367 ? 12.196 21.069 62.284 1.00 36.75 367 ILE A N 1
ATOM 2866 C CA . ILE A 1 367 ? 11.928 20.349 61.043 1.00 36.75 367 ILE A CA 1
ATOM 2867 C C . ILE A 1 367 ? 12.398 18.910 61.269 1.00 36.75 367 ILE A C 1
ATOM 2869 O O . ILE A 1 367 ? 13.594 18.650 61.370 1.00 36.75 367 ILE A O 1
ATOM 2873 N N . THR A 1 368 ? 11.449 17.986 61.388 1.00 23.66 368 THR A N 1
ATOM 2874 C CA . THR A 1 368 ? 11.703 16.545 61.378 1.00 23.66 368 THR A CA 1
ATOM 2875 C C . THR A 1 368 ? 10.742 15.916 60.381 1.00 23.66 368 THR A C 1
ATOM 2877 O O . THR A 1 368 ? 9.534 16.125 60.443 1.00 23.66 368 THR A O 1
ATOM 2880 N N . TYR A 1 369 ? 11.325 15.230 59.401 1.00 27.66 369 TYR A N 1
ATOM 2881 C CA . TYR A 1 369 ? 10.650 14.566 58.297 1.00 27.66 369 TYR A CA 1
ATOM 2882 C C . TYR A 1 369 ? 9.669 13.521 58.835 1.00 27.66 369 TYR A C 1
ATOM 2884 O O . TYR A 1 369 ? 10.083 12.553 59.472 1.00 27.66 369 TYR A O 1
ATOM 2892 N N . ALA A 1 370 ? 8.378 13.712 58.566 1.00 25.53 370 ALA A N 1
ATOM 2893 C CA . ALA A 1 370 ? 7.407 12.636 58.650 1.00 25.53 370 ALA A CA 1
ATOM 2894 C C . ALA A 1 370 ? 7.478 11.847 57.338 1.00 25.53 370 ALA A C 1
ATOM 2896 O O . ALA A 1 370 ? 7.201 12.383 56.265 1.00 25.53 370 ALA A O 1
ATOM 2897 N N . ASN A 1 371 ? 7.901 10.588 57.448 1.00 28.77 371 ASN A N 1
ATOM 2898 C CA . ASN A 1 371 ? 7.666 9.569 56.436 1.00 28.77 371 ASN A CA 1
ATOM 2899 C C . ASN A 1 371 ? 6.157 9.505 56.159 1.00 28.77 371 ASN A C 1
ATOM 2901 O O . ASN A 1 371 ? 5.376 9.262 57.077 1.00 28.77 371 ASN A O 1
ATOM 2905 N N . LEU A 1 372 ? 5.773 9.732 54.907 1.00 27.55 372 LEU A N 1
ATOM 2906 C CA . LEU A 1 372 ? 4.486 9.324 54.362 1.00 27.55 372 LEU A CA 1
ATOM 2907 C C . LEU A 1 372 ? 4.798 8.166 53.420 1.00 27.55 372 LEU A C 1
ATOM 2909 O O . LEU A 1 372 ? 5.451 8.362 52.394 1.00 27.55 372 LEU A O 1
ATOM 2913 N N . GLU A 1 373 ? 4.419 6.965 53.853 1.00 29.67 373 GLU A N 1
ATOM 2914 C CA . GLU A 1 373 ? 4.358 5.782 53.003 1.00 29.67 373 GLU A CA 1
ATOM 2915 C C . GLU A 1 373 ? 3.419 6.032 51.820 1.00 29.67 373 GLU A C 1
ATOM 2917 O O . GLU A 1 373 ? 2.455 6.796 51.900 1.00 29.67 373 GLU A O 1
ATOM 2922 N N . GLU A 1 374 ? 3.802 5.409 50.711 1.00 36.03 374 GLU A N 1
ATOM 2923 C CA . GLU A 1 374 ? 3.166 5.422 49.404 1.00 36.03 374 GLU A CA 1
ATOM 2924 C C . GLU A 1 374 ? 1.701 4.985 49.484 1.00 36.03 374 GLU A C 1
ATOM 2926 O O . GLU A 1 374 ? 1.420 3.922 50.017 1.00 36.03 374 GLU A O 1
ATOM 2931 N N . ASP A 1 375 ? 0.800 5.769 48.884 1.00 27.31 375 ASP A N 1
ATOM 2932 C CA . ASP A 1 375 ? -0.311 5.234 48.094 1.00 27.31 375 ASP A CA 1
ATOM 2933 C C . ASP A 1 375 ? -0.783 6.285 47.060 1.00 27.31 375 ASP A C 1
ATOM 2935 O O . ASP A 1 375 ? -1.212 7.394 47.378 1.00 27.31 375 ASP A O 1
ATOM 2939 N N . GLU A 1 376 ? -0.584 5.907 45.793 1.00 32.91 376 GLU A N 1
ATOM 2940 C CA . GLU A 1 376 ? -1.205 6.347 44.532 1.00 32.91 376 GLU A CA 1
ATOM 2941 C C . GLU A 1 376 ? -1.404 7.850 44.227 1.00 32.91 376 GLU A C 1
ATOM 2943 O O . GLU A 1 376 ? -2.486 8.424 44.342 1.00 32.91 376 GLU A O 1
ATOM 2948 N N . VAL A 1 377 ? -0.381 8.447 43.601 1.00 29.66 377 VAL A N 1
ATOM 2949 C CA . VAL A 1 377 ? -0.534 9.616 42.713 1.00 29.66 377 VAL A CA 1
ATOM 2950 C C . VAL A 1 377 ? -0.310 9.164 41.260 1.00 29.66 377 VAL A C 1
ATOM 2952 O O . VAL A 1 377 ? 0.835 8.866 40.903 1.00 29.66 377 VAL A O 1
ATOM 2955 N N . PRO A 1 378 ? -1.323 9.131 40.369 1.00 39.81 378 PRO A N 1
ATOM 2956 C CA . PRO A 1 378 ? -1.100 8.728 38.983 1.00 39.81 378 PRO A CA 1
ATOM 2957 C C . PRO A 1 378 ? -0.479 9.870 38.153 1.00 39.81 378 PRO A C 1
ATOM 2959 O O . PRO A 1 378 ? -1.144 10.733 37.591 1.00 39.81 378 PRO A O 1
ATOM 2962 N N . THR A 1 379 ? 0.852 9.914 38.168 1.00 38.41 379 THR A N 1
ATOM 2963 C CA . THR A 1 379 ? 1.753 9.774 37.004 1.00 38.41 379 THR A CA 1
ATOM 2964 C C . THR A 1 379 ? 1.358 10.397 35.645 1.00 38.41 379 THR A C 1
ATOM 2966 O O . THR A 1 379 ? 1.351 9.709 34.632 1.00 38.41 379 THR A O 1
ATOM 2969 N N . TYR A 1 380 ? 1.156 11.718 35.552 1.00 40.06 380 TYR A N 1
ATOM 2970 C CA . TYR A 1 380 ? 1.127 12.412 34.236 1.00 40.06 380 TYR A CA 1
ATOM 2971 C C . TYR A 1 380 ? 2.137 13.558 34.078 1.00 40.06 380 TYR A C 1
ATOM 2973 O O . TYR A 1 380 ? 2.270 14.118 32.995 1.00 40.06 380 TYR A O 1
ATOM 2981 N N . ILE A 1 381 ? 2.903 13.887 35.121 1.00 35.69 381 ILE A N 1
ATOM 2982 C CA . ILE A 1 381 ? 3.838 15.030 35.098 1.00 35.69 381 ILE A CA 1
ATOM 2983 C C . ILE A 1 381 ? 5.317 14.585 35.107 1.00 35.69 381 ILE A C 1
ATOM 2985 O O . ILE A 1 381 ? 6.208 15.371 34.790 1.00 35.69 381 ILE A O 1
ATOM 2989 N N . LEU A 1 382 ? 5.610 13.303 35.368 1.00 34.81 382 LEU A N 1
ATOM 2990 C CA . LEU A 1 382 ? 6.989 12.828 35.565 1.00 34.81 382 LEU A CA 1
ATOM 2991 C C . LEU A 1 382 ? 7.673 12.210 34.327 1.00 34.81 382 LEU A C 1
ATOM 2993 O O . LEU A 1 382 ? 8.863 11.917 34.382 1.00 34.81 382 LEU A O 1
ATOM 2997 N N . THR A 1 383 ? 6.984 12.040 33.196 1.00 43.12 383 THR A N 1
ATOM 2998 C CA . THR A 1 383 ? 7.586 11.442 31.982 1.00 43.12 383 THR A CA 1
ATOM 2999 C C . THR A 1 383 ? 8.234 12.458 31.037 1.00 43.12 383 THR A C 1
ATOM 3001 O O . THR A 1 383 ? 8.932 12.062 30.107 1.00 43.12 383 THR A O 1
ATOM 3004 N N . VAL A 1 384 ? 8.083 13.764 31.290 1.00 36.84 384 VAL A N 1
ATOM 3005 C CA . VAL A 1 384 ? 8.649 14.827 30.432 1.00 36.84 384 VAL A CA 1
ATOM 3006 C C . VAL A 1 384 ? 9.901 15.480 31.044 1.00 36.84 384 VAL A C 1
ATOM 3008 O O . VAL A 1 384 ? 10.715 16.061 30.327 1.00 36.84 384 VAL A O 1
ATOM 3011 N N . LEU A 1 385 ? 10.133 15.339 32.355 1.00 35.44 385 LEU A N 1
ATOM 3012 C CA . LEU A 1 385 ? 11.214 16.051 33.049 1.00 35.44 385 LEU A CA 1
ATOM 3013 C C . LEU A 1 385 ? 12.646 15.467 32.964 1.00 35.44 385 LEU A C 1
ATOM 3015 O O . LEU A 1 385 ? 13.574 16.262 33.126 1.00 35.44 385 LEU A O 1
ATOM 3019 N N . PRO A 1 386 ? 12.921 14.179 32.655 1.00 34.78 386 PRO A N 1
ATOM 3020 C CA . PRO A 1 386 ? 14.316 13.725 32.568 1.00 34.78 386 PRO A CA 1
ATOM 3021 C C . PRO A 1 386 ? 15.040 14.143 31.278 1.00 34.78 386 PRO A C 1
ATOM 3023 O O . PRO A 1 386 ? 16.258 14.006 31.193 1.00 34.78 386 PRO A O 1
ATOM 3026 N N . ILE A 1 387 ? 14.335 14.668 30.268 1.00 41.06 387 ILE A N 1
ATOM 3027 C CA . ILE A 1 387 ? 14.963 15.090 29.002 1.00 41.06 387 ILE A CA 1
ATOM 3028 C C . ILE A 1 387 ? 15.573 16.499 29.123 1.00 41.06 387 ILE A C 1
ATOM 3030 O O . ILE A 1 387 ? 16.517 16.824 28.404 1.00 41.06 387 ILE A O 1
ATOM 3034 N N . LEU A 1 388 ? 15.124 17.322 30.077 1.00 37.06 388 LEU A N 1
ATOM 3035 C CA . LEU A 1 388 ? 15.602 18.703 30.227 1.00 37.06 388 LEU A CA 1
ATOM 3036 C C . LEU A 1 388 ? 16.866 18.877 31.088 1.00 37.06 388 LEU A C 1
ATOM 3038 O O . LEU A 1 388 ? 17.428 19.968 31.098 1.00 37.06 388 LEU A O 1
ATOM 3042 N N . PHE A 1 389 ? 17.365 17.827 31.751 1.00 36.09 389 PHE A N 1
ATOM 3043 C CA . PHE A 1 389 ? 18.565 17.897 32.607 1.00 36.09 389 PHE A CA 1
ATOM 3044 C C . PHE A 1 389 ? 19.749 17.059 32.100 1.00 36.09 389 PHE A C 1
ATOM 3046 O O . PHE A 1 389 ? 20.536 16.519 32.874 1.00 36.09 389 PHE A O 1
ATOM 3053 N N . LEU A 1 390 ? 19.930 16.996 30.780 1.00 36.97 390 LEU A N 1
ATOM 3054 C CA . LEU A 1 390 ? 21.183 16.545 30.174 1.00 36.97 390 LEU A CA 1
ATOM 3055 C C . LEU A 1 390 ? 21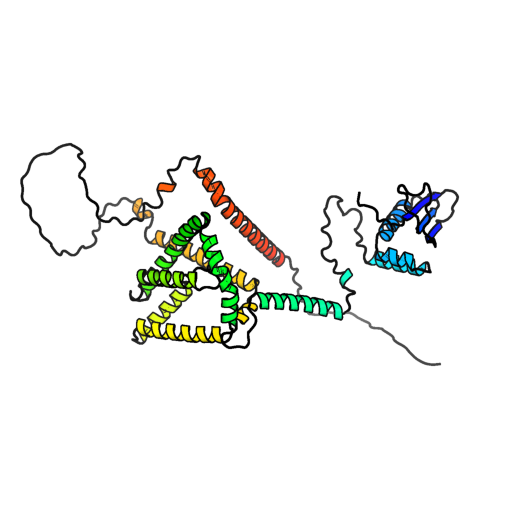.979 17.747 29.658 1.00 36.97 390 LEU A C 1
ATOM 3057 O O . LEU A 1 390 ? 21.497 18.547 28.861 1.00 36.97 390 LEU A O 1
ATOM 3061 N N . HIS A 1 391 ? 23.211 17.837 30.160 1.00 36.69 391 HIS A N 1
ATOM 3062 C CA . HIS A 1 391 ? 24.250 18.829 29.881 1.00 36.69 391 HIS A CA 1
ATOM 3063 C C . HIS A 1 391 ? 24.226 19.384 28.432 1.00 36.69 391 HIS A C 1
ATOM 3065 O O . HIS A 1 391 ? 24.109 18.606 27.479 1.00 36.69 391 HIS A O 1
ATOM 3071 N N . PRO A 1 392 ? 24.413 20.705 28.222 1.00 44.25 392 PRO A N 1
ATOM 3072 C CA . PRO A 1 392 ? 24.142 21.388 26.946 1.00 44.25 392 PRO A CA 1
ATOM 3073 C C . PRO A 1 392 ? 24.941 20.875 25.734 1.00 44.25 392 PRO A C 1
ATOM 3075 O O . PRO A 1 392 ? 24.530 21.088 24.601 1.00 44.25 392 PRO A O 1
ATOM 3078 N N . ASN A 1 393 ? 26.042 20.143 25.938 1.00 41.16 393 ASN A N 1
ATOM 3079 C CA . ASN A 1 393 ? 26.816 19.529 24.848 1.00 41.16 393 ASN A CA 1
ATOM 3080 C C . ASN A 1 393 ? 26.253 18.186 24.329 1.00 41.16 393 ASN A C 1
ATOM 3082 O O . ASN A 1 393 ? 26.637 17.749 23.242 1.00 41.16 393 ASN A O 1
ATOM 3086 N N . THR A 1 394 ? 25.350 17.528 25.063 1.00 47.22 394 THR A N 1
ATOM 3087 C CA . THR A 1 394 ? 24.764 16.227 24.676 1.00 47.22 394 THR A CA 1
ATOM 3088 C C . THR A 1 394 ? 23.445 16.399 23.912 1.00 47.22 394 THR A C 1
ATOM 3090 O O . THR A 1 394 ? 23.165 15.638 22.985 1.00 47.22 394 THR A O 1
ATOM 3093 N N . GLN A 1 395 ? 22.689 17.458 24.226 1.00 44.44 395 GLN A N 1
ATOM 3094 C CA . GLN A 1 395 ? 21.448 17.865 23.550 1.00 44.44 395 GLN A CA 1
ATOM 3095 C C . GLN A 1 395 ? 21.668 18.188 22.063 1.00 44.44 395 GLN A C 1
ATOM 3097 O O . GLN A 1 395 ? 20.959 17.683 21.195 1.00 44.44 395 GLN A O 1
ATOM 3102 N N . THR A 1 396 ? 22.721 18.937 21.732 1.00 46.94 396 THR A N 1
ATOM 3103 C CA . THR A 1 396 ? 22.996 19.350 20.345 1.00 46.94 396 THR A CA 1
ATOM 3104 C C . THR A 1 396 ? 23.417 18.181 19.454 1.00 46.94 396 THR A C 1
ATOM 3106 O O . THR A 1 396 ? 23.150 18.195 18.256 1.00 46.94 396 THR A O 1
ATOM 3109 N N . ARG A 1 397 ? 24.048 17.139 20.016 1.00 41.97 397 ARG A N 1
ATOM 3110 C CA . ARG A 1 397 ? 24.476 15.953 19.254 1.00 41.97 397 ARG A CA 1
ATOM 3111 C C . ARG A 1 397 ? 23.341 14.958 19.006 1.00 41.97 397 ARG A C 1
ATOM 3113 O O . ARG A 1 397 ? 23.284 14.404 17.915 1.00 41.97 397 ARG A O 1
ATOM 3120 N N . LEU A 1 398 ? 22.421 14.776 19.956 1.00 41.22 398 LEU A N 1
ATOM 3121 C CA . LEU A 1 398 ? 21.239 13.920 19.778 1.00 41.22 398 LEU A CA 1
ATOM 3122 C C . LEU A 1 398 ? 20.167 14.590 18.903 1.00 41.22 398 LEU A C 1
ATOM 3124 O O . LEU A 1 398 ? 19.653 13.942 17.992 1.00 41.22 398 LEU A O 1
ATOM 3128 N N . CYS A 1 399 ? 19.921 15.896 19.065 1.00 41.25 399 CYS A N 1
ATOM 3129 C CA . CYS A 1 399 ? 19.058 16.652 18.148 1.00 41.25 399 CYS A CA 1
ATOM 3130 C C . CYS A 1 399 ? 19.620 16.671 16.716 1.00 41.25 399 CYS A C 1
ATOM 3132 O O . CYS A 1 399 ? 18.876 16.428 15.767 1.00 41.25 399 CYS A O 1
ATOM 3134 N N . ASN A 1 400 ? 20.933 16.851 16.528 1.00 41.91 400 ASN A N 1
ATOM 3135 C CA . ASN A 1 400 ? 21.516 16.843 15.180 1.00 41.91 400 ASN A CA 1
ATOM 3136 C C . ASN A 1 400 ? 21.615 15.452 14.532 1.00 41.91 400 ASN A C 1
ATOM 3138 O O . ASN A 1 400 ? 21.824 15.369 13.325 1.00 41.91 400 ASN A O 1
ATOM 3142 N N . MET A 1 401 ? 21.467 14.366 15.293 1.00 45.16 401 MET A N 1
ATOM 3143 C CA . MET A 1 401 ? 21.573 13.002 14.763 1.00 45.16 401 MET A CA 1
ATOM 3144 C C . MET A 1 401 ? 20.202 12.339 14.548 1.00 45.16 401 MET A C 1
ATOM 3146 O O . MET A 1 401 ? 20.062 11.551 13.616 1.00 45.16 401 MET A O 1
ATOM 3150 N N . LEU A 1 402 ? 19.183 12.695 15.344 1.00 45.72 402 LEU A N 1
ATOM 3151 C CA . LEU A 1 402 ? 17.824 12.137 15.244 1.00 45.72 402 LEU A CA 1
ATOM 3152 C C . LEU A 1 402 ? 16.820 13.073 14.560 1.00 45.72 402 LEU A C 1
ATOM 3154 O O . LEU A 1 402 ? 16.018 12.606 13.756 1.00 45.72 402 LEU A O 1
ATOM 3158 N N . LEU A 1 403 ? 16.866 14.386 14.814 1.00 45.31 403 LEU A N 1
ATOM 3159 C CA . LEU A 1 403 ? 15.897 15.319 14.223 1.00 45.31 403 LEU A CA 1
ATOM 3160 C C . LEU A 1 403 ? 16.321 15.795 12.839 1.00 45.31 403 LEU A C 1
ATOM 3162 O O . LEU A 1 403 ? 15.467 15.971 11.987 1.00 45.31 403 LEU A O 1
ATOM 3166 N N . LEU A 1 404 ? 17.615 15.945 12.564 1.00 43.16 404 LEU A N 1
ATOM 3167 C CA . LEU A 1 404 ? 18.117 16.430 11.274 1.00 43.16 404 LEU A CA 1
ATOM 3168 C C . LEU A 1 404 ? 17.751 15.539 10.064 1.00 43.16 404 LEU A C 1
ATOM 3170 O O . LEU A 1 404 ? 17.406 16.112 9.038 1.00 43.16 404 LEU A O 1
ATOM 3174 N N . PRO A 1 405 ? 17.725 14.191 10.128 1.00 50.94 405 PRO A N 1
ATOM 3175 C CA . PRO A 1 405 ? 17.217 13.379 9.016 1.00 50.94 405 PRO A CA 1
ATOM 3176 C C . PRO A 1 405 ? 15.685 13.411 8.886 1.00 50.94 405 PRO A C 1
ATOM 3178 O O . PRO A 1 405 ? 15.177 13.364 7.766 1.00 50.94 405 PRO A O 1
ATOM 3181 N N . ILE A 1 406 ? 14.945 13.570 9.989 1.00 53.69 406 ILE A N 1
ATOM 3182 C CA . ILE A 1 406 ? 13.472 13.665 9.989 1.00 53.69 406 ILE A CA 1
ATOM 3183 C C . ILE A 1 406 ? 13.021 15.044 9.487 1.00 53.69 406 ILE A C 1
ATOM 3185 O O . ILE A 1 406 ? 12.127 15.136 8.648 1.00 53.69 406 ILE A O 1
ATOM 3189 N N . TRP A 1 407 ? 13.689 16.116 9.916 1.00 37.97 407 TRP A N 1
ATOM 3190 C CA . TRP A 1 407 ? 13.483 17.479 9.432 1.00 37.97 407 TRP A CA 1
ATOM 3191 C C . TRP A 1 407 ? 14.052 17.684 8.032 1.00 37.97 407 TRP A C 1
ATOM 3193 O O . TRP A 1 407 ? 13.397 18.336 7.239 1.00 37.97 407 TRP A O 1
ATOM 3203 N N . ALA A 1 408 ? 15.199 17.110 7.654 1.00 42.56 408 ALA A N 1
ATOM 3204 C CA . ALA A 1 408 ? 15.691 17.201 6.275 1.00 42.56 408 ALA A CA 1
ATOM 3205 C C . ALA A 1 408 ? 14.856 16.351 5.310 1.00 42.56 408 ALA A C 1
ATOM 3207 O O . ALA A 1 408 ? 14.678 16.750 4.163 1.00 42.56 408 ALA A O 1
ATOM 3208 N N . GLY A 1 409 ? 14.321 15.209 5.754 1.00 46.44 409 GLY A N 1
ATOM 3209 C CA . GLY A 1 409 ? 13.372 14.396 4.992 1.00 46.44 409 GLY A CA 1
ATOM 3210 C C . GLY A 1 409 ? 12.036 15.112 4.809 1.00 46.44 409 GLY A C 1
ATOM 3211 O O . GLY A 1 409 ? 11.582 15.275 3.678 1.00 46.44 409 GLY A O 1
ATOM 3212 N N . SER A 1 410 ? 11.475 15.643 5.898 1.00 47.47 410 SER A N 1
ATOM 3213 C CA . SER A 1 410 ? 10.228 16.417 5.877 1.00 47.47 410 SER A CA 1
ATOM 3214 C C . SER A 1 410 ? 10.392 17.739 5.131 1.00 47.47 410 SER A C 1
ATOM 3216 O O . SER A 1 410 ? 9.538 18.080 4.331 1.00 47.47 410 SER A O 1
ATOM 3218 N N . TRP A 1 411 ? 11.513 18.448 5.275 1.00 37.31 411 TRP A N 1
ATOM 3219 C CA . TRP A 1 411 ? 11.811 19.679 4.536 1.00 37.31 411 TRP A CA 1
ATOM 3220 C C . TRP A 1 411 ? 12.108 19.414 3.059 1.00 37.31 411 TRP A C 1
ATOM 3222 O O . TRP A 1 411 ? 11.739 20.223 2.221 1.00 37.31 411 TRP A O 1
ATOM 3232 N N . ARG A 1 412 ? 12.719 18.280 2.686 1.00 40.69 412 ARG A N 1
ATOM 3233 C CA . ARG A 1 412 ? 12.869 17.887 1.270 1.00 40.69 412 ARG A CA 1
ATOM 3234 C C . ARG A 1 412 ? 11.541 17.470 0.646 1.00 40.69 412 ARG A C 1
ATOM 3236 O O . ARG A 1 412 ? 11.339 17.743 -0.534 1.00 40.69 412 ARG A O 1
ATOM 3243 N N . LEU A 1 413 ? 10.652 16.837 1.412 1.00 49.09 413 LEU A N 1
ATOM 3244 C CA . LEU A 1 413 ? 9.313 16.468 0.959 1.00 49.09 413 LEU A CA 1
ATOM 3245 C C . LEU A 1 413 ? 8.413 17.706 0.859 1.00 49.09 413 LEU A C 1
ATOM 3247 O O . LEU A 1 413 ? 7.838 17.940 -0.194 1.00 49.09 413 LEU A O 1
ATOM 3251 N N . ILE A 1 414 ? 8.402 18.567 1.878 1.00 55.19 414 ILE A N 1
ATOM 3252 C CA . ILE A 1 414 ? 7.700 19.857 1.885 1.00 55.19 414 ILE A CA 1
ATOM 3253 C C . ILE A 1 414 ? 8.278 20.788 0.818 1.00 55.19 414 ILE A C 1
ATOM 3255 O O . ILE A 1 414 ? 7.519 21.393 0.088 1.00 55.19 414 ILE A O 1
ATOM 3259 N N . SER A 1 415 ? 9.596 20.866 0.621 1.00 40.81 415 SER A N 1
ATOM 3260 C CA . SER A 1 415 ? 10.182 21.685 -0.451 1.00 40.81 415 SER A CA 1
ATOM 3261 C C . SER A 1 415 ? 9.859 21.143 -1.846 1.00 40.81 415 SER A C 1
ATOM 3263 O O . SER A 1 415 ? 9.706 21.939 -2.766 1.00 40.81 415 SER A O 1
ATOM 3265 N N . ARG A 1 416 ? 9.718 19.821 -2.024 1.00 46.22 416 ARG A N 1
ATOM 3266 C CA . ARG A 1 416 ? 9.283 19.223 -3.298 1.00 46.22 416 ARG A CA 1
ATOM 3267 C C . ARG A 1 416 ? 7.790 19.407 -3.551 1.00 46.22 416 ARG A C 1
ATOM 3269 O O . ARG A 1 416 ? 7.424 19.743 -4.669 1.00 46.22 416 ARG A O 1
ATOM 3276 N N . VAL A 1 417 ? 6.960 19.234 -2.526 1.00 52.84 417 VAL A N 1
ATOM 3277 C CA . VAL A 1 417 ? 5.505 19.422 -2.592 1.00 52.84 417 VAL A CA 1
ATOM 3278 C C . VAL A 1 417 ? 5.167 20.906 -2.753 1.00 52.84 417 VAL A C 1
ATOM 3280 O O . VAL A 1 417 ? 4.405 21.251 -3.642 1.00 52.84 417 VAL A O 1
ATOM 3283 N N . SER A 1 418 ? 5.819 21.804 -2.014 1.00 49.53 418 SER A N 1
ATOM 3284 C CA . SER A 1 418 ? 5.679 23.254 -2.188 1.00 49.53 418 SER A CA 1
ATOM 3285 C C . SER A 1 418 ? 6.189 23.727 -3.549 1.00 49.53 418 SER A C 1
ATOM 3287 O O . SER A 1 418 ? 5.553 24.592 -4.136 1.00 49.53 418 SER A O 1
ATOM 3289 N N . CYS A 1 419 ? 7.274 23.160 -4.098 1.00 42.84 419 CYS A N 1
ATOM 3290 C CA . CYS A 1 419 ? 7.696 23.461 -5.474 1.00 42.84 419 CYS A CA 1
ATOM 3291 C C . CYS A 1 419 ? 6.702 22.946 -6.521 1.00 42.84 419 CYS A C 1
ATOM 3293 O O . CYS A 1 419 ? 6.469 23.656 -7.487 1.00 42.84 419 CYS A O 1
ATOM 3295 N N . LEU A 1 420 ? 6.113 21.756 -6.343 1.00 50.22 420 LEU A N 1
ATOM 3296 C CA . LEU A 1 420 ? 5.086 21.213 -7.245 1.00 50.22 420 LEU A CA 1
ATOM 3297 C C . LEU A 1 420 ? 3.798 22.043 -7.200 1.00 50.22 420 LEU A C 1
ATOM 3299 O O . LEU A 1 420 ? 3.258 22.376 -8.248 1.00 50.22 420 LEU A O 1
ATOM 3303 N N . ILE A 1 421 ? 3.373 22.458 -6.005 1.00 52.66 421 ILE A N 1
ATOM 3304 C CA . ILE A 1 421 ? 2.214 23.334 -5.806 1.00 52.66 421 ILE A CA 1
ATOM 3305 C C . ILE A 1 421 ? 2.484 24.732 -6.383 1.00 52.66 421 ILE A C 1
ATOM 3307 O O . ILE A 1 421 ? 1.619 25.287 -7.050 1.00 52.66 421 ILE A O 1
ATOM 3311 N N . LEU A 1 422 ? 3.683 25.304 -6.207 1.00 47.84 422 LEU A N 1
ATOM 3312 C CA . LEU A 1 422 ? 4.051 26.576 -6.848 1.00 47.84 422 LEU A CA 1
ATOM 3313 C C . LEU A 1 422 ? 4.136 26.462 -8.375 1.00 47.84 422 LEU A C 1
ATOM 3315 O O . LEU A 1 422 ? 3.782 27.421 -9.054 1.00 47.84 422 LEU A O 1
ATOM 3319 N N . TYR A 1 423 ? 4.577 25.322 -8.913 1.00 47.81 423 TYR A N 1
ATOM 3320 C CA . TYR A 1 423 ? 4.633 25.092 -10.358 1.00 47.81 423 TYR A CA 1
ATOM 3321 C C . TYR A 1 423 ? 3.229 24.950 -10.957 1.00 47.81 423 TYR A C 1
ATOM 3323 O O . TYR A 1 423 ? 2.942 25.616 -11.943 1.00 47.81 423 TYR A O 1
ATOM 3331 N N . GLU A 1 424 ? 2.325 24.189 -10.326 1.00 51.31 424 GLU A N 1
ATOM 3332 C CA . GLU A 1 424 ? 0.925 24.090 -10.771 1.00 51.31 424 GLU A CA 1
ATOM 3333 C C . GLU A 1 424 ? 0.159 25.410 -10.602 1.00 51.31 424 GLU A C 1
ATOM 3335 O O . GLU A 1 424 ? -0.615 25.782 -11.479 1.00 51.31 424 GLU A O 1
ATOM 3340 N N . ILE A 1 425 ? 0.399 26.173 -9.529 1.00 48.91 425 ILE A N 1
ATOM 3341 C CA . ILE A 1 425 ? -0.223 27.496 -9.351 1.00 48.91 425 ILE A CA 1
ATOM 3342 C C . ILE A 1 425 ? 0.296 28.499 -10.400 1.00 48.91 425 ILE A C 1
ATOM 3344 O O . ILE A 1 425 ? -0.475 29.336 -10.875 1.00 48.91 425 ILE A O 1
ATOM 3348 N N . LEU A 1 426 ? 1.573 28.415 -10.797 1.00 43.88 426 LEU A N 1
ATOM 3349 C CA . LEU A 1 426 ? 2.141 29.248 -11.864 1.00 43.88 426 LEU A CA 1
ATOM 3350 C C . LEU A 1 426 ? 1.678 28.813 -13.267 1.00 43.88 426 LEU A C 1
ATOM 3352 O O . LEU A 1 426 ? 1.413 29.689 -14.089 1.00 43.88 426 LEU A O 1
ATOM 3356 N N . ASP A 1 427 ? 1.497 27.514 -13.527 1.00 38.94 427 ASP A N 1
ATOM 3357 C CA . ASP A 1 427 ? 0.946 27.003 -14.797 1.00 38.94 427 ASP A CA 1
ATOM 3358 C C . ASP A 1 427 ? -0.546 27.347 -14.961 1.00 38.94 427 ASP A C 1
ATOM 3360 O O . ASP A 1 427 ? -0.998 27.688 -16.056 1.00 38.94 427 ASP A O 1
ATOM 3364 N N . VAL A 1 428 ? -1.315 27.361 -13.866 1.00 43.31 428 VAL A N 1
ATOM 3365 C CA . VAL A 1 428 ? -2.726 27.789 -13.882 1.00 43.31 428 VAL A CA 1
ATOM 3366 C C . VAL A 1 428 ? -2.866 29.303 -14.119 1.00 43.31 428 VAL A C 1
ATOM 3368 O O . VAL A 1 428 ? -3.858 29.739 -14.703 1.00 43.31 428 VAL A O 1
ATOM 3371 N N . GLN A 1 429 ? -1.878 30.122 -13.736 1.00 38.31 429 GLN A N 1
ATOM 3372 C CA . GLN A 1 429 ? -1.882 31.574 -13.986 1.00 38.31 429 GLN A CA 1
ATOM 3373 C C . GLN A 1 429 ? -1.374 31.977 -15.385 1.00 38.31 429 GLN A C 1
ATOM 3375 O O . GLN A 1 429 ? -1.676 33.084 -15.830 1.00 38.31 429 GLN A O 1
ATOM 3380 N N . PHE A 1 430 ? -0.650 31.107 -16.102 1.00 34.34 430 PHE A N 1
ATOM 3381 C CA . PHE A 1 430 ? -0.063 31.399 -17.421 1.00 34.34 430 PHE A CA 1
ATOM 3382 C C . PHE A 1 430 ? -0.605 30.517 -18.558 1.00 34.34 430 PHE A C 1
ATOM 3384 O O . PHE A 1 430 ? 0.091 30.239 -19.531 1.00 34.34 430 PHE A O 1
ATOM 3391 N N . SER A 1 431 ? -1.881 30.131 -18.512 1.00 27.53 431 SER A N 1
ATOM 3392 C CA . SER A 1 431 ? -2.574 29.672 -19.720 1.00 27.53 431 SER A CA 1
ATOM 3393 C C . SER A 1 431 ? -3.283 30.866 -20.378 1.00 27.53 431 SER A C 1
ATOM 3395 O O . SER A 1 431 ? -4.210 31.413 -19.776 1.00 27.53 431 SER A O 1
ATOM 3397 N N . PRO A 1 432 ? -2.882 31.333 -21.581 1.00 31.64 432 PRO A N 1
ATOM 3398 C CA . PRO A 1 432 ? -3.620 32.384 -22.264 1.00 31.64 432 PRO A CA 1
ATOM 3399 C C . PRO A 1 432 ? -4.985 31.824 -22.665 1.00 31.64 432 PRO A C 1
ATOM 3401 O O . PRO A 1 432 ? -5.112 30.953 -23.528 1.00 31.64 432 PRO A O 1
ATOM 3404 N N . THR A 1 433 ? -6.013 32.333 -22.000 1.00 30.89 433 THR A N 1
ATOM 3405 C CA . THR A 1 433 ? -7.418 32.054 -22.258 1.00 30.89 433 THR A CA 1
ATOM 3406 C C . THR A 1 433 ? -7.755 32.335 -23.724 1.00 30.89 433 THR A C 1
ATOM 3408 O O . THR A 1 433 ? -7.728 33.472 -24.198 1.00 30.89 433 THR A O 1
ATOM 3411 N N . LYS A 1 434 ? -8.101 31.277 -24.467 1.00 31.80 434 LYS A N 1
ATOM 3412 C CA . LYS A 1 434 ? -8.832 31.389 -25.734 1.00 31.80 434 LYS A CA 1
ATOM 3413 C C . LYS A 1 434 ? -10.202 31.994 -25.430 1.00 31.80 434 LYS A C 1
ATOM 3415 O O . LYS A 1 434 ? -11.079 31.312 -24.915 1.00 31.80 434 LYS A O 1
ATOM 3420 N N . SER A 1 435 ? -10.358 33.276 -25.739 1.00 29.09 435 SER A N 1
ATOM 3421 C CA . SER A 1 435 ? -11.647 33.961 -25.751 1.00 29.09 435 SER A CA 1
ATOM 3422 C C . SER A 1 435 ? -12.333 33.733 -27.098 1.00 29.09 435 SER A C 1
ATOM 3424 O O . SER A 1 435 ? -11.797 34.087 -28.151 1.00 29.09 435 SER A O 1
ATOM 3426 N N . GLU A 1 436 ? -13.508 33.109 -27.051 1.00 29.67 436 GLU A N 1
ATOM 3427 C CA . GLU A 1 436 ? -14.504 33.127 -28.118 1.00 29.67 436 GLU A CA 1
ATOM 3428 C C . GLU A 1 436 ? -14.976 34.565 -28.373 1.00 29.67 436 GLU A C 1
ATOM 3430 O O . GLU A 1 436 ? -15.498 35.225 -27.479 1.00 29.67 436 GLU A O 1
ATOM 3435 N N . TYR A 1 437 ? -14.887 35.018 -29.624 1.00 27.02 437 TYR A N 1
ATOM 3436 C CA . TYR A 1 437 ? -15.747 36.081 -30.139 1.00 27.02 437 TYR A CA 1
ATOM 3437 C C . TYR A 1 437 ? -16.411 35.613 -31.433 1.00 27.02 437 TYR A C 1
ATOM 3439 O O . TYR A 1 437 ? -15.794 35.508 -32.493 1.00 27.02 437 TYR A O 1
ATOM 3447 N N . VAL A 1 438 ? -17.706 35.331 -31.314 1.00 27.61 438 VAL A N 1
ATOM 3448 C CA . VAL A 1 438 ? -18.661 35.182 -32.411 1.00 27.61 438 VAL A CA 1
ATOM 3449 C C . VAL A 1 438 ? -19.141 36.577 -32.825 1.00 27.61 438 VAL A C 1
ATOM 3451 O O . VAL A 1 438 ? -19.646 37.324 -31.994 1.00 27.61 438 VAL A O 1
ATOM 3454 N N . GLY A 1 439 ? -19.082 36.885 -34.127 1.00 25.17 439 GLY A N 1
ATOM 3455 C CA . GLY A 1 439 ? -20.092 37.731 -34.777 1.00 25.17 439 GLY A CA 1
ATOM 3456 C C . GLY A 1 439 ? -19.660 39.056 -35.427 1.00 25.17 439 GLY A C 1
ATOM 3457 O O . GLY A 1 439 ? -19.602 40.086 -34.772 1.00 25.17 439 GLY A O 1
ATOM 3458 N N . ARG A 1 440 ? -19.662 39.025 -36.773 1.00 24.52 440 ARG A N 1
ATOM 3459 C CA . ARG A 1 440 ? -20.177 40.056 -37.713 1.00 24.52 440 ARG A CA 1
ATOM 3460 C C . ARG A 1 440 ? -19.291 41.267 -38.078 1.00 24.52 440 ARG A C 1
ATOM 3462 O O . ARG A 1 440 ? -19.307 42.287 -37.411 1.00 24.52 440 ARG A O 1
ATOM 3469 N N . GLN A 1 441 ? -18.695 41.210 -39.274 1.00 25.77 441 GLN A N 1
ATOM 3470 C CA . GLN A 1 441 ? -19.073 41.964 -40.496 1.00 25.77 441 GLN A CA 1
ATOM 3471 C C . GLN A 1 441 ? -17.885 41.967 -41.482 1.00 25.77 441 GLN A C 1
ATOM 3473 O O . GLN A 1 441 ? -16.796 42.399 -41.146 1.00 25.77 441 GLN A O 1
ATOM 3478 N N . SER A 1 442 ? -18.051 41.354 -42.660 1.00 25.42 442 SER A N 1
ATOM 3479 C CA . SER A 1 442 ? -18.153 42.033 -43.970 1.00 25.42 442 SER A CA 1
ATOM 3480 C C . SER A 1 442 ? -16.849 41.958 -44.779 1.00 25.42 442 SER A C 1
ATOM 3482 O O . SER A 1 442 ? -15.814 42.424 -44.324 1.00 25.42 442 SER A O 1
ATOM 3484 N N . GLY A 1 443 ? -16.930 41.424 -46.006 1.00 24.75 443 GLY A N 1
ATOM 3485 C CA . GLY A 1 443 ? -15.995 41.800 -47.074 1.00 24.75 443 GLY A CA 1
ATOM 3486 C C . GLY A 1 443 ? -15.256 40.683 -47.817 1.00 24.75 443 GLY A C 1
ATOM 3487 O O . GLY A 1 443 ? -14.062 40.527 -47.634 1.00 24.75 443 GLY A O 1
ATOM 3488 N N . SER A 1 444 ? -15.959 40.052 -48.764 1.00 24.84 444 SER A N 1
ATOM 3489 C CA . SER A 1 444 ? -15.486 39.745 -50.131 1.00 24.84 444 SER A CA 1
ATOM 3490 C C . SER A 1 444 ? -14.498 38.588 -50.410 1.00 24.84 444 SER A C 1
ATOM 3492 O O . SER A 1 444 ? -13.358 38.605 -49.972 1.00 24.84 444 SER A O 1
ATOM 3494 N N . CYS A 1 445 ? -14.992 37.651 -51.245 1.00 25.27 445 CYS A N 1
ATOM 3495 C CA . CYS A 1 445 ? -14.379 36.982 -52.416 1.00 25.27 445 CYS A CA 1
ATOM 3496 C C . CYS A 1 445 ? -12.912 36.498 -52.363 1.00 25.27 445 CYS A C 1
ATOM 3498 O O . CYS A 1 445 ? -12.015 37.235 -52.001 1.00 25.27 445 CYS A O 1
ATOM 3500 N N . SER A 1 446 ? -12.527 35.322 -52.867 1.00 26.73 446 SER A N 1
ATOM 3501 C CA . SER A 1 446 ? -13.194 34.343 -53.734 1.00 26.73 446 SER A CA 1
ATOM 3502 C C . SER A 1 446 ? -12.318 33.083 -53.833 1.00 26.73 446 SER A C 1
ATOM 3504 O O . SER A 1 446 ? -11.093 33.168 -53.838 1.00 26.73 446 SER A O 1
ATOM 3506 N N . LYS A 1 447 ? -12.977 31.924 -53.950 1.00 27.22 447 LYS A N 1
ATOM 3507 C CA . LYS A 1 447 ? -12.432 30.617 -54.363 1.00 27.22 447 LYS A CA 1
ATOM 3508 C C . LYS A 1 447 ? -11.626 30.725 -55.666 1.00 27.22 447 LYS A C 1
ATOM 3510 O O . LYS A 1 447 ? -11.968 31.580 -56.467 1.00 27.22 447 LYS A O 1
ATOM 3515 N N . PHE A 1 448 ? -10.697 29.798 -55.920 1.00 24.30 448 PHE A N 1
ATOM 3516 C CA . PHE A 1 448 ? -10.685 28.955 -57.134 1.00 24.30 448 PHE A CA 1
ATOM 3517 C C . PHE A 1 448 ? -9.555 27.903 -57.053 1.00 24.30 448 PHE A C 1
ATOM 3519 O O . PHE A 1 448 ? -8.373 28.228 -57.104 1.00 24.30 448 PHE A O 1
ATOM 3526 N N . THR A 1 449 ? -9.935 26.628 -56.931 1.00 28.45 449 THR A N 1
ATOM 3527 C CA . THR A 1 449 ? -9.220 25.484 -57.528 1.00 28.45 449 THR A CA 1
ATOM 3528 C C . THR A 1 449 ? -9.456 25.493 -59.039 1.00 28.45 449 THR A C 1
ATOM 3530 O O . THR A 1 449 ? -10.484 26.004 -59.476 1.00 28.45 449 THR A O 1
ATOM 3533 N N . PRO A 1 450 ? -8.601 24.848 -59.847 1.00 30.00 450 PRO A N 1
ATOM 3534 C CA . PRO A 1 450 ? -9.205 23.854 -60.734 1.00 30.00 450 PRO A CA 1
ATOM 3535 C C . PRO A 1 450 ? -8.356 22.592 -60.926 1.00 30.00 450 PRO A C 1
ATOM 3537 O O . PRO A 1 450 ? -7.141 22.631 -61.098 1.00 30.00 450 PRO A O 1
ATOM 3540 N N . THR A 1 451 ? -9.058 21.464 -60.964 1.00 24.89 451 THR A N 1
ATOM 3541 C CA . THR A 1 451 ? -8.631 20.195 -61.556 1.00 24.89 451 THR A CA 1
ATOM 3542 C C . THR A 1 451 ? -9.304 20.011 -62.920 1.00 24.89 451 THR A C 1
ATOM 3544 O O . THR A 1 451 ? -10.525 20.057 -62.992 1.00 24.89 451 THR A O 1
ATOM 3547 N N . MET A 1 452 ? -8.470 19.732 -63.929 1.00 26.45 452 MET A N 1
ATOM 3548 C CA . MET A 1 452 ? -8.624 18.809 -65.072 1.00 26.45 452 MET A CA 1
ATOM 3549 C C . MET A 1 452 ? -9.725 18.915 -66.153 1.00 26.45 452 MET A C 1
ATOM 3551 O O . MET A 1 452 ? -10.911 19.042 -65.875 1.00 26.45 452 MET A O 1
ATOM 3555 N N . SER A 1 453 ? -9.250 18.550 -67.365 1.00 24.31 453 SER A N 1
ATOM 3556 C CA . SER A 1 453 ? -9.908 17.890 -68.523 1.00 24.31 453 SER A CA 1
ATOM 3557 C C . SER A 1 453 ? -10.667 18.811 -69.503 1.00 24.31 453 SER A C 1
ATOM 3559 O O . SER A 1 453 ? -11.252 19.792 -69.071 1.00 24.31 453 SER A O 1
ATOM 3561 N N . HIS A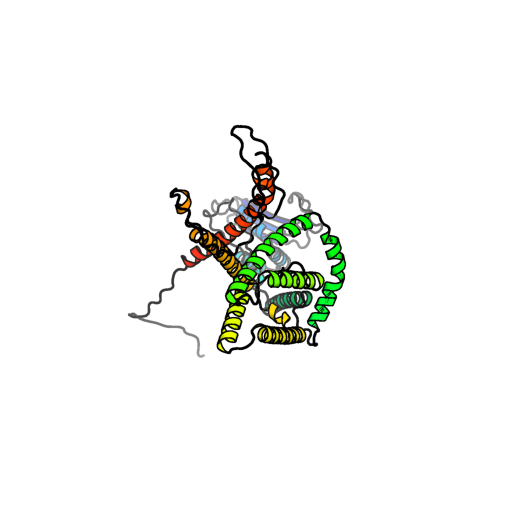 1 454 ? -10.631 18.650 -70.836 1.00 25.36 454 HIS A N 1
ATOM 3562 C CA . HIS A 1 454 ? -10.677 17.447 -71.687 1.00 25.36 454 HIS A CA 1
ATOM 3563 C C . HIS A 1 454 ? -10.146 17.719 -73.128 1.00 25.36 454 HIS A C 1
ATOM 3565 O O . HIS A 1 454 ? -10.104 18.871 -73.545 1.00 25.36 454 HIS A O 1
ATOM 3571 N N . GLU A 1 455 ? -9.853 16.626 -73.857 1.00 27.12 455 GLU A N 1
ATOM 3572 C CA . GLU A 1 455 ? -9.958 16.420 -75.331 1.00 27.12 455 GLU A CA 1
ATOM 3573 C C . GLU A 1 455 ? -9.115 17.291 -76.290 1.00 27.12 455 GLU A C 1
ATOM 3575 O O . GLU A 1 455 ? -9.401 18.464 -76.509 1.00 27.12 455 GLU A O 1
ATOM 3580 N N . TYR A 1 456 ? -8.089 16.711 -76.931 1.00 33.50 456 TYR A N 1
ATOM 3581 C CA . TYR A 1 456 ? -8.128 15.940 -78.191 1.00 33.50 456 TYR A CA 1
ATOM 3582 C C . TYR A 1 456 ? -6.832 15.134 -78.350 1.00 33.50 456 TYR A C 1
ATOM 3584 O O . TYR A 1 456 ? -5.802 15.576 -77.789 1.00 33.50 456 TYR A O 1
#

Radius of gyration: 42.17 Å; Cα contacts (8 Å, |Δi|>4): 247; chains: 1; bounding box: 88×63×154 Å

pLDDT: mean 70.36, std 23.87, range [23.0, 96.25]

Sequence (456 aa):
MKKISCTAEACNIMVGGVDYLDKPLAAFIRLKSSVLLDNLTEVPVPTRFLFLLLGPPSRSIDFCEIGRALAACMSDEIFQDVAYRSANCEQLLAGLDEILKEATVLPPGKWNPNTRVQPCVDITSRNTRRRPIDKEKEELQKEEEARKIREETGLVRSGVLFGGLFNDIKRRAPWFWSDLKDGFHLQCIASWIFLYFACLSPIITFGALLSQVTGANMAAMESLVAGFVCGLLYGFFSGQPLTILASTGPVLVFETIVYDYCDTIGWDYMSFRFCIGTWIAVILMILVAVDASAFVCYITRFTEDNFTILVAVIFIYEAIGNVFGIEKKFPMGSVLYGNTSYESLPFSNESIEMQVSGEITTVPNNITYANLEEDEVPTYILTVLPILFLHPNTQTRLCNMLLLPIWAGSWRLISRVSCLILYEILDVQFSPTKSEYVGRQSGSCSKFTPTMSHEY

Solvent-accessible surface area (backbone atoms only — not comparable to full-atom values): 28425 Å² total; per-residue (Å²): 130,82,82,77,61,97,82,56,66,33,72,50,74,46,58,45,69,37,91,87,37,95,58,72,48,76,46,81,45,76,53,95,61,66,42,77,58,88,91,79,51,99,56,103,47,31,33,33,37,41,34,42,39,40,19,42,78,46,100,86,62,64,48,65,57,56,47,50,53,49,53,57,48,64,69,35,71,66,43,41,52,42,63,74,67,45,89,48,71,67,56,45,50,53,43,50,54,54,50,58,73,70,52,83,83,76,68,86,92,79,71,60,93,84,60,80,77,72,75,71,86,66,70,52,72,76,50,75,76,54,54,75,68,53,54,53,49,51,52,49,49,54,51,49,51,53,46,49,53,33,53,77,70,54,39,49,73,61,90,44,80,38,36,38,57,54,52,51,47,67,70,45,59,77,47,56,68,53,53,61,61,62,57,72,41,75,68,46,55,59,50,49,58,52,51,49,59,65,52,49,52,59,44,44,53,53,13,47,52,42,16,66,64,47,76,60,77,43,35,33,65,60,42,48,55,50,47,52,55,50,44,52,53,41,51,75,72,46,95,59,61,86,65,82,82,73,90,49,71,71,58,53,55,51,51,41,55,51,38,55,52,20,61,78,74,70,49,63,52,70,65,50,51,51,52,52,52,52,51,51,52,54,52,50,53,51,40,48,33,69,31,51,64,32,59,57,74,72,62,46,72,68,59,53,53,53,50,54,52,51,55,52,52,50,54,51,51,50,54,54,51,54,54,55,52,50,46,74,75,54,51,78,67,68,77,78,54,87,70,93,68,89,78,76,76,87,75,79,89,78,87,81,87,81,90,85,89,83,87,88,82,85,88,85,89,74,98,69,89,76,86,75,81,89,80,88,78,91,82,83,76,73,87,69,58,77,75,78,78,57,63,79,78,56,52,59,53,50,46,61,65,59,44,45,60,53,48,50,50,49,48,52,49,49,53,49,50,52,49,50,52,52,48,53,55,50,54,69,72,66,59,85,79,86,75,89,81,88,83,91,83,89,84,82,87,78,89,81,85,86,81,86,88,81,91,134

InterPro domains:
  IPR003020 Bicarbonate transporter, eukaryotic [PR01231] (44-56)
  IPR003020 Bicarbonate transporter, eukaryotic [PR01231] (178-187)
  IPR003020 Bicarbonate transporter, eukaryotic [PR01231] (203-214)
  IPR003020 Bicarbonate transporter, eukaryotic [PR01231] (293-305)
  IPR003020 Bicarbonate transporter, eukaryotic [PR01231] (314-326)
  IPR003020 Bicarbonate transporter, eukaryotic [PTHR11453] (3-350)
  IPR003024 Sodium bicarbonate cotransporter [PR01232] (54-62)
  IPR003024 Sodium bicarbonate cotransporter [PR01232] (95-103)
  IPR003024 Sodium bicarbonate cotransporter [PR01232] (105-113)
  IPR003024 Sodium bicarbonate cotransporter [PR01232] (242-249)
  IPR003024 Sodium bicarbonate cotransporter [PR01232] (289-296)
  IPR011531 Bicarbonate transporter-like, transmembrane domain [PF00955] (161-403)
  IPR013769 Band 3 cytoplasmic domain [PF07565] (1-113)
  IPR016152 Phosphotransferase/anion transporter [G3DSA:3.40.930.10] (1-141)
  IPR016152 Phosphotransferase/anion transporter [SSF55804] (1-132)

Nearest PDB structures (foldseek):
  7v0k-assembly1_P  TM=5.687E-01  e=8.017E-21  Homo sapiens
  8jnj-assembly1_A  TM=4.942E-01  e=5.299E-21  Homo sapiens
  8zle-assembly1_A  TM=4.979E-01  e=1.016E-20  Homo sapiens
  8gvh-assembly1_B  TM=4.873E-01  e=1.292E-19  Homo sapiens
  8t47-assembly1_A  TM=9.564E-01  e=3.434E-11  Homo sapiens

Organism: NCBI:txid420089